Protein AF-0000000067456915 (afdb_homodimer)

Sequence (654 aa):
MCPGVSEAPELYSRGFLTIEQITMLPPPAVMNYIFLLLCLCGLVGNGLVLWFFGFSIKRSPFSTYFLHLASADVGYLFSKAVFSILNTGGFLGAFADYIRAVSRILGLCMFLAGVSLLPAISSERCLSVIFPAWYWRRRPKRLSAVVCTLLWILSLLVTSIHNYFCVFLGRQASGAACRHMDAFLGILLFLVFCPLMVLPCLALILHVECRARRRQRSAKLNHVILAMVSIFLVSSIYLGIDWFLFWVFQIPAPFPEYVTDLCICINSGSKPVVYFLAGRDKSQRLWEPLRVVFQRALRDGAELAEAGGGTPNTVTMEMQCPSGNASMCPGVSEAPELYSRGFLTIEQITMLPPPAVMNYIFLLLCLCGLVGNGLVLWFFGFSIKRSPFSTYFLHLASADVGYLFSKAVFSILNTGGFLGAFADYIRAVSRILGLCMFLAGVSLLPAISSERCLSVIFPAWYWRRRPKRLSAVVCTLLWILSLLVTSIHNYFCVFLGRQASGAACRHMDAFLGILLFLVFCPLMVLPCLALILHVECRARRRQRSAKLNHVILAMVSIFLVSSIYLGIDWFLFWVFQIPAPFPEYVTDLCICINSGSKPVVYFLAGRDKSQRLWEPLRVVFQRALRDGAELAEAGGGTPNTVTMEMQCPSGNAS

Organism: Equus caballus (NCBI:txid9796)

Radius of gyration: 28.86 Å; Cα contacts (8 Å, |Δi|>4): 687; chains: 2; bounding box: 62×109×83 Å

Solvent-accessible surface area (backbone atoms only — not comparable to full-atom values): 34896 Å² total; per-residue (Å²): 130,83,74,77,68,70,71,54,60,62,66,72,66,44,52,93,57,74,60,65,47,66,70,81,69,74,76,59,73,65,52,36,54,51,46,36,53,53,24,51,53,18,39,54,39,26,48,51,48,39,48,33,48,65,73,71,42,77,90,42,64,63,46,50,53,50,38,52,38,29,51,19,27,37,42,23,33,51,22,49,30,54,41,26,59,46,65,69,68,80,50,78,53,72,65,47,52,49,51,43,51,52,25,50,54,47,22,51,25,18,46,46,32,32,56,56,44,46,24,52,51,29,40,49,52,29,42,48,69,75,39,43,68,51,47,73,70,65,49,63,91,54,50,53,59,51,53,51,51,50,43,46,51,49,20,49,49,55,42,52,53,46,42,41,33,58,55,65,55,37,70,83,78,14,54,66,53,26,49,54,48,35,52,47,53,48,43,47,50,61,68,44,39,45,53,48,26,47,50,29,48,51,53,39,52,52,50,52,64,70,52,56,83,77,80,68,62,52,47,42,33,50,50,44,52,53,49,53,53,48,44,43,56,63,34,41,45,62,47,47,51,29,50,47,35,31,73,73,67,69,34,64,15,82,66,53,64,69,58,39,50,49,26,48,51,47,45,53,31,43,53,47,55,47,34,43,63,52,18,51,51,89,89,52,67,94,76,58,59,63,63,58,23,46,49,46,19,61,41,52,37,67,64,53,57,61,61,59,68,50,74,76,78,71,72,69,74,71,72,71,65,72,75,72,72,84,118,130,81,75,80,68,75,69,53,63,62,67,71,65,45,53,93,55,74,62,64,48,65,69,82,70,73,77,61,74,66,50,35,54,51,48,36,52,52,25,52,54,19,39,54,40,28,48,50,50,39,49,34,47,64,73,71,46,74,89,42,64,63,45,52,53,50,39,53,38,29,49,18,26,35,44,23,31,51,21,50,30,54,42,27,59,46,66,68,68,81,51,78,53,71,64,47,53,48,51,42,53,52,25,49,53,46,23,52,25,18,45,45,32,31,57,56,45,48,23,52,52,30,41,51,52,30,42,48,68,75,39,44,66,52,47,74,70,65,50,63,91,55,49,52,59,51,53,52,51,50,44,47,52,49,20,48,49,55,40,51,52,45,42,41,33,59,55,65,56,36,71,82,77,13,52,64,52,28,50,53,47,34,51,47,51,49,43,46,50,61,68,44,40,43,52,49,26,48,50,31,46,51,53,39,52,50,50,52,65,70,52,56,84,78,73,67,66,52,46,42,35,50,49,41,53,51,48,52,52,47,43,42,53,63,34,41,44,62,47,47,50,30,50,46,35,32,73,73,65,69,35,63,14,83,64,54,63,69,58,38,48,49,28,48,51,48,43,53,32,42,53,47,56,47,34,44,63,52,18,52,52,87,87,51,68,93,75,59,59,63,63,59,23,44,49,47,19,61,42,53,37,68,64,54,57,60,62,60,68,50,75,76,77,72,71,70,74,72,74,71,65,72,75,74,72,85,120

Foldseek 3Di:
DPPPPPVLVVLLPAAPQRFFAPDPDDDDLVLLVVLLVLLVLLLVLLVVLLVLLVPPADDDLLSLLSNLLSVLLNQLSVLSNLLSVLVNPPDDDPVSSVSSVVSRLSNQLSLQLNLQSLLVNLVLVLCCVVPVVCCVPPDDRCVSVVVSVVSSVVSNVLSVLLCCLSPVVDPPVRPVVNNVSSLVVLCCRVVNSLCSNVVSLVSVVVVCVVVVPDDPQQVLLNQLSVVLSVLVVVLCVLVNVSSCCCPVVVDGRHDDPSSSVVSSSCSSRCSSVSLQVSQDDPVDDPPDDSSNSNNSSNDRRVVVVVVVVPDPPCPVPVPVPPPPPPD/DPPPPPVLVVLLPQAPQRFFAPDPDDDDLVLLVVLLVLLVLLLVLLVVLLVLLVPPADDDLLSLLSNLLSVLLNQLSVLSNLLSVLVNPPDDDPVSSVSSVVSRLSNQLSLQLNLQSLLVNLVLVLCCVVPVVCNPPPDDRCVSVVVSVVSSVVSNVLSVLLCCLSPVVDPPVRPVVNNVSSLVVLCCRVVNSLCSNVVSLVSVVVVCVVVPPPPPQQVLLNQLSVVLSVLVVVLCVLVNVSSCCCPVVVDGRHDDPSSSVVSSSCSSRCSSVSLQVSQDDPVDDPPDDSSNSNNSSNDRRVVVVVVVVPDPPCPVPVPVPPPPPPD

Structure (mmCIF, N/CA/C/O backbone):
data_AF-0000000067456915-model_v1
#
loop_
_entity.id
_entity.type
_entity.pdbx_description
1 polymer 'Mas-related G-protein coupled receptor member F'
#
loop_
_atom_site.group_PDB
_atom_site.id
_atom_site.type_symbol
_atom_site.label_atom_id
_atom_site.label_alt_id
_atom_site.label_comp_id
_atom_site.label_asym_id
_atom_site.label_entity_id
_atom_site.label_seq_id
_atom_site.pdbx_PDB_ins_code
_atom_site.Cartn_x
_atom_site.Cartn_y
_atom_site.Cartn_z
_atom_site.occupancy
_atom_site.B_iso_or_equiv
_atom_site.auth_seq_id
_atom_site.auth_comp_id
_atom_site.auth_asym_id
_atom_site.auth_atom_id
_atom_site.pdbx_PDB_model_num
ATOM 1 N N . MET A 1 1 ? 4.98 -41.594 -8.898 1 19.8 1 MET A N 1
ATOM 2 C CA . MET A 1 1 ? 6.195 -40.875 -8.531 1 19.8 1 MET A CA 1
ATOM 3 C C . MET A 1 1 ? 6.156 -39.438 -9.047 1 19.8 1 MET A C 1
ATOM 5 O O . MET A 1 1 ? 6.172 -39.219 -10.258 1 19.8 1 MET A O 1
ATOM 9 N N . CYS A 1 2 ? 5.305 -38.531 -8.539 1 24.98 2 CYS A N 1
ATOM 10 C CA . CYS A 1 2 ? 4.859 -37.281 -9.125 1 24.98 2 CYS A CA 1
ATOM 11 C C . CYS A 1 2 ? 6.027 -36.312 -9.281 1 24.98 2 CYS A C 1
ATOM 13 O O . CYS A 1 2 ? 6.699 -35.969 -8.305 1 24.98 2 CYS A O 1
ATOM 15 N N . PRO A 1 3 ? 6.793 -36.375 -10.398 1 31.98 3 PRO A N 1
ATOM 16 C CA . PRO A 1 3 ? 8.125 -35.844 -10.727 1 31.98 3 PRO A CA 1
ATOM 17 C C . PRO A 1 3 ? 8.297 -34.375 -10.344 1 31.98 3 PRO A C 1
ATOM 19 O O . PRO A 1 3 ? 9.336 -33.781 -10.625 1 31.98 3 PRO A O 1
ATOM 22 N N . GLY A 1 4 ? 7.219 -33.562 -10.273 1 32.78 4 GLY A N 1
ATOM 23 C CA . GLY A 1 4 ? 7.191 -32.094 -10.352 1 32.78 4 GLY A CA 1
ATOM 24 C C . GLY A 1 4 ? 7.898 -31.438 -9.195 1 32.78 4 GLY A C 1
ATOM 25 O O . GLY A 1 4 ? 7.82 -30.203 -9.039 1 32.78 4 GLY A O 1
ATOM 26 N N . VAL A 1 5 ? 8.305 -31.984 -8.117 1 36.19 5 VAL A N 1
ATOM 27 C CA . VAL A 1 5 ? 8.914 -31.656 -6.836 1 36.19 5 VAL A CA 1
ATOM 28 C C . VAL A 1 5 ? 10.336 -31.156 -7.051 1 36.19 5 VAL A C 1
ATOM 30 O O . VAL A 1 5 ? 10.836 -30.328 -6.281 1 36.19 5 VAL A O 1
ATOM 33 N N . SER A 1 6 ? 11.141 -31.828 -7.898 1 35.88 6 SER A N 1
ATOM 34 C CA . SER A 1 6 ? 12.586 -31.641 -7.969 1 35.88 6 SER A CA 1
ATOM 35 C C . SER A 1 6 ? 12.938 -30.25 -8.477 1 35.88 6 SER A C 1
ATOM 37 O O . SER A 1 6 ? 14.023 -29.734 -8.203 1 35.88 6 SER A O 1
ATOM 39 N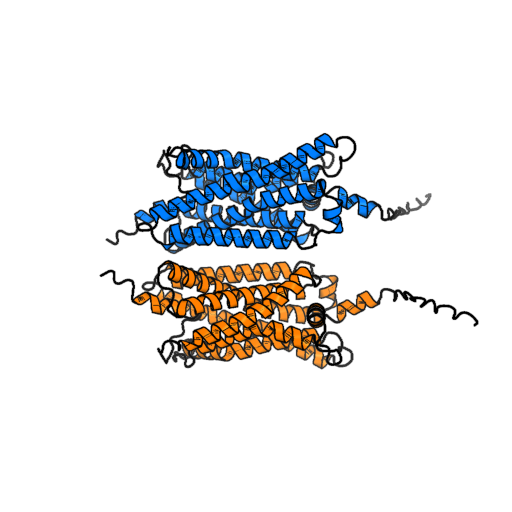 N . GLU A 1 7 ? 12.297 -29.75 -9.547 1 37.78 7 GLU A N 1
ATOM 40 C CA . GLU A 1 7 ? 12.617 -28.531 -10.281 1 37.78 7 GLU A CA 1
ATOM 41 C C . GLU A 1 7 ? 12.25 -27.297 -9.477 1 37.78 7 GLU A C 1
ATOM 43 O O . GLU A 1 7 ? 12.461 -26.156 -9.93 1 37.78 7 GLU A O 1
ATOM 48 N N . ALA A 1 8 ? 11.594 -27.297 -8.43 1 38.72 8 ALA A N 1
ATOM 49 C CA . ALA A 1 8 ? 11.102 -26.266 -7.508 1 38.72 8 ALA A CA 1
ATOM 50 C C . ALA A 1 8 ? 12.266 -25.547 -6.82 1 38.72 8 ALA A C 1
ATOM 52 O O . ALA A 1 8 ? 12.102 -24.422 -6.336 1 38.72 8 ALA A O 1
ATOM 53 N N . PRO A 1 9 ? 13.297 -26.297 -6.402 1 40.66 9 PRO A N 1
ATOM 54 C CA . PRO A 1 9 ? 14.367 -25.656 -5.641 1 40.66 9 PRO A CA 1
ATOM 55 C C . PRO A 1 9 ? 14.984 -24.469 -6.375 1 40.66 9 PRO A C 1
ATOM 57 O O . PRO A 1 9 ? 15.469 -23.531 -5.742 1 40.66 9 PRO A O 1
ATOM 60 N N . GLU A 1 10 ? 15.289 -24.719 -7.699 1 42.22 10 GLU A N 1
ATOM 61 C CA . GLU A 1 10 ? 16.094 -23.766 -8.469 1 42.22 10 GLU A CA 1
ATOM 62 C C . GLU A 1 10 ? 15.367 -22.422 -8.617 1 42.22 10 GLU A C 1
ATOM 64 O O . GLU A 1 10 ? 16 -21.375 -8.656 1 42.22 10 GLU A O 1
ATOM 69 N N . LEU A 1 11 ? 14.109 -22.531 -8.93 1 40.19 11 LEU A N 1
ATOM 70 C CA . LEU A 1 11 ? 13.367 -21.297 -9.164 1 40.19 11 LEU A CA 1
ATOM 71 C C . LEU A 1 11 ? 13.453 -20.375 -7.953 1 40.19 11 LEU A C 1
ATOM 73 O O . LEU A 1 11 ? 13.539 -19.156 -8.102 1 40.19 11 LEU A O 1
ATOM 77 N N . TYR A 1 12 ? 13.359 -21 -6.715 1 42.66 12 TYR A N 1
ATOM 78 C CA . TYR A 1 12 ? 13.289 -20.281 -5.445 1 42.66 12 TYR A CA 1
ATOM 79 C C . TYR A 1 12 ? 14.633 -19.656 -5.094 1 42.66 12 TYR A C 1
ATOM 81 O O . TYR A 1 12 ? 14.711 -18.797 -4.207 1 42.66 12 TYR A O 1
ATOM 89 N N . SER A 1 13 ? 15.727 -20.234 -5.645 1 44.16 13 SER A N 1
ATOM 90 C CA . SER A 1 13 ? 17.047 -19.672 -5.363 1 44.16 13 SER A CA 1
ATOM 91 C C . SER A 1 13 ? 17.328 -18.469 -6.242 1 44.16 13 SER A C 1
ATOM 93 O O . SER A 1 13 ? 18.406 -17.875 -6.18 1 44.16 13 SER A O 1
ATOM 95 N N . ARG A 1 14 ? 16.359 -18.25 -7.059 1 49.06 14 ARG A N 1
ATOM 96 C CA . ARG A 1 14 ? 16.734 -17.266 -8.062 1 49.06 14 ARG A CA 1
ATOM 97 C C . ARG A 1 14 ? 16.594 -15.852 -7.523 1 49.06 14 ARG A C 1
ATOM 99 O O . ARG A 1 14 ? 15.562 -15.5 -6.949 1 49.06 14 ARG A O 1
ATOM 106 N N . GLY A 1 15 ? 17.703 -15.289 -7.27 1 55.22 15 GLY A N 1
ATOM 107 C CA . GLY A 1 15 ? 17.688 -13.867 -6.973 1 55.22 15 GLY A CA 1
ATOM 108 C C . GLY A 1 15 ? 16.828 -13.055 -7.926 1 55.22 15 GLY A C 1
ATOM 109 O O . GLY A 1 15 ? 16.188 -13.617 -8.82 1 55.22 15 GLY A O 1
ATOM 110 N N . PHE A 1 16 ? 16.5 -11.867 -7.691 1 55.59 16 PHE A N 1
ATOM 111 C CA . PHE A 1 16 ? 15.633 -11.008 -8.484 1 55.59 16 PHE A CA 1
ATOM 112 C C . PHE A 1 16 ? 16.109 -10.93 -9.93 1 55.59 16 PHE A C 1
ATOM 114 O O . PHE A 1 16 ? 15.312 -10.703 -10.836 1 55.59 16 PHE A O 1
ATOM 121 N N . LEU A 1 17 ? 17.438 -11.047 -10.07 1 56.19 17 LEU A N 1
ATOM 122 C CA . LEU A 1 17 ? 17.984 -11.047 -11.422 1 56.19 17 LEU A CA 1
ATOM 123 C C . LEU A 1 17 ? 18.641 -12.391 -11.75 1 56.19 17 LEU A C 1
ATOM 125 O O . LEU A 1 17 ? 19.531 -12.844 -11.031 1 56.19 17 LEU A O 1
ATOM 129 N N . THR A 1 18 ? 17.828 -13.289 -12.273 1 54.84 18 THR A N 1
ATOM 130 C CA . THR A 1 18 ? 18.391 -14.602 -12.594 1 54.84 18 THR A CA 1
ATOM 131 C C . THR A 1 18 ? 19.594 -14.469 -13.523 1 54.84 18 THR A C 1
ATOM 133 O O . THR A 1 18 ? 19.438 -14.07 -14.68 1 54.84 18 THR A O 1
ATOM 136 N N . ILE A 1 19 ? 20.719 -14.453 -12.875 1 56.09 19 ILE A N 1
ATOM 137 C CA . ILE A 1 19 ? 21.984 -14.453 -13.617 1 56.09 19 ILE A CA 1
ATOM 138 C C . ILE A 1 19 ? 22.641 -15.82 -13.5 1 56.09 19 ILE A C 1
ATOM 140 O O . ILE A 1 19 ? 22.609 -16.453 -12.438 1 56.09 19 ILE A O 1
ATOM 144 N N . GLU A 1 20 ? 22.625 -16.5 -14.648 1 58.47 20 GLU A N 1
ATOM 145 C CA . GLU A 1 20 ? 23.359 -17.766 -14.617 1 58.47 20 GLU A CA 1
ATOM 146 C C . GLU A 1 20 ? 24.734 -17.594 -13.977 1 58.47 20 GLU A C 1
ATOM 148 O O . GLU A 1 20 ? 25.469 -16.672 -14.328 1 58.47 20 GLU A O 1
ATOM 153 N N . GLN A 1 21 ? 24.953 -18.25 -12.812 1 56.47 21 GLN A N 1
ATOM 154 C CA . GLN A 1 21 ? 26.203 -18.109 -12.078 1 56.47 21 GLN A CA 1
ATOM 155 C C . GLN A 1 21 ? 27.234 -19.156 -12.539 1 56.47 21 GLN A C 1
ATOM 157 O O . GLN A 1 21 ? 26.859 -20.219 -13.016 1 56.47 21 GLN A O 1
ATOM 162 N N . ILE A 1 22 ? 28.469 -18.688 -12.594 1 51.97 22 ILE A N 1
ATOM 163 C CA . ILE A 1 22 ? 29.562 -19.594 -12.914 1 51.97 22 ILE A CA 1
ATOM 164 C C . ILE A 1 22 ? 29.594 -20.75 -11.906 1 51.97 22 ILE A C 1
ATOM 166 O O . ILE A 1 22 ? 29.734 -21.922 -12.289 1 51.97 22 ILE A O 1
ATOM 170 N N . THR A 1 23 ? 29.578 -20.422 -10.547 1 52.66 23 THR A N 1
ATOM 171 C CA . THR A 1 23 ? 29.625 -21.469 -9.523 1 52.66 23 THR A CA 1
ATOM 172 C C . THR A 1 23 ? 28.203 -21.844 -9.078 1 52.66 23 THR A C 1
ATOM 174 O O . THR A 1 23 ? 27.391 -20.969 -8.781 1 52.66 23 THR A O 1
ATOM 177 N N . MET A 1 24 ? 27.797 -22.984 -9.414 1 56.12 24 MET A N 1
ATOM 178 C CA . MET A 1 24 ? 26.484 -23.531 -9.102 1 56.12 24 MET A CA 1
ATOM 179 C C . MET A 1 24 ? 26.391 -23.906 -7.625 1 56.12 24 MET A C 1
ATOM 181 O O . MET A 1 24 ? 25.516 -24.688 -7.23 1 56.12 24 MET A O 1
ATOM 185 N N . LEU A 1 25 ? 27.391 -23.516 -6.773 1 57.28 25 LEU A N 1
ATOM 186 C CA . LEU A 1 25 ? 27.312 -24.031 -5.41 1 57.28 25 LEU A CA 1
ATOM 187 C C . LEU A 1 25 ? 26.234 -23.297 -4.617 1 57.28 25 LEU A C 1
ATOM 189 O O . LEU A 1 25 ? 26.094 -22.078 -4.707 1 57.28 25 LEU A O 1
ATOM 193 N N . PRO A 1 26 ? 25.344 -24.156 -4.039 1 65.88 26 PRO A N 1
ATOM 194 C CA . PRO A 1 26 ? 24.359 -23.562 -3.129 1 65.88 26 PRO A CA 1
ATOM 195 C C . PRO A 1 26 ? 25 -22.688 -2.061 1 65.88 26 PRO A C 1
ATOM 197 O O . PRO A 1 26 ? 26.156 -22.922 -1.67 1 65.88 26 PRO A O 1
ATOM 200 N N . PRO A 1 27 ? 24.406 -21.625 -1.768 1 72.25 27 PRO A N 1
ATOM 201 C CA . PRO A 1 27 ? 24.953 -20.766 -0.705 1 72.25 27 PRO A CA 1
ATOM 202 C C . PRO A 1 27 ? 25.219 -21.547 0.59 1 72.25 27 PRO A C 1
ATOM 204 O O . PRO A 1 27 ? 24.406 -22.391 0.97 1 72.25 27 PRO A O 1
ATOM 207 N N . PRO A 1 28 ? 26.438 -21.297 1.155 1 79.19 28 PRO A N 1
ATOM 208 C CA . PRO A 1 28 ? 26.703 -21.906 2.455 1 79.19 28 PRO A CA 1
ATOM 209 C C . PRO A 1 28 ? 25.609 -21.641 3.473 1 79.19 28 PRO A C 1
ATOM 211 O O . PRO A 1 28 ? 25 -20.562 3.469 1 79.19 28 PRO A O 1
ATOM 214 N N . ALA A 1 29 ? 25.266 -22.625 4.238 1 82.12 29 ALA A N 1
ATOM 215 C CA . ALA A 1 29 ? 24.219 -22.547 5.246 1 82.12 29 ALA A CA 1
ATOM 216 C C . ALA A 1 29 ? 24.453 -21.375 6.195 1 82.12 29 ALA A C 1
ATOM 218 O O . ALA A 1 29 ? 23.5 -20.781 6.707 1 82.12 29 ALA A O 1
ATOM 219 N N . VAL A 1 30 ? 25.719 -21.016 6.398 1 88.19 30 VAL A N 1
ATOM 220 C CA . VAL A 1 30 ? 26.094 -19.969 7.332 1 88.19 30 VAL A CA 1
ATOM 221 C C . VAL A 1 30 ? 25.594 -18.609 6.812 1 88.19 30 VAL A C 1
ATOM 223 O O . VAL A 1 30 ? 25.344 -17.688 7.594 1 88.19 30 VAL A O 1
ATOM 226 N N . MET A 1 31 ? 25.375 -18.531 5.512 1 88.62 31 MET A N 1
ATOM 227 C CA . MET A 1 31 ? 24.953 -17.281 4.902 1 88.62 31 MET A CA 1
ATOM 228 C C . MET A 1 31 ? 23.547 -16.906 5.359 1 88.62 31 MET A C 1
ATOM 230 O O . MET A 1 31 ? 23.219 -15.727 5.523 1 88.62 31 MET A O 1
ATOM 234 N N . ASN A 1 32 ? 22.719 -17.922 5.578 1 90.56 32 ASN A N 1
ATOM 235 C CA . ASN A 1 32 ? 21.359 -17.641 6.059 1 90.56 32 ASN A CA 1
ATOM 236 C C . ASN A 1 32 ? 21.391 -16.969 7.43 1 90.56 32 ASN A C 1
ATOM 238 O O . ASN A 1 32 ? 20.578 -16.078 7.703 1 90.56 32 ASN A O 1
ATOM 242 N N . TYR A 1 33 ? 22.344 -17.359 8.242 1 91.12 33 TYR A N 1
ATOM 243 C CA . TYR A 1 33 ? 22.453 -16.766 9.578 1 91.12 33 TYR A CA 1
ATOM 244 C C . TYR A 1 33 ? 23.031 -15.359 9.5 1 91.12 33 TYR A C 1
ATOM 246 O O . TYR A 1 33 ? 22.625 -14.484 10.273 1 91.12 33 TYR A O 1
ATOM 254 N N . ILE A 1 34 ? 23.922 -15.156 8.609 1 92.81 34 ILE A N 1
ATOM 255 C CA . ILE A 1 34 ? 24.484 -13.828 8.406 1 92.81 34 ILE A CA 1
ATOM 256 C C . ILE A 1 34 ? 23.391 -12.883 7.906 1 92.81 34 ILE A C 1
ATOM 258 O O . ILE A 1 34 ? 23.25 -11.758 8.391 1 92.81 34 ILE A O 1
ATOM 262 N N . PHE A 1 35 ? 22.594 -13.375 6.961 1 93.38 35 PHE A N 1
ATOM 263 C CA . PHE A 1 35 ? 21.469 -12.586 6.469 1 93.38 35 PHE A CA 1
ATOM 264 C C . PHE A 1 35 ? 20.516 -12.25 7.602 1 93.38 35 PHE A C 1
ATOM 266 O O . PHE A 1 35 ? 20.047 -11.109 7.707 1 93.38 35 PHE A O 1
ATOM 273 N N . LEU A 1 36 ? 20.266 -13.211 8.422 1 94.25 36 LEU A N 1
ATOM 274 C CA . LEU A 1 36 ? 19.328 -13 9.516 1 94.25 36 LEU A CA 1
ATOM 275 C C . LEU A 1 36 ? 19.844 -11.945 10.484 1 94.25 36 LEU A C 1
ATOM 277 O O . LEU A 1 36 ? 19.094 -11.07 10.914 1 94.25 36 LEU A O 1
ATOM 281 N N . LEU A 1 37 ? 21.094 -12.016 10.766 1 94.69 37 LEU A N 1
ATOM 282 C CA . LEU A 1 37 ? 21.688 -11.039 11.664 1 94.69 37 LEU A CA 1
ATOM 283 C C . LEU A 1 37 ? 21.641 -9.641 11.055 1 94.69 37 LEU A C 1
ATOM 285 O O . LEU A 1 37 ? 21.25 -8.68 11.719 1 94.69 37 LEU A O 1
ATOM 289 N N . LEU A 1 38 ? 22.047 -9.516 9.805 1 94.31 38 LEU A N 1
ATOM 290 C CA . LEU A 1 38 ? 22.047 -8.227 9.117 1 94.31 38 LEU A CA 1
ATOM 291 C C . LEU A 1 38 ? 20.641 -7.664 9.008 1 94.31 38 LEU A C 1
ATOM 293 O O . LEU A 1 38 ? 20.422 -6.473 9.242 1 94.31 38 LEU A O 1
ATOM 297 N N . CYS A 1 39 ? 19.703 -8.516 8.68 1 96.12 39 CYS A N 1
ATOM 298 C CA . CYS A 1 39 ? 18.312 -8.078 8.523 1 96.12 39 CYS A CA 1
ATOM 299 C C . CYS A 1 39 ? 17.734 -7.645 9.859 1 96.12 39 CYS A C 1
ATOM 301 O O . CYS A 1 39 ? 16.984 -6.664 9.93 1 96.12 39 CYS A O 1
ATOM 303 N N . LEU A 1 40 ? 18.047 -8.352 10.93 1 95.56 40 LEU A N 1
ATOM 304 C CA . LEU A 1 40 ? 17.531 -7.98 12.242 1 95.56 40 LEU A CA 1
ATOM 305 C C . LEU A 1 40 ? 18.078 -6.617 12.672 1 95.56 40 LEU A C 1
ATOM 307 O O . LEU A 1 40 ? 17.312 -5.777 13.164 1 95.56 40 LEU A O 1
ATOM 311 N N . CYS A 1 41 ? 19.328 -6.355 12.445 1 95 41 CYS A N 1
ATOM 312 C CA . CYS A 1 41 ? 19.922 -5.062 12.766 1 95 41 CYS A CA 1
ATOM 313 C C . CYS A 1 41 ? 19.297 -3.951 11.93 1 95 41 CYS A C 1
ATOM 315 O O . CYS A 1 41 ? 18.969 -2.885 12.453 1 95 41 CYS A O 1
ATOM 317 N N . GLY A 1 42 ? 19.141 -4.199 10.68 1 96.69 42 GLY A N 1
ATOM 318 C CA . GLY A 1 42 ? 18.531 -3.213 9.805 1 96.69 42 GLY A CA 1
ATOM 319 C C . GLY A 1 42 ? 17.078 -2.934 10.141 1 96.69 42 GLY A C 1
ATOM 320 O O . GLY A 1 42 ? 16.625 -1.795 10.031 1 96.69 42 GLY A O 1
ATOM 321 N N . LEU A 1 43 ? 16.344 -3.984 10.516 1 97.19 43 LEU A N 1
ATOM 322 C CA . LEU A 1 43 ? 14.945 -3.832 10.891 1 97.19 43 LEU A CA 1
ATOM 323 C C . LEU A 1 43 ? 14.805 -2.973 12.141 1 97.19 43 LEU A C 1
ATOM 325 O O . LEU A 1 43 ? 13.898 -2.145 12.234 1 97.19 43 LEU A O 1
ATOM 329 N N . VAL A 1 44 ? 15.688 -3.111 13.094 1 95.38 44 VAL A N 1
ATOM 330 C CA . VAL A 1 44 ? 15.664 -2.299 14.305 1 95.38 44 VAL A CA 1
ATOM 331 C C . VAL A 1 44 ? 15.953 -0.841 13.953 1 95.38 44 VAL A C 1
ATOM 333 O O . VAL A 1 44 ? 15.234 0.064 14.375 1 95.38 44 VAL A O 1
ATOM 336 N N . GLY A 1 45 ? 16.984 -0.618 13.172 1 94.31 45 GLY A N 1
ATOM 337 C CA . GLY A 1 45 ? 17.344 0.736 12.773 1 94.31 45 GLY A CA 1
ATOM 338 C C . GLY A 1 45 ? 16.234 1.428 11.992 1 94.31 45 GLY A C 1
ATOM 339 O O . GLY A 1 45 ? 15.836 2.543 12.336 1 94.31 45 GLY A O 1
ATOM 340 N N . ASN A 1 46 ? 15.75 0.775 10.953 1 95.69 46 ASN A N 1
ATOM 341 C CA . ASN A 1 46 ? 14.688 1.361 10.141 1 95.69 46 ASN A CA 1
ATOM 342 C C . ASN A 1 46 ? 13.383 1.483 10.922 1 95.69 46 ASN A C 1
ATOM 344 O O . ASN A 1 46 ? 12.586 2.387 10.664 1 95.69 46 ASN A O 1
ATOM 348 N N . GLY A 1 47 ? 13.156 0.53 11.82 1 93.12 47 GLY A N 1
ATOM 349 C CA . GLY A 1 47 ? 12.008 0.647 12.703 1 93.12 47 GLY A CA 1
ATOM 350 C C . GLY A 1 47 ? 12.023 1.908 13.547 1 93.12 47 GLY A C 1
ATOM 351 O O . GLY A 1 47 ? 10.992 2.564 13.711 1 93.12 47 GLY A O 1
ATOM 352 N N . LEU A 1 48 ? 13.156 2.299 14.047 1 90.06 48 LEU A N 1
ATOM 353 C CA . LEU A 1 48 ? 13.312 3.533 14.805 1 90.06 48 LEU A CA 1
ATOM 354 C C . LEU A 1 48 ? 13.078 4.75 13.922 1 90.06 48 LEU A C 1
ATOM 356 O O . LEU A 1 48 ? 12.414 5.707 14.336 1 90.06 48 LEU A O 1
ATOM 360 N N . VAL A 1 49 ? 13.594 4.676 12.75 1 89.75 49 VAL A N 1
ATOM 361 C CA . VAL A 1 49 ? 13.406 5.773 11.805 1 89.75 49 VAL A CA 1
ATOM 362 C C . VAL A 1 49 ? 11.914 5.926 11.492 1 89.75 49 VAL A C 1
ATOM 364 O O . VAL A 1 49 ? 11.391 7.043 11.477 1 89.75 49 VAL A O 1
ATOM 367 N N . LEU A 1 50 ? 11.25 4.832 11.305 1 89.69 50 LEU A N 1
ATOM 368 C CA . LEU A 1 50 ? 9.82 4.863 11.031 1 89.69 50 LEU A CA 1
ATOM 369 C C . LEU A 1 50 ? 9.055 5.453 12.219 1 89.69 50 LEU A C 1
ATOM 371 O O . LEU A 1 50 ? 8.125 6.238 12.031 1 89.69 50 LEU A O 1
ATOM 375 N N . TRP A 1 51 ? 9.5 5.086 13.383 1 85.94 51 TRP A N 1
ATOM 376 C CA . TRP A 1 51 ? 8.844 5.578 14.586 1 85.94 51 TRP A CA 1
ATOM 377 C C . TRP A 1 51 ? 9.023 7.086 14.734 1 85.94 51 TRP A C 1
ATOM 379 O O . TRP A 1 51 ? 8.055 7.82 14.914 1 85.94 51 TRP A O 1
ATOM 389 N N . PHE A 1 52 ? 10.156 7.637 14.539 1 84.62 52 PHE A N 1
ATOM 390 C CA . PHE A 1 52 ? 10.438 9.055 14.766 1 84.62 52 PHE A CA 1
ATOM 391 C C . PHE A 1 52 ? 9.891 9.898 13.617 1 84.62 52 PHE A C 1
ATOM 393 O O . PHE A 1 52 ? 9.281 10.945 13.852 1 84.62 52 PHE A O 1
ATOM 400 N N . PHE A 1 53 ? 10.086 9.422 12.406 1 81.62 53 PHE A N 1
ATOM 401 C CA . PHE A 1 53 ? 9.602 10.188 11.258 1 81.62 53 PHE A CA 1
ATOM 402 C C . PHE A 1 53 ? 8.086 10.102 11.148 1 81.62 53 PHE A C 1
ATOM 404 O O . PHE A 1 53 ? 7.441 11.008 10.625 1 81.62 53 PHE A O 1
ATOM 411 N N . GLY A 1 54 ? 7.543 9.094 11.672 1 79.88 54 GLY A N 1
ATOM 412 C CA . GLY A 1 54 ? 6.102 8.922 11.633 1 79.88 54 GLY A CA 1
ATOM 413 C C . GLY A 1 54 ? 5.375 9.656 12.742 1 79.88 54 GLY A C 1
ATOM 414 O O . GLY A 1 54 ? 4.285 10.188 12.531 1 79.88 54 GLY A O 1
ATOM 415 N N . PHE A 1 55 ? 6.004 9.781 13.945 1 78.94 55 PHE A N 1
ATOM 416 C CA . PHE A 1 55 ? 5.219 10.242 15.086 1 78.94 55 PHE A CA 1
ATOM 417 C C . PHE A 1 55 ? 5.863 11.469 15.727 1 78.94 55 PHE A C 1
ATOM 419 O O . PHE A 1 55 ? 5.191 12.25 16.406 1 78.94 55 PHE A O 1
ATOM 426 N N . SER A 1 56 ? 7.121 11.703 15.562 1 77 56 SER A N 1
ATOM 427 C CA . SER A 1 56 ? 7.793 12.695 16.391 1 77 56 SER A CA 1
ATOM 428 C C . SER A 1 56 ? 8.258 13.883 15.547 1 77 56 SER A C 1
ATOM 430 O O . SER A 1 56 ? 8.359 15.008 16.047 1 77 56 SER A O 1
ATOM 432 N N . ILE A 1 57 ? 8.57 13.609 14.289 1 76.12 57 ILE A N 1
ATOM 433 C CA . ILE A 1 57 ? 9.141 14.664 13.461 1 76.12 57 ILE A CA 1
ATOM 434 C C . ILE A 1 57 ? 8.055 15.266 12.562 1 76.12 57 ILE A C 1
ATOM 436 O O . ILE A 1 57 ? 7.195 14.539 12.047 1 76.12 57 ILE A O 1
ATOM 440 N N . LYS A 1 58 ? 8.109 16.531 12.461 1 75.06 58 LYS A N 1
ATOM 441 C CA . LYS A 1 58 ? 7.137 17.25 11.648 1 75.06 58 LYS A CA 1
ATOM 442 C C . LYS A 1 58 ? 7.219 16.812 10.188 1 75.06 58 LYS A C 1
ATOM 444 O O . LYS A 1 58 ? 8.305 16.547 9.672 1 75.06 58 LYS A O 1
ATOM 449 N N . ARG A 1 59 ? 6.09 16.906 9.578 1 78 59 ARG A N 1
ATOM 450 C CA . ARG A 1 59 ? 6.004 16.469 8.188 1 78 59 ARG A CA 1
ATOM 451 C C . ARG A 1 59 ? 6.582 17.531 7.246 1 78 59 ARG A C 1
ATOM 453 O O . ARG A 1 59 ? 6.16 18.688 7.266 1 78 59 ARG A O 1
ATOM 460 N N . SER A 1 60 ? 7.652 17.219 6.648 1 81.56 60 SER A N 1
ATOM 461 C CA . SER A 1 60 ? 8.289 17.984 5.582 1 81.56 60 SER A CA 1
ATOM 462 C C . SER A 1 60 ? 8.398 17.172 4.297 1 81.56 60 SER A C 1
ATOM 464 O O . SER A 1 60 ? 8.148 15.961 4.301 1 81.56 60 SER A O 1
ATOM 466 N N . PRO A 1 61 ? 8.625 17.781 3.217 1 84 61 PRO A N 1
ATOM 467 C CA . PRO A 1 61 ? 8.781 17.016 1.972 1 84 61 PRO A CA 1
ATOM 468 C C . PRO A 1 61 ? 9.844 15.922 2.076 1 84 61 PRO A C 1
ATOM 470 O O . PRO A 1 61 ? 9.617 14.797 1.625 1 84 61 PRO A O 1
ATOM 473 N N . PHE A 1 62 ? 10.922 16.203 2.701 1 87.06 62 PHE A N 1
ATOM 474 C CA . PHE A 1 62 ? 12 15.227 2.803 1 87.06 62 PHE A CA 1
ATOM 475 C C . PHE A 1 62 ? 11.664 14.148 3.824 1 87.06 62 PHE A C 1
ATOM 477 O O . PHE A 1 62 ? 11.992 12.977 3.631 1 87.06 62 PHE A O 1
ATOM 484 N N . SER A 1 63 ? 11.023 14.562 4.93 1 87.31 63 SER A N 1
ATOM 485 C CA . SER A 1 63 ? 10.648 13.562 5.926 1 87.31 63 SER A CA 1
ATOM 486 C C . SER A 1 63 ? 9.672 12.547 5.344 1 87.31 63 SER A C 1
ATOM 488 O O . SER A 1 63 ? 9.711 11.367 5.707 1 87.31 63 SER A O 1
ATOM 490 N N . THR A 1 64 ? 8.859 12.961 4.395 1 89.5 64 THR A N 1
ATOM 491 C CA . THR A 1 64 ? 7.926 12.055 3.73 1 89.5 64 THR A CA 1
ATOM 492 C C . THR A 1 64 ? 8.68 11.031 2.887 1 89.5 64 THR A C 1
ATOM 494 O O . THR A 1 64 ? 8.391 9.836 2.955 1 89.5 64 THR A O 1
ATOM 497 N N . TYR A 1 65 ? 9.625 11.508 2.113 1 92.75 65 TYR A N 1
ATOM 498 C CA . TYR A 1 65 ? 10.422 10.602 1.294 1 92.75 65 TYR A CA 1
ATOM 499 C C . TYR A 1 65 ? 11.172 9.594 2.162 1 92.75 65 TYR A C 1
ATOM 501 O O . TYR A 1 65 ? 11.219 8.406 1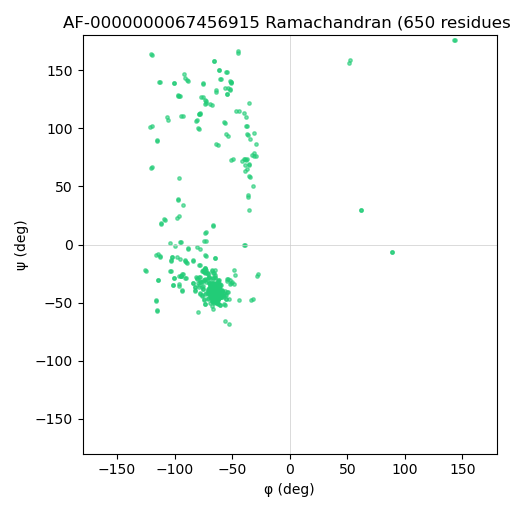.847 1 92.75 65 TYR A O 1
ATOM 509 N N . PHE A 1 66 ? 11.75 10.102 3.273 1 91.38 66 PHE A N 1
ATOM 510 C CA . PHE A 1 66 ? 12.547 9.242 4.145 1 91.38 66 PHE A CA 1
ATOM 511 C C . PHE A 1 66 ? 11.656 8.227 4.852 1 91.38 66 PHE A C 1
ATOM 513 O O . PHE A 1 66 ? 12.086 7.094 5.109 1 91.38 66 PHE A O 1
ATOM 520 N N . LEU A 1 67 ? 10.453 8.625 5.164 1 91.19 67 LEU A N 1
ATOM 521 C CA . LEU A 1 67 ? 9.492 7.695 5.754 1 91.19 67 LEU A CA 1
ATOM 522 C C . LEU A 1 67 ? 9.18 6.551 4.797 1 91.19 67 LEU A C 1
ATOM 524 O O . LEU A 1 67 ? 9.18 5.383 5.199 1 91.19 67 LEU A O 1
ATOM 528 N N . HIS A 1 68 ? 8.945 6.895 3.549 1 94.88 68 HIS A N 1
ATOM 529 C CA . HIS A 1 68 ? 8.656 5.871 2.553 1 94.88 68 HIS A CA 1
ATOM 530 C C . HIS A 1 68 ? 9.891 5.023 2.26 1 94.88 68 HIS A C 1
ATOM 532 O O . HIS A 1 68 ? 9.773 3.824 1.994 1 94.88 68 HIS A O 1
ATOM 538 N N . LEU A 1 69 ? 11.055 5.621 2.275 1 95.56 69 LEU A N 1
ATOM 539 C CA . LEU A 1 69 ? 12.297 4.871 2.082 1 95.56 69 LEU A CA 1
ATOM 540 C C . LEU A 1 69 ? 12.508 3.869 3.213 1 95.56 69 LEU A C 1
ATOM 542 O O . LEU A 1 69 ? 12.852 2.711 2.967 1 95.56 69 LEU A O 1
ATOM 546 N N . ALA A 1 70 ? 12.273 4.305 4.438 1 95.69 70 ALA A N 1
ATOM 547 C CA . ALA A 1 70 ? 12.391 3.41 5.586 1 95.69 70 ALA A CA 1
ATOM 548 C C . ALA A 1 70 ? 11.375 2.279 5.508 1 95.69 70 ALA A C 1
ATOM 550 O O . ALA A 1 70 ? 11.68 1.137 5.859 1 95.69 70 ALA A O 1
ATOM 551 N N . SER A 1 71 ? 10.18 2.627 5.039 1 95.56 71 SER A N 1
ATOM 552 C CA . SER A 1 71 ? 9.148 1.606 4.879 1 95.56 71 SER A CA 1
ATOM 553 C C . SER A 1 71 ? 9.562 0.559 3.852 1 95.56 71 SER A C 1
ATOM 555 O O . SER A 1 71 ? 9.359 -0.64 4.062 1 95.56 71 SER A O 1
ATOM 557 N N . ALA A 1 72 ? 10.078 1.005 2.768 1 97.5 72 ALA A N 1
ATOM 558 C CA . ALA A 1 72 ? 10.547 0.089 1.729 1 97.5 72 ALA A CA 1
ATOM 559 C C . ALA A 1 72 ? 11.688 -0.784 2.244 1 97.5 72 ALA A C 1
ATOM 561 O O . ALA A 1 72 ? 11.727 -1.988 1.983 1 97.5 72 ALA A O 1
ATOM 562 N N . ASP A 1 73 ? 12.617 -0.175 3.01 1 97.56 73 ASP A N 1
ATOM 563 C CA . ASP A 1 73 ? 13.75 -0.919 3.564 1 97.56 73 ASP A CA 1
ATOM 564 C C . ASP A 1 73 ? 13.273 -1.951 4.586 1 97.56 73 ASP A C 1
ATOM 566 O O . ASP A 1 73 ? 13.773 -3.08 4.609 1 97.56 73 ASP A O 1
ATOM 570 N N . VAL A 1 74 ? 12.344 -1.605 5.43 1 97 74 VAL A N 1
ATOM 571 C CA . VAL A 1 74 ? 11.797 -2.541 6.402 1 97 74 VAL A CA 1
ATOM 572 C C . VAL A 1 74 ? 11.133 -3.715 5.68 1 97 74 VAL A C 1
ATOM 574 O O . VAL A 1 74 ? 11.32 -4.871 6.066 1 97 74 VAL A O 1
ATOM 577 N N . GLY A 1 75 ? 10.422 -3.35 4.629 1 96.62 75 GLY A N 1
ATOM 578 C CA . GLY A 1 75 ? 9.766 -4.395 3.859 1 96.62 75 GLY A CA 1
ATOM 579 C C . GLY A 1 75 ? 10.742 -5.359 3.209 1 96.62 75 GLY A C 1
ATOM 580 O O . GLY A 1 75 ? 10.539 -6.574 3.24 1 96.62 75 GLY A O 1
ATOM 581 N N . TYR A 1 76 ? 11.727 -4.844 2.627 1 97.12 76 TYR A N 1
ATOM 582 C CA . TYR A 1 76 ? 12.719 -5.691 1.972 1 97.12 76 TYR A CA 1
ATOM 583 C C . TYR A 1 76 ? 13.445 -6.566 2.986 1 97.12 76 TYR A C 1
ATOM 585 O O . TYR A 1 76 ? 13.578 -7.773 2.789 1 97.12 76 TYR A O 1
ATOM 593 N N . LEU A 1 77 ? 13.93 -5.914 4.059 1 97.75 77 LEU A N 1
ATOM 594 C CA . LEU A 1 77 ? 14.688 -6.633 5.074 1 97.75 77 LEU A CA 1
ATOM 595 C C . LEU A 1 77 ? 13.82 -7.688 5.754 1 97.75 77 LEU A C 1
ATOM 597 O O . LEU A 1 77 ? 14.297 -8.781 6.074 1 97.75 77 LEU A O 1
ATOM 601 N N . PHE A 1 78 ? 12.594 -7.41 6.012 1 97.06 78 PHE A N 1
ATOM 602 C CA . PHE A 1 78 ? 11.664 -8.367 6.598 1 97.06 78 PHE A CA 1
ATOM 603 C C . PHE A 1 78 ? 11.469 -9.562 5.676 1 97.06 78 PHE A C 1
ATOM 605 O O . PHE A 1 78 ? 11.516 -10.711 6.121 1 97.06 78 PHE A O 1
ATOM 612 N N . SER A 1 79 ? 11.273 -9.281 4.402 1 95.06 79 SER A N 1
ATOM 613 C CA . SER A 1 79 ? 11.086 -10.359 3.434 1 95.06 79 SER A CA 1
ATOM 614 C C . SER A 1 79 ? 12.328 -11.242 3.34 1 95.06 79 SER A C 1
ATOM 616 O O . SER A 1 79 ? 12.219 -12.469 3.275 1 95.06 79 SER A O 1
ATOM 618 N N . LYS A 1 80 ? 13.484 -10.602 3.326 1 94.56 80 LYS A N 1
ATOM 619 C CA . LYS A 1 80 ? 14.734 -11.352 3.244 1 94.56 80 LYS A CA 1
ATOM 620 C C . LYS A 1 80 ? 14.961 -12.18 4.508 1 94.56 80 LYS A C 1
ATOM 622 O O . LYS A 1 80 ? 15.469 -13.297 4.445 1 94.56 80 LYS A O 1
ATOM 627 N N . ALA A 1 81 ? 14.602 -11.633 5.664 1 95.06 81 ALA A N 1
ATOM 628 C CA . ALA A 1 81 ? 14.734 -12.359 6.926 1 95.06 81 ALA A CA 1
ATOM 629 C C . ALA A 1 81 ? 13.859 -13.609 6.93 1 95.06 81 ALA A C 1
ATOM 631 O O . ALA A 1 81 ? 14.312 -14.695 7.289 1 95.06 81 ALA A O 1
ATOM 632 N N . VAL A 1 82 ? 12.602 -13.477 6.516 1 93.75 82 VAL A N 1
ATOM 633 C CA . VAL A 1 82 ? 11.672 -14.602 6.465 1 93.75 82 VAL A CA 1
ATOM 634 C C . VAL A 1 82 ? 12.172 -15.641 5.465 1 93.75 82 VAL A C 1
ATOM 636 O O . VAL A 1 82 ? 12.172 -16.844 5.754 1 93.75 82 VAL A O 1
ATOM 639 N N . PHE A 1 83 ? 12.656 -15.141 4.375 1 89.62 83 PHE A N 1
ATOM 640 C CA . PHE A 1 83 ? 13.195 -16.031 3.348 1 89.62 83 PHE A CA 1
ATOM 641 C C . PHE A 1 83 ? 14.391 -16.812 3.875 1 89.62 83 PHE A C 1
ATOM 643 O O . PHE A 1 83 ? 14.5 -18.016 3.641 1 89.62 83 PHE A O 1
ATOM 650 N N . SER A 1 84 ? 15.242 -16.172 4.625 1 90.25 84 SER A N 1
ATOM 651 C CA . SER A 1 84 ? 16.438 -16.797 5.176 1 90.25 84 SER A CA 1
ATOM 652 C C . SER A 1 84 ? 16.078 -17.828 6.246 1 90.25 84 SER A C 1
ATOM 654 O O . SER A 1 84 ? 16.703 -18.891 6.324 1 90.25 84 SER A O 1
ATOM 656 N N . ILE A 1 85 ? 15.078 -17.562 7.055 1 91.31 85 ILE A N 1
ATOM 657 C CA . ILE A 1 85 ? 14.625 -18.5 8.078 1 91.31 85 ILE A CA 1
ATOM 658 C C . ILE A 1 85 ? 14.094 -19.766 7.418 1 91.31 85 ILE A C 1
ATOM 660 O O . ILE A 1 85 ? 14.414 -20.875 7.855 1 91.31 85 ILE A O 1
ATOM 664 N N . LEU A 1 86 ? 13.375 -19.594 6.309 1 88.5 86 LEU A N 1
ATOM 665 C CA . LEU A 1 86 ? 12.766 -20.734 5.629 1 88.5 86 LEU A CA 1
ATOM 666 C C . LEU A 1 86 ? 13.82 -21.562 4.902 1 88.5 86 LEU A C 1
ATOM 668 O O . LEU A 1 86 ? 13.641 -22.766 4.699 1 88.5 86 LEU A O 1
ATOM 672 N N . ASN A 1 87 ? 14.945 -20.953 4.566 1 84.69 87 ASN A N 1
ATOM 673 C CA . ASN A 1 87 ? 16 -21.656 3.836 1 84.69 87 ASN A CA 1
ATOM 674 C C . ASN A 1 87 ? 16.953 -22.359 4.785 1 84.69 87 ASN A C 1
ATOM 676 O O . ASN A 1 87 ? 17.875 -23.062 4.34 1 84.69 87 ASN A O 1
ATOM 680 N N . THR A 1 88 ? 16.797 -22.234 6.078 1 84.25 88 THR A N 1
ATOM 681 C CA . THR A 1 88 ? 17.641 -22.953 7.023 1 84.25 88 THR A CA 1
ATOM 682 C C . THR A 1 88 ? 17.25 -24.438 7.07 1 84.25 88 THR A C 1
ATOM 684 O O . THR A 1 88 ? 17.953 -25.25 7.676 1 84.25 88 THR A O 1
ATOM 687 N N . GLY A 1 89 ? 16.359 -24.922 6.328 1 77.06 89 GLY A N 1
ATOM 688 C CA . GLY A 1 89 ? 16.047 -26.328 6.148 1 77.06 89 GLY A CA 1
ATOM 689 C C . GLY A 1 89 ? 15.031 -26.844 7.152 1 77.06 89 GLY A C 1
ATOM 690 O O . GLY A 1 89 ? 14.586 -28 7.059 1 77.06 89 GLY A O 1
ATOM 691 N N . GLY A 1 90 ? 14.656 -26.078 8.086 1 76.88 90 GLY A N 1
ATOM 692 C CA . GLY A 1 90 ? 13.766 -26.578 9.125 1 76.88 90 GLY A CA 1
ATOM 693 C C . GLY A 1 90 ? 12.297 -26.531 8.727 1 76.88 90 GLY A C 1
ATOM 694 O O . GLY A 1 90 ? 11.453 -27.141 9.383 1 76.88 90 GLY A O 1
ATOM 695 N N . PHE A 1 91 ? 11.945 -25.891 7.754 1 80.88 91 PHE A N 1
ATOM 696 C CA . PHE A 1 91 ? 10.539 -25.719 7.387 1 80.88 91 PHE A CA 1
ATOM 697 C C . PHE A 1 91 ? 10.281 -26.25 5.984 1 80.88 91 PHE A C 1
ATOM 699 O O . PHE A 1 91 ? 10.789 -25.719 5 1 80.88 91 PHE A O 1
ATOM 706 N N . LEU A 1 92 ? 9.734 -27.406 5.984 1 79.38 92 LEU A N 1
ATOM 707 C CA . LEU A 1 92 ? 9.391 -28.031 4.711 1 79.38 92 LEU A CA 1
ATOM 708 C C . LEU A 1 92 ? 7.879 -28.141 4.559 1 79.38 92 LEU A C 1
ATOM 710 O O . LEU A 1 92 ? 7.148 -28.141 5.551 1 79.38 92 LEU A O 1
ATOM 714 N N . GLY A 1 93 ? 7.379 -27.875 3.336 1 83.25 93 GLY A N 1
ATOM 715 C CA . GLY A 1 93 ? 5.957 -28.031 3.09 1 83.25 93 GLY A CA 1
ATOM 716 C C . GLY A 1 93 ? 5.391 -26.984 2.156 1 83.25 93 GLY A C 1
ATOM 717 O O . GLY A 1 93 ? 6.109 -26.078 1.718 1 83.25 93 GLY A O 1
ATOM 718 N N . ALA A 1 94 ? 4.145 -27.219 1.899 1 82.12 94 ALA A N 1
ATOM 719 C CA . ALA A 1 94 ? 3.459 -26.344 0.955 1 82.12 94 ALA A CA 1
ATOM 720 C C . ALA A 1 94 ? 3.357 -24.922 1.502 1 82.12 94 ALA A C 1
ATOM 722 O O . ALA A 1 94 ? 3.461 -23.953 0.749 1 82.12 94 ALA A O 1
ATOM 723 N N . PHE A 1 95 ? 3.191 -24.844 2.797 1 86.62 95 PHE A N 1
ATOM 724 C CA . PHE A 1 95 ? 3.086 -23.531 3.416 1 86.62 95 PHE A CA 1
ATOM 725 C C . PHE A 1 95 ? 4.41 -22.781 3.322 1 86.62 95 PHE A C 1
ATOM 727 O O . PHE A 1 95 ? 4.434 -21.578 3.014 1 86.62 95 PHE A O 1
ATOM 734 N N . ALA A 1 96 ? 5.457 -23.422 3.586 1 88.31 96 ALA A N 1
ATOM 735 C CA . ALA A 1 96 ? 6.777 -22.812 3.484 1 88.31 96 ALA A CA 1
ATOM 736 C C . ALA A 1 96 ? 7.062 -22.344 2.059 1 88.31 96 ALA A C 1
ATOM 738 O O . ALA A 1 96 ? 7.633 -21.281 1.848 1 88.31 96 ALA A O 1
ATOM 739 N N . ASP A 1 97 ? 6.641 -23.125 1.115 1 85.5 97 ASP A N 1
ATOM 740 C CA . ASP A 1 97 ? 6.836 -22.75 -0.283 1 85.5 97 ASP A CA 1
ATOM 741 C C . ASP A 1 97 ? 6.027 -21.516 -0.638 1 85.5 97 ASP A C 1
ATOM 743 O O . ASP A 1 97 ? 6.492 -20.656 -1.392 1 85.5 97 ASP A O 1
ATOM 747 N N . TYR A 1 98 ? 4.871 -21.531 -0.106 1 87.94 98 TYR A N 1
ATOM 748 C CA . TYR A 1 98 ? 4.02 -20.375 -0.351 1 87.94 98 TYR A CA 1
ATOM 749 C C . TYR A 1 98 ? 4.641 -19.109 0.23 1 87.94 98 TYR A C 1
ATOM 751 O O . TYR A 1 98 ? 4.695 -18.062 -0.437 1 87.94 98 TYR A O 1
ATOM 759 N N . ILE A 1 99 ? 5.105 -19.188 1.46 1 91.19 99 ILE A N 1
ATOM 760 C CA . ILE A 1 99 ? 5.691 -18.031 2.133 1 91.19 99 ILE A CA 1
ATOM 761 C C . ILE A 1 99 ? 6.973 -17.609 1.417 1 91.19 99 ILE A C 1
ATOM 763 O O . ILE A 1 99 ? 7.285 -16.422 1.338 1 91.19 99 ILE A O 1
ATOM 767 N N . ARG A 1 100 ? 7.68 -18.5 0.921 1 87.5 100 ARG A N 1
ATOM 768 C CA . ARG A 1 100 ? 8.875 -18.188 0.145 1 87.5 100 ARG A CA 1
ATOM 769 C C . ARG A 1 100 ? 8.516 -17.375 -1.103 1 87.5 100 ARG A C 1
ATOM 771 O O . ARG A 1 100 ? 9.18 -16.391 -1.415 1 87.5 100 ARG A O 1
ATOM 778 N N . ALA A 1 101 ? 7.484 -17.828 -1.77 1 86.62 101 ALA A N 1
ATOM 779 C CA . ALA A 1 101 ? 7.047 -17.141 -2.977 1 86.62 101 ALA A CA 1
ATOM 780 C C . ALA A 1 101 ? 6.578 -15.719 -2.654 1 86.62 101 ALA A C 1
ATOM 782 O O . ALA A 1 101 ? 6.945 -14.766 -3.346 1 86.62 101 ALA A O 1
ATOM 783 N N . VAL A 1 102 ? 5.797 -15.625 -1.606 1 90.56 102 VAL A N 1
ATOM 784 C CA . VAL A 1 102 ? 5.27 -14.328 -1.203 1 90.56 102 VAL A CA 1
ATOM 785 C C . VAL A 1 102 ? 6.414 -13.406 -0.799 1 90.56 102 VAL A C 1
ATOM 787 O O . VAL A 1 102 ? 6.418 -12.219 -1.145 1 90.56 102 VAL A O 1
ATOM 790 N N . SER A 1 103 ? 7.383 -13.938 -0.089 1 91.56 103 SER A N 1
ATOM 791 C CA . SER A 1 103 ? 8.516 -13.133 0.36 1 91.56 103 SER A CA 1
ATOM 792 C C . SER A 1 103 ? 9.352 -12.656 -0.82 1 91.56 103 SER A C 1
ATOM 794 O O . SER A 1 103 ? 9.891 -11.547 -0.797 1 91.56 103 SER A O 1
ATOM 796 N N . ARG A 1 104 ? 9.422 -13.414 -1.801 1 89.56 104 ARG A N 1
ATOM 797 C CA . ARG A 1 104 ? 10.172 -13.023 -2.99 1 89.56 104 ARG A CA 1
ATOM 798 C C . ARG A 1 104 ? 9.477 -11.891 -3.729 1 89.56 104 ARG A C 1
ATOM 800 O O . ARG A 1 104 ? 10.117 -10.93 -4.148 1 89.56 104 ARG A O 1
ATOM 807 N N . ILE A 1 105 ? 8.219 -12.008 -3.898 1 90.69 105 ILE A N 1
ATOM 808 C CA . ILE A 1 105 ? 7.445 -10.977 -4.586 1 90.69 105 ILE A CA 1
ATOM 809 C C . ILE A 1 105 ? 7.496 -9.672 -3.789 1 90.69 105 ILE A C 1
ATOM 811 O O . ILE A 1 105 ? 7.746 -8.609 -4.352 1 90.69 105 ILE A O 1
ATOM 815 N N . LEU A 1 106 ? 7.293 -9.852 -2.518 1 93.31 106 LEU A N 1
ATOM 816 C CA . LEU A 1 106 ? 7.336 -8.68 -1.648 1 93.31 106 LEU A CA 1
ATOM 817 C C . LEU A 1 106 ? 8.727 -8.047 -1.656 1 93.31 106 LEU A C 1
ATOM 819 O O . LEU A 1 106 ? 8.852 -6.824 -1.692 1 93.31 106 LEU A O 1
ATOM 823 N N . GLY A 1 107 ? 9.75 -8.883 -1.588 1 94.19 107 GLY A N 1
ATOM 824 C CA . GLY A 1 107 ? 11.109 -8.383 -1.61 1 94.19 107 GLY A CA 1
ATOM 825 C C . GLY A 1 107 ? 11.438 -7.586 -2.859 1 94.19 107 GLY A C 1
ATOM 826 O O . GLY A 1 107 ? 12.047 -6.52 -2.779 1 94.19 107 GLY A O 1
ATOM 827 N N . LEU A 1 108 ? 11.023 -8.062 -3.992 1 93.5 108 LEU A N 1
ATOM 828 C CA . LEU A 1 108 ? 11.273 -7.352 -5.242 1 93.5 108 LEU A CA 1
ATOM 829 C C . LEU A 1 108 ? 10.531 -6.016 -5.266 1 93.5 108 LEU A C 1
ATOM 831 O O . LEU A 1 108 ? 11.102 -4.996 -5.66 1 93.5 108 LEU A O 1
ATOM 835 N N . CYS A 1 109 ? 9.297 -6.023 -4.812 1 95.25 109 CYS A N 1
ATOM 836 C CA . CYS A 1 109 ? 8.484 -4.809 -4.797 1 95.25 109 CYS A CA 1
ATOM 837 C C . CYS A 1 109 ? 9.102 -3.754 -3.887 1 95.25 109 CYS A C 1
ATOM 839 O O . CYS A 1 109 ? 9.219 -2.59 -4.27 1 95.25 109 CYS A O 1
ATOM 841 N N . MET A 1 110 ? 9.508 -4.207 -2.711 1 97 110 MET A N 1
ATOM 842 C CA . MET A 1 110 ? 10.078 -3.277 -1.743 1 97 110 MET A CA 1
ATOM 843 C C . MET A 1 110 ? 11.438 -2.775 -2.213 1 97 110 MET A C 1
ATOM 845 O O . MET A 1 110 ? 11.781 -1.61 -2.004 1 97 110 MET A O 1
ATOM 849 N N . PHE A 1 111 ? 12.234 -3.648 -2.824 1 95.81 111 PHE A N 1
ATOM 850 C CA . PHE A 1 111 ? 13.539 -3.266 -3.352 1 95.81 111 PHE A CA 1
ATOM 851 C C . PHE A 1 111 ? 13.391 -2.205 -4.438 1 95.81 111 PHE A C 1
ATOM 853 O O . PHE A 1 111 ? 14.078 -1.181 -4.406 1 95.81 111 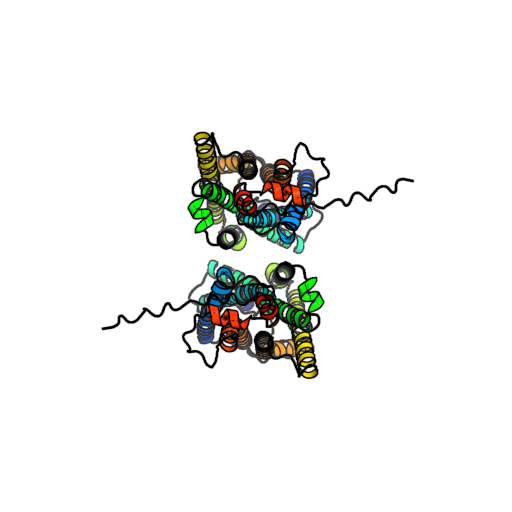PHE A O 1
ATOM 860 N N . LEU A 1 112 ? 12.438 -2.373 -5.395 1 96.62 112 LEU A N 1
ATOM 861 C CA . LEU A 1 112 ? 12.211 -1.432 -6.488 1 96.62 112 LEU A CA 1
ATOM 862 C C . LEU A 1 112 ? 11.688 -0.1 -5.957 1 96.62 112 LEU A C 1
ATOM 864 O O . LEU A 1 112 ? 12.086 0.963 -6.438 1 96.62 112 LEU A O 1
ATOM 868 N N . ALA A 1 113 ? 10.812 -0.202 -4.984 1 97.5 113 ALA A N 1
ATOM 869 C CA . ALA A 1 113 ? 10.312 1.023 -4.371 1 97.5 113 ALA A CA 1
ATOM 870 C C . ALA A 1 113 ? 11.438 1.804 -3.699 1 97.5 113 ALA A C 1
ATOM 872 O O . ALA A 1 113 ? 11.531 3.023 -3.857 1 97.5 113 ALA A O 1
ATOM 873 N N . GLY A 1 114 ? 12.289 1.173 -3.006 1 96.94 114 GLY A N 1
ATOM 874 C CA . GLY A 1 114 ? 13.406 1.817 -2.328 1 96.94 114 GLY A CA 1
ATOM 875 C C . GLY A 1 114 ? 14.391 2.463 -3.283 1 96.94 114 GLY A C 1
ATOM 876 O O . GLY A 1 114 ? 14.789 3.613 -3.09 1 96.94 114 GLY A O 1
ATOM 877 N N . VAL A 1 115 ? 14.742 1.744 -4.285 1 96 115 VAL A N 1
ATOM 878 C CA . VAL A 1 115 ? 15.75 2.229 -5.223 1 96 115 VAL A CA 1
ATOM 879 C C . VAL A 1 115 ? 15.18 3.385 -6.043 1 96 115 VAL A C 1
ATOM 881 O O . VAL A 1 115 ? 15.898 4.328 -6.383 1 96 115 VAL A O 1
ATOM 884 N N . SER A 1 116 ? 13.891 3.383 -6.34 1 97.25 116 SER A N 1
ATOM 885 C CA . SER A 1 116 ? 13.281 4.441 -7.137 1 97.25 116 SER A CA 1
ATOM 886 C C . SER A 1 116 ? 13.117 5.723 -6.328 1 97.25 116 SER A C 1
ATOM 888 O O . SER A 1 116 ? 13.008 6.809 -6.895 1 97.25 116 SER A O 1
ATOM 890 N N . LEU A 1 117 ? 13.109 5.57 -5.027 1 97.5 117 LEU A N 1
ATOM 891 C CA . LEU A 1 117 ? 12.945 6.742 -4.176 1 97.5 117 LEU A CA 1
ATOM 892 C C . LEU A 1 117 ? 14.242 7.551 -4.117 1 97.5 117 LEU A C 1
ATOM 894 O O . LEU A 1 117 ? 14.211 8.758 -3.854 1 97.5 117 LEU A O 1
ATOM 898 N N . LEU A 1 118 ? 15.398 6.949 -4.391 1 96 118 LEU A N 1
ATOM 899 C CA . LEU A 1 118 ? 16.688 7.633 -4.281 1 96 118 LEU A CA 1
ATOM 900 C C . LEU A 1 118 ? 16.797 8.742 -5.324 1 96 118 LEU A C 1
ATOM 902 O O . LEU A 1 118 ? 17.156 9.875 -4.992 1 96 118 LEU A O 1
ATOM 906 N N . PRO A 1 119 ? 16.438 8.453 -6.617 1 96.69 119 PRO A N 1
ATOM 907 C CA . PRO A 1 119 ? 16.438 9.555 -7.582 1 96.69 119 PRO A CA 1
ATOM 908 C C . PRO A 1 119 ? 15.43 10.648 -7.223 1 96.69 119 PRO A C 1
ATOM 910 O O . PRO A 1 119 ? 15.672 11.828 -7.5 1 96.69 119 PRO A O 1
ATOM 913 N N . ALA A 1 120 ? 14.312 10.258 -6.664 1 96.25 120 ALA A N 1
ATOM 914 C CA . ALA A 1 120 ? 13.32 11.25 -6.266 1 96.25 120 ALA A CA 1
ATOM 915 C C . ALA A 1 120 ? 13.867 12.164 -5.176 1 96.25 120 ALA A C 1
ATOM 917 O O . ALA A 1 120 ? 13.68 13.383 -5.227 1 96.25 120 ALA A O 1
ATOM 918 N N . ILE A 1 121 ? 14.562 11.586 -4.215 1 94.19 121 ILE A N 1
ATOM 919 C CA . ILE A 1 121 ? 15.141 12.344 -3.109 1 94.19 121 ILE A CA 1
ATOM 920 C C . ILE A 1 121 ? 16.234 13.258 -3.635 1 94.19 121 ILE A C 1
ATOM 922 O O . ILE A 1 121 ? 16.281 14.445 -3.291 1 94.19 121 ILE A O 1
ATOM 926 N N . SER A 1 122 ? 17.109 12.758 -4.434 1 94.19 122 SER A N 1
ATOM 927 C CA . SER A 1 122 ? 18.203 13.555 -4.977 1 94.19 122 SER A CA 1
ATOM 928 C C . SER A 1 122 ? 17.688 14.688 -5.852 1 94.19 122 SER A C 1
ATOM 930 O O . SER A 1 122 ? 18.203 15.812 -5.789 1 94.19 122 SER A O 1
ATOM 932 N N . SER A 1 123 ? 16.656 14.445 -6.668 1 94.19 123 SER A N 1
ATOM 933 C CA . SER A 1 123 ? 16.062 15.484 -7.504 1 94.19 123 SER A CA 1
ATOM 934 C C . SER A 1 123 ? 15.391 16.562 -6.66 1 94.19 123 SER A C 1
ATOM 936 O O . SER A 1 123 ? 15.477 17.75 -6.973 1 94.19 123 SER A O 1
ATOM 938 N N . GLU A 1 124 ? 14.742 16.062 -5.66 1 91.75 124 GLU A N 1
ATOM 939 C CA . GLU A 1 124 ? 14.094 17.016 -4.754 1 91.75 124 GLU A CA 1
ATOM 940 C C . GLU A 1 124 ? 15.117 17.938 -4.102 1 91.75 124 GLU A C 1
ATOM 942 O O . GLU A 1 124 ? 14.891 19.141 -3.988 1 91.75 124 GLU A O 1
ATOM 947 N N . ARG A 1 125 ? 16.188 17.359 -3.672 1 88.94 125 ARG A N 1
ATOM 948 C CA . ARG A 1 125 ? 17.219 18.172 -3.039 1 88.94 125 ARG A CA 1
ATOM 949 C C . ARG A 1 125 ? 17.828 19.156 -4.031 1 88.94 125 ARG A C 1
ATOM 951 O O . ARG A 1 125 ? 18.062 20.312 -3.693 1 88.94 125 ARG A O 1
ATOM 958 N N . CYS A 1 126 ? 18.047 18.703 -5.152 1 88.56 126 CYS A N 1
ATOM 959 C CA . CYS A 1 126 ? 18.594 19.578 -6.191 1 88.56 126 CYS A CA 1
ATOM 960 C C . CYS A 1 126 ? 17.656 20.734 -6.492 1 88.56 126 CYS A C 1
ATOM 962 O O . CYS A 1 126 ? 18.094 21.875 -6.605 1 88.56 126 CYS A O 1
ATOM 964 N N . LEU A 1 127 ? 16.391 20.484 -6.578 1 88.38 127 LEU A N 1
ATOM 965 C CA . LEU A 1 127 ? 15.391 21.5 -6.852 1 88.38 127 LEU A CA 1
ATOM 966 C C . LEU A 1 127 ? 15.312 22.516 -5.703 1 88.38 127 LEU A C 1
ATOM 968 O O . LEU A 1 127 ? 15.141 23.703 -5.93 1 88.38 127 LEU A O 1
ATOM 972 N N . SER A 1 128 ? 15.484 22.047 -4.5 1 86.81 128 SER A N 1
ATOM 973 C CA . SER A 1 128 ? 15.383 22.922 -3.332 1 86.81 128 SER A CA 1
ATOM 974 C C . SER A 1 128 ? 16.562 23.875 -3.258 1 86.81 128 SER A C 1
ATOM 976 O O . SER A 1 128 ? 16.438 25 -2.762 1 86.81 128 SER A O 1
ATOM 978 N N . VAL A 1 129 ? 17.703 23.484 -3.781 1 84.19 129 VAL A N 1
ATOM 979 C CA . VAL A 1 129 ? 18.906 24.297 -3.678 1 84.19 129 VAL A CA 1
ATOM 980 C C . VAL A 1 129 ? 19.047 25.172 -4.914 1 84.19 129 VAL A C 1
ATOM 982 O O . VAL A 1 129 ? 19.406 26.359 -4.809 1 84.19 129 VAL A O 1
ATOM 985 N N . ILE A 1 130 ? 18.734 24.641 -6.062 1 85.19 130 ILE A N 1
ATOM 986 C CA . ILE A 1 130 ? 18.953 25.359 -7.309 1 85.19 130 ILE A CA 1
ATOM 987 C C . ILE A 1 130 ? 17.797 26.328 -7.559 1 85.19 130 ILE A C 1
ATOM 989 O O . ILE A 1 130 ? 18 27.438 -8.07 1 85.19 130 ILE A O 1
ATOM 993 N N . PHE A 1 131 ? 16.594 25.906 -7.266 1 87.44 131 PHE A N 1
ATOM 994 C CA . PHE A 1 131 ? 15.422 26.75 -7.48 1 87.44 131 PHE A CA 1
ATOM 995 C C . PHE A 1 131 ? 14.688 27 -6.168 1 87.44 131 PHE A C 1
ATOM 997 O O . PHE A 1 131 ? 13.516 26.641 -6.023 1 87.44 131 PHE A O 1
ATOM 1004 N N . PRO A 1 132 ? 15.32 27.734 -5.242 1 83.56 132 PRO A N 1
ATOM 1005 C CA . PRO A 1 132 ? 14.711 27.922 -3.924 1 83.56 132 PRO A CA 1
ATOM 1006 C C . PRO A 1 132 ? 13.422 28.75 -3.986 1 83.56 132 PRO A C 1
ATOM 1008 O O . PRO A 1 132 ? 12.492 28.484 -3.223 1 83.56 132 PRO A O 1
ATOM 1011 N N . ALA A 1 133 ? 13.305 29.688 -4.852 1 85.44 133 ALA A N 1
ATOM 1012 C CA . ALA A 1 133 ? 12.117 30.531 -4.965 1 85.44 133 ALA A CA 1
ATOM 1013 C C . ALA A 1 133 ? 10.898 29.703 -5.379 1 85.44 133 ALA A C 1
ATOM 1015 O O . ALA A 1 133 ? 9.828 29.828 -4.777 1 85.44 133 ALA A O 1
ATOM 1016 N N . TRP A 1 134 ? 11.148 28.922 -6.371 1 84.69 134 TRP A N 1
ATOM 1017 C CA . TRP A 1 134 ? 10.047 28.078 -6.816 1 84.69 134 TRP A CA 1
ATOM 1018 C C . TRP A 1 134 ? 9.695 27.047 -5.75 1 84.69 134 TRP A C 1
ATOM 1020 O O . TRP A 1 134 ? 8.516 26.781 -5.5 1 84.69 134 TRP A O 1
ATOM 1030 N N . TYR A 1 135 ? 10.625 26.453 -5.098 1 84.62 135 TYR A N 1
ATOM 1031 C CA . TYR A 1 135 ? 10.438 25.344 -4.164 1 84.62 135 TYR A CA 1
ATOM 1032 C C . TYR A 1 135 ? 9.641 25.797 -2.947 1 84.62 135 TYR A C 1
ATOM 1034 O O . TYR A 1 135 ? 8.742 25.078 -2.49 1 84.62 135 TYR A O 1
ATOM 1042 N N . TRP A 1 136 ? 9.867 26.984 -2.535 1 79.69 136 TRP A N 1
ATOM 1043 C CA . TRP A 1 136 ? 9.219 27.438 -1.308 1 79.69 136 TRP A CA 1
ATOM 1044 C C . TRP A 1 136 ? 7.91 28.156 -1.616 1 79.69 136 TRP A C 1
ATOM 1046 O O . TRP A 1 136 ? 6.977 28.125 -0.81 1 79.69 136 TRP A O 1
ATOM 1056 N N . ARG A 1 137 ? 7.801 28.719 -2.799 1 82 137 ARG A N 1
ATOM 1057 C CA . ARG A 1 137 ? 6.629 29.547 -3.064 1 82 137 ARG A CA 1
ATOM 1058 C C . ARG A 1 137 ? 5.605 28.781 -3.902 1 82 137 ARG A C 1
ATOM 1060 O O . ARG A 1 137 ? 4.398 28.953 -3.717 1 82 137 ARG A O 1
ATOM 1067 N N . ARG A 1 138 ? 6.102 28.016 -4.719 1 84.38 138 ARG A N 1
ATOM 1068 C CA . ARG A 1 138 ? 5.184 27.484 -5.723 1 84.38 138 ARG A CA 1
ATOM 1069 C C . ARG A 1 138 ? 4.988 25.984 -5.543 1 84.38 138 ARG A C 1
ATOM 1071 O O . ARG A 1 138 ? 4.062 25.406 -6.109 1 84.38 138 ARG A O 1
ATOM 1078 N N . ARG A 1 139 ? 5.762 25.297 -4.715 1 85.56 139 ARG A N 1
ATOM 1079 C CA . ARG A 1 139 ? 5.676 23.844 -4.609 1 85.56 139 ARG A CA 1
ATOM 1080 C C . ARG A 1 139 ? 4.398 23.422 -3.889 1 85.56 139 ARG A C 1
ATOM 1082 O O . ARG A 1 139 ? 4.125 23.891 -2.777 1 85.56 139 ARG A O 1
ATOM 1089 N N . PRO A 1 140 ? 3.688 22.625 -4.598 1 83.06 140 PRO A N 1
ATOM 1090 C CA . PRO A 1 140 ? 2.504 22.109 -3.904 1 83.06 140 PRO A CA 1
ATOM 1091 C C . PRO A 1 140 ? 2.854 21.328 -2.645 1 83.06 140 PRO A C 1
ATOM 1093 O O . PRO A 1 140 ? 3.838 20.578 -2.631 1 83.06 140 PRO A O 1
ATOM 1096 N N . LYS A 1 141 ? 2.115 21.438 -1.629 1 79.56 141 LYS A N 1
ATOM 1097 C CA . LYS A 1 141 ? 2.389 20.859 -0.316 1 79.56 141 LYS A CA 1
ATOM 1098 C C . LYS A 1 141 ? 2.348 19.328 -0.367 1 79.56 141 LYS A C 1
ATOM 1100 O O . LYS A 1 141 ? 3.064 18.656 0.379 1 79.56 141 LYS A O 1
ATOM 1105 N N . ARG A 1 142 ? 1.62 18.703 -1.328 1 86 142 ARG A N 1
ATOM 1106 C CA . ARG A 1 142 ? 1.452 17.25 -1.311 1 86 142 ARG A CA 1
ATOM 1107 C C . ARG A 1 142 ? 2.189 16.594 -2.477 1 86 142 ARG A C 1
ATOM 1109 O O . ARG A 1 142 ? 1.927 15.445 -2.814 1 86 142 ARG A O 1
ATOM 1116 N N . LEU A 1 143 ? 3.098 17.297 -3.053 1 88.94 143 LEU A N 1
ATOM 1117 C CA . LEU A 1 143 ? 3.816 16.781 -4.211 1 88.94 143 LEU A CA 1
ATOM 1118 C C . LEU A 1 143 ? 4.648 15.555 -3.836 1 88.94 143 LEU A C 1
ATOM 1120 O O . LEU A 1 143 ? 4.699 14.578 -4.582 1 88.94 143 LEU A O 1
ATOM 1124 N N . SER A 1 144 ? 5.25 15.617 -2.656 1 91.88 144 SER A N 1
ATOM 1125 C CA . SER A 1 144 ? 6.078 14.492 -2.23 1 91.88 144 SER A CA 1
ATOM 1126 C C . SER A 1 144 ? 5.246 13.234 -2.031 1 91.88 144 SER A C 1
ATOM 1128 O O . SER A 1 144 ? 5.676 12.133 -2.395 1 91.88 144 SER A O 1
ATOM 1130 N N . ALA A 1 145 ? 4.051 13.344 -1.496 1 89.69 145 ALA A N 1
ATOM 1131 C CA . ALA A 1 145 ? 3.17 12.195 -1.292 1 89.69 145 ALA A CA 1
ATOM 1132 C C . ALA A 1 145 ? 2.715 11.609 -2.625 1 89.69 145 ALA A C 1
ATOM 1134 O O . ALA A 1 145 ? 2.613 10.391 -2.77 1 89.69 145 ALA A O 1
ATOM 1135 N N . VAL A 1 146 ? 2.445 12.492 -3.574 1 91.5 146 VAL A N 1
ATOM 1136 C CA . VAL A 1 146 ? 2.002 12.062 -4.895 1 91.5 146 VAL A CA 1
ATOM 1137 C C . VAL A 1 146 ? 3.125 11.289 -5.59 1 91.5 146 VAL A C 1
ATOM 1139 O O . VAL A 1 146 ? 2.891 10.234 -6.172 1 91.5 146 VAL A O 1
ATOM 1142 N N . VAL A 1 147 ? 4.336 11.867 -5.5 1 94.75 147 VAL A N 1
ATOM 1143 C CA . VAL A 1 147 ? 5.488 11.219 -6.121 1 94.75 147 VAL A CA 1
ATOM 1144 C C . VAL A 1 147 ? 5.723 9.852 -5.484 1 94.75 147 VAL A C 1
ATOM 1146 O O . VAL A 1 147 ? 5.945 8.867 -6.184 1 94.75 147 VAL A O 1
ATOM 1149 N N . CYS A 1 148 ? 5.613 9.75 -4.164 1 94.94 148 CYS A N 1
ATOM 1150 C CA . CYS A 1 148 ? 5.805 8.477 -3.471 1 94.94 148 CYS A CA 1
ATOM 1151 C C . CYS A 1 148 ? 4.734 7.469 -3.875 1 94.94 148 CYS A C 1
ATOM 1153 O O . CYS A 1 148 ? 5.043 6.305 -4.145 1 94.94 148 CYS A O 1
ATOM 1155 N N . THR A 1 149 ? 3.48 7.906 -3.957 1 92.12 149 THR A N 1
ATOM 1156 C CA . THR A 1 149 ? 2.393 7.016 -4.348 1 92.12 149 THR A CA 1
ATOM 1157 C C . THR A 1 149 ? 2.605 6.488 -5.766 1 92.12 149 THR A C 1
ATOM 1159 O O . THR A 1 149 ? 2.385 5.309 -6.031 1 92.12 149 THR A O 1
ATOM 1162 N N . LEU A 1 150 ? 3.031 7.367 -6.609 1 95.06 150 LEU A N 1
ATOM 1163 C CA . LEU A 1 150 ? 3.279 6.98 -7.996 1 95.06 150 LEU A CA 1
ATOM 1164 C C . LEU A 1 150 ? 4.402 5.949 -8.078 1 95.06 150 LEU A C 1
ATOM 1166 O O . LEU A 1 150 ? 4.305 4.984 -8.836 1 95.06 150 LEU A O 1
ATOM 1170 N N . LEU A 1 151 ? 5.438 6.152 -7.316 1 96.88 151 LEU A N 1
ATOM 1171 C CA . LEU A 1 151 ? 6.566 5.23 -7.332 1 96.88 151 LEU A CA 1
ATOM 1172 C C . LEU A 1 151 ? 6.176 3.875 -6.754 1 96.88 151 LEU A C 1
ATOM 1174 O O . LEU A 1 151 ? 6.625 2.834 -7.238 1 96.88 151 LEU A O 1
ATOM 1178 N N . TRP A 1 152 ? 5.332 3.875 -5.723 1 96.06 152 TRP A N 1
ATOM 1179 C CA . TRP A 1 152 ? 4.82 2.625 -5.172 1 96.06 152 TRP A CA 1
ATOM 1180 C C . TRP A 1 152 ? 3.988 1.875 -6.207 1 96.06 152 TRP A C 1
ATOM 1182 O O . TRP A 1 152 ? 4.137 0.662 -6.371 1 96.06 152 TRP A O 1
ATOM 1192 N N . ILE A 1 153 ? 3.15 2.602 -6.953 1 93.94 153 ILE A N 1
ATOM 1193 C CA . ILE A 1 153 ? 2.295 1.998 -7.969 1 93.94 153 ILE A CA 1
ATOM 1194 C C . ILE A 1 153 ? 3.154 1.424 -9.094 1 93.94 153 ILE A C 1
ATOM 1196 O O . ILE A 1 153 ? 2.902 0.316 -9.57 1 93.94 153 ILE A O 1
ATOM 1200 N N . LEU A 1 154 ? 4.168 2.172 -9.469 1 95.88 154 LEU A N 1
ATOM 1201 C CA . LEU A 1 154 ? 5.062 1.711 -10.523 1 95.88 154 LEU A CA 1
ATOM 1202 C C . LEU A 1 154 ? 5.824 0.466 -10.086 1 95.88 154 LEU A C 1
ATOM 1204 O O . LEU A 1 154 ? 6.008 -0.466 -10.867 1 95.88 154 LEU A O 1
ATOM 1208 N N . SER A 1 155 ? 6.281 0.457 -8.836 1 96.88 155 SER A N 1
ATOM 1209 C CA . SER A 1 155 ? 6.988 -0.707 -8.312 1 96.88 155 SER A CA 1
ATOM 1210 C C . SER A 1 155 ? 6.082 -1.932 -8.266 1 96.88 155 SER A C 1
ATOM 1212 O O . SER A 1 155 ? 6.504 -3.039 -8.602 1 96.88 155 SER A O 1
ATOM 1214 N N . LEU A 1 156 ? 4.82 -1.736 -7.895 1 95.25 156 LEU A N 1
ATOM 1215 C CA . LEU A 1 156 ? 3.848 -2.826 -7.863 1 95.25 156 LEU A CA 1
ATOM 1216 C C . LEU A 1 156 ? 3.57 -3.346 -9.266 1 95.25 156 LEU A C 1
ATOM 1218 O O . LEU A 1 156 ? 3.469 -4.559 -9.477 1 95.25 156 LEU A O 1
ATOM 1222 N N . LEU A 1 157 ? 3.525 -2.453 -10.227 1 95.06 157 LEU A N 1
ATOM 1223 C CA . LEU A 1 157 ? 3.262 -2.822 -11.617 1 95.06 157 LEU A CA 1
ATOM 1224 C C . LEU A 1 157 ? 4.414 -3.643 -12.188 1 95.06 157 LEU A C 1
ATOM 1226 O O . LEU A 1 157 ? 4.195 -4.707 -12.773 1 95.06 157 LEU A O 1
ATOM 1230 N N . VAL A 1 158 ? 5.625 -3.172 -12 1 95.25 158 VAL A N 1
ATOM 1231 C CA . VAL A 1 158 ? 6.797 -3.875 -12.516 1 95.25 158 VAL A CA 1
ATOM 1232 C C . VAL A 1 158 ? 6.902 -5.25 -11.859 1 95.25 158 VAL A C 1
ATOM 1234 O O . VAL A 1 158 ? 7.203 -6.242 -12.523 1 95.25 158 VAL A O 1
ATOM 1237 N N . THR A 1 159 ? 6.621 -5.301 -10.562 1 94 159 THR A N 1
ATOM 1238 C CA . THR A 1 159 ? 6.68 -6.566 -9.836 1 94 159 THR A CA 1
ATOM 1239 C C . THR A 1 159 ? 5.602 -7.523 -10.344 1 94 159 THR A C 1
ATOM 1241 O O . THR A 1 159 ? 5.852 -8.719 -10.492 1 94 159 THR A O 1
ATOM 1244 N N . SER A 1 160 ? 4.398 -6.988 -10.633 1 92.44 160 SER A N 1
ATOM 1245 C CA . SER A 1 160 ? 3.312 -7.816 -11.148 1 92.44 160 SER A CA 1
ATOM 1246 C C . SER A 1 160 ? 3.65 -8.375 -12.523 1 92.44 160 SER A C 1
ATOM 1248 O O . SER A 1 160 ? 3.373 -9.539 -12.812 1 92.44 160 SER A O 1
ATOM 1250 N N . ILE A 1 161 ? 4.27 -7.586 -13.391 1 91.19 161 ILE A N 1
ATOM 1251 C CA . ILE A 1 161 ? 4.652 -8.023 -14.727 1 91.19 161 ILE A CA 1
ATOM 1252 C C . ILE A 1 161 ? 5.754 -9.078 -14.633 1 91.19 161 ILE A C 1
ATOM 1254 O O . ILE A 1 161 ? 5.734 -10.07 -15.359 1 91.19 161 ILE A O 1
ATOM 1258 N N . HIS A 1 162 ? 6.676 -8.82 -13.703 1 90 162 HIS A N 1
ATOM 1259 C CA . HIS A 1 162 ? 7.734 -9.797 -13.477 1 90 162 HIS A CA 1
ATOM 1260 C C . HIS A 1 162 ? 7.16 -11.133 -13.008 1 90 162 HIS A C 1
ATOM 1262 O O . HIS A 1 162 ? 7.602 -12.195 -13.453 1 90 162 HIS A O 1
ATOM 1268 N N . ASN A 1 163 ? 6.219 -11.086 -12.117 1 87.44 163 ASN A N 1
ATOM 1269 C CA . ASN A 1 163 ? 5.586 -12.297 -11.602 1 87.44 163 ASN A CA 1
ATOM 1270 C C . ASN A 1 163 ? 4.828 -13.039 -12.703 1 87.44 163 ASN A C 1
ATOM 1272 O O . ASN A 1 163 ? 4.773 -14.266 -12.703 1 87.44 163 ASN A O 1
ATOM 1276 N N . TYR A 1 164 ? 4.277 -12.336 -13.633 1 88.38 164 TYR A N 1
ATOM 1277 C CA . TYR A 1 164 ? 3.555 -12.953 -14.734 1 88.38 164 TYR A CA 1
ATOM 1278 C C . TYR A 1 164 ? 4.5 -13.75 -15.633 1 88.38 164 TYR A C 1
ATOM 1280 O O . TYR A 1 164 ? 4.258 -14.93 -15.906 1 88.38 164 TYR A O 1
ATOM 1288 N N . PHE A 1 165 ? 5.574 -13.148 -16.031 1 85.56 165 PHE A N 1
ATOM 1289 C CA . PHE A 1 165 ? 6.457 -13.766 -17.016 1 85.56 165 PHE A CA 1
ATOM 1290 C C . PHE A 1 165 ? 7.332 -14.828 -16.375 1 85.56 165 PHE A C 1
ATOM 1292 O O . PHE A 1 165 ? 7.648 -15.844 -16.984 1 85.56 165 PHE A O 1
ATOM 1299 N N . CYS A 1 166 ? 7.691 -14.641 -15.109 1 81.88 166 CYS A N 1
ATOM 1300 C CA . CYS A 1 166 ? 8.703 -15.516 -14.531 1 81.88 166 CYS A CA 1
ATOM 1301 C C . CYS A 1 166 ? 8.062 -16.562 -13.625 1 81.88 166 CYS A C 1
ATOM 1303 O O . CYS A 1 166 ? 8.688 -17.578 -13.312 1 81.88 166 CYS A O 1
ATOM 1305 N N . VAL A 1 167 ? 6.887 -16.281 -13.125 1 77.19 167 VAL A N 1
ATOM 1306 C CA . VAL A 1 167 ? 6.301 -17.234 -12.18 1 77.19 167 VAL A CA 1
ATOM 1307 C C . VAL A 1 167 ? 5.023 -17.828 -12.766 1 77.19 167 VAL A C 1
ATOM 1309 O O . VAL A 1 167 ? 4.871 -19.047 -12.812 1 77.19 167 VAL A O 1
ATOM 1312 N N . PHE A 1 168 ? 4.156 -17 -13.289 1 77.06 168 PHE A N 1
ATOM 1313 C CA . PHE A 1 168 ? 2.84 -17.469 -13.703 1 77.06 168 PHE A CA 1
ATOM 1314 C C . PHE A 1 168 ? 2.934 -18.297 -14.977 1 77.06 168 PHE A C 1
ATOM 1316 O O . PHE A 1 168 ? 2.312 -19.359 -15.078 1 77.06 168 PHE A O 1
ATOM 1323 N N . LEU A 1 169 ? 3.598 -17.797 -16.062 1 76.12 169 LEU A N 1
ATOM 1324 C CA . LEU A 1 169 ? 3.672 -18.516 -17.328 1 76.12 169 LEU A CA 1
ATOM 1325 C C . LEU A 1 169 ? 4.492 -19.797 -17.203 1 76.12 169 LEU A C 1
ATOM 1327 O O . LEU A 1 169 ? 4.34 -20.719 -18 1 76.12 169 LEU A O 1
ATOM 1331 N N . GLY A 1 170 ? 4.73 -20.281 -16 1 60.31 170 GLY A N 1
ATOM 1332 C CA . GLY A 1 170 ? 5.422 -21.562 -15.836 1 60.31 170 GLY A CA 1
ATOM 1333 C C . GLY A 1 170 ? 6.719 -21.641 -16.609 1 60.31 170 GLY A C 1
ATOM 1334 O O . GLY A 1 170 ? 6.938 -20.875 -17.547 1 60.31 170 GLY A O 1
ATOM 1335 N N . ARG A 1 171 ? 7.75 -22.422 -16.359 1 56.88 171 ARG A N 1
ATOM 1336 C CA . ARG A 1 171 ? 9.102 -22.641 -16.859 1 56.88 171 ARG A CA 1
ATOM 1337 C C . ARG A 1 171 ? 9.094 -22.922 -18.359 1 56.88 171 ARG A C 1
ATOM 1339 O O . ARG A 1 171 ? 9.969 -22.453 -19.094 1 56.88 171 ARG A O 1
ATOM 1346 N N . GLN A 1 172 ? 8.234 -23.672 -18.75 1 51.78 172 GLN A N 1
ATOM 1347 C CA . GLN A 1 172 ? 8.445 -24.125 -20.125 1 51.78 172 GLN A CA 1
ATOM 1348 C C . GLN A 1 172 ? 8.297 -22.984 -21.125 1 51.78 172 GLN A C 1
ATOM 1350 O O . GLN A 1 172 ? 9.109 -22.859 -22.047 1 51.78 172 GLN A O 1
ATOM 1355 N N . ALA A 1 173 ? 7.211 -22.281 -21.078 1 53.97 173 ALA A N 1
ATOM 1356 C CA . ALA A 1 173 ? 6.941 -21.234 -22.062 1 53.97 173 ALA A CA 1
ATOM 1357 C C . ALA A 1 173 ? 7.723 -19.969 -21.734 1 53.97 173 ALA A C 1
ATOM 1359 O O . ALA A 1 173 ? 8.031 -19.188 -22.641 1 53.97 173 ALA A O 1
ATOM 1360 N N . SER A 1 174 ? 8.242 -19.812 -20.438 1 60.94 174 SER A N 1
ATOM 1361 C CA . SER A 1 174 ? 8.531 -18.516 -19.828 1 60.94 174 SER A CA 1
ATOM 1362 C C . SER A 1 174 ? 10.031 -18.234 -19.828 1 60.94 174 SER A C 1
ATOM 1364 O O . SER A 1 174 ? 10.461 -17.125 -19.516 1 60.94 174 SER A O 1
ATOM 1366 N N . GLY A 1 175 ? 10.781 -19.219 -20.422 1 67.75 175 GLY A N 1
ATOM 1367 C CA . GLY A 1 175 ? 12.203 -18.969 -20.234 1 67.75 175 GLY A CA 1
ATOM 1368 C C . GLY A 1 175 ? 12.68 -17.703 -20.891 1 67.75 175 GLY A C 1
ATOM 1369 O O . GLY A 1 175 ? 13.336 -16.875 -20.266 1 67.75 175 GLY A O 1
ATOM 1370 N N . ALA A 1 176 ? 12.227 -17.578 -22.156 1 77 176 ALA A N 1
ATOM 1371 C CA . ALA A 1 176 ? 12.68 -16.391 -22.891 1 77 176 ALA A CA 1
ATOM 1372 C C . ALA A 1 176 ? 12.07 -15.125 -22.312 1 77 176 ALA A C 1
ATOM 1374 O O . ALA A 1 176 ? 12.766 -14.109 -22.156 1 77 176 ALA A O 1
ATOM 1375 N N . ALA A 1 177 ? 10.781 -15.203 -22 1 82.12 177 ALA A N 1
ATOM 1376 C CA . ALA A 1 177 ? 10.094 -14.016 -21.484 1 82.12 177 ALA A CA 1
ATOM 1377 C C . ALA A 1 177 ? 10.648 -13.602 -20.125 1 82.12 177 ALA A C 1
ATOM 1379 O O . ALA A 1 177 ? 10.789 -12.414 -19.844 1 82.12 177 ALA A O 1
ATOM 1380 N N . CYS A 1 178 ? 10.969 -14.484 -19.391 1 81.25 178 CYS A N 1
ATOM 1381 C CA . CYS A 1 178 ? 11.562 -14.195 -18.094 1 81.25 178 CYS A CA 1
ATOM 1382 C C . CYS A 1 178 ? 12.945 -13.586 -18.25 1 81.25 178 CYS A C 1
ATOM 1384 O O . CYS A 1 178 ? 13.32 -12.68 -17.5 1 81.25 178 CYS A O 1
ATOM 1386 N N . ARG A 1 179 ? 13.68 -14.07 -19.25 1 82.31 179 ARG A N 1
ATOM 1387 C CA . ARG A 1 179 ? 15 -13.516 -19.516 1 82.31 179 ARG A CA 1
ATOM 1388 C C . ARG A 1 179 ? 14.906 -12.055 -19.953 1 82.31 179 ARG A C 1
ATOM 1390 O O . ARG A 1 179 ? 15.719 -11.227 -19.531 1 82.31 179 ARG A O 1
ATOM 1397 N N . HIS A 1 180 ? 13.969 -11.781 -20.766 1 85.5 180 HIS A N 1
ATOM 1398 C CA . HIS A 1 180 ? 13.781 -10.398 -21.188 1 85.5 180 HIS A CA 1
ATOM 1399 C C . HIS A 1 180 ? 13.383 -9.508 -20.016 1 85.5 180 HIS A C 1
ATOM 1401 O O . HIS A 1 180 ? 13.781 -8.344 -19.953 1 85.5 180 HIS A O 1
ATOM 1407 N N . MET A 1 181 ? 12.57 -10.078 -19.141 1 87.12 181 MET A N 1
ATOM 1408 C CA . MET A 1 181 ? 12.164 -9.32 -17.969 1 87.12 181 MET A CA 1
ATOM 1409 C C . MET A 1 181 ? 13.359 -9.023 -17.062 1 87.12 181 MET A C 1
ATOM 1411 O O . MET A 1 181 ? 13.484 -7.914 -16.531 1 87.12 181 MET A O 1
ATOM 1415 N N . ASP A 1 182 ? 14.258 -9.922 -16.953 1 85.25 182 ASP A N 1
ATOM 1416 C CA . ASP A 1 182 ? 15.461 -9.727 -16.156 1 85.25 182 ASP A CA 1
ATOM 1417 C C . ASP A 1 182 ? 16.375 -8.672 -16.781 1 85.25 182 ASP A C 1
ATOM 1419 O O . ASP A 1 182 ? 16.969 -7.863 -16.062 1 85.25 182 ASP A O 1
ATOM 1423 N N . ALA A 1 183 ? 16.484 -8.758 -18.094 1 88 183 ALA A N 1
ATOM 1424 C CA . ALA A 1 183 ? 17.25 -7.73 -18.797 1 88 183 ALA A CA 1
ATOM 1425 C C . ALA A 1 183 ? 16.641 -6.352 -18.578 1 88 183 ALA A C 1
ATOM 1427 O O . ALA A 1 183 ? 17.359 -5.375 -18.359 1 88 183 ALA A O 1
ATOM 1428 N N . PHE A 1 184 ? 15.406 -6.324 -18.625 1 92.12 184 PHE A N 1
ATOM 1429 C CA . PHE A 1 184 ? 14.703 -5.062 -18.422 1 92.12 184 PHE A CA 1
ATOM 1430 C C . PHE A 1 184 ? 14.93 -4.523 -17.016 1 92.12 184 PHE A C 1
ATOM 1432 O O . PHE A 1 184 ? 15.141 -3.32 -16.828 1 92.12 184 PHE A O 1
ATOM 1439 N N . LEU A 1 185 ? 14.844 -5.332 -16 1 90.81 185 LEU A N 1
ATOM 1440 C CA . LEU A 1 185 ? 15.055 -4.902 -14.625 1 90.81 185 LEU A CA 1
ATOM 1441 C C . LEU A 1 185 ? 16.453 -4.312 -14.453 1 90.81 185 LEU A C 1
ATOM 1443 O O . LEU A 1 185 ? 16.625 -3.324 -13.734 1 90.81 185 LEU A O 1
ATOM 1447 N N . GLY A 1 186 ? 17.438 -4.895 -15.086 1 91.12 186 GLY A N 1
ATOM 1448 C CA . GLY A 1 186 ? 18.781 -4.34 -15.039 1 91.12 186 GLY A CA 1
ATOM 1449 C C . GLY A 1 186 ? 18.891 -2.988 -15.727 1 91.12 186 GLY A C 1
ATOM 1450 O O . GLY A 1 186 ? 19.578 -2.092 -15.227 1 91.12 186 GLY A O 1
ATOM 1451 N N . ILE A 1 187 ? 18.25 -2.826 -16.844 1 93.56 187 ILE A N 1
ATOM 1452 C CA . ILE A 1 187 ? 18.234 -1.541 -17.547 1 93.56 187 ILE A CA 1
ATOM 1453 C C . ILE A 1 187 ? 17.609 -0.48 -16.641 1 93.56 187 ILE A C 1
ATOM 1455 O O . ILE A 1 187 ? 18.141 0.622 -16.5 1 93.56 187 ILE A O 1
ATOM 1459 N N . LEU A 1 188 ? 16.5 -0.88 -16.031 1 94.69 188 LEU A N 1
ATOM 1460 C CA . LEU A 1 188 ? 15.805 0.04 -15.141 1 94.69 188 LEU A CA 1
ATOM 1461 C C . LEU A 1 188 ? 16.688 0.443 -13.977 1 94.69 188 LEU A C 1
ATOM 1463 O O . LEU A 1 188 ? 16.781 1.627 -13.641 1 94.69 188 LEU A O 1
ATOM 1467 N N . LEU A 1 189 ? 17.422 -0.455 -13.398 1 93.5 189 LEU A N 1
ATOM 1468 C CA . LEU A 1 189 ? 18.25 -0.207 -12.219 1 93.5 189 LEU A CA 1
ATOM 1469 C C . LEU A 1 189 ? 19.5 0.584 -12.586 1 93.5 189 LEU A C 1
ATOM 1471 O O . LEU A 1 189 ? 19.781 1.628 -11.992 1 93.5 189 LEU A O 1
ATOM 1475 N N . PHE A 1 190 ? 20.188 0.185 -13.602 1 92.69 190 PHE A N 1
ATOM 1476 C CA . PHE A 1 190 ? 21.531 0.693 -13.828 1 92.69 190 PHE A CA 1
ATOM 1477 C C . PHE A 1 190 ? 21.531 1.787 -14.891 1 92.69 190 PHE A C 1
ATOM 1479 O O . PHE A 1 190 ? 22.359 2.691 -14.859 1 92.69 190 PHE A O 1
ATOM 1486 N N . LEU A 1 191 ? 20.578 1.716 -15.812 1 93.88 191 LEU A N 1
ATOM 1487 C CA . LEU A 1 191 ? 20.609 2.684 -16.906 1 93.88 191 LEU A CA 1
ATOM 1488 C C . LEU A 1 191 ? 19.562 3.775 -16.703 1 93.88 191 LEU A C 1
ATOM 1490 O O . LEU A 1 191 ? 19.625 4.82 -17.344 1 93.88 191 LEU A O 1
ATOM 1494 N N . VAL A 1 192 ? 18.641 3.58 -15.805 1 95.5 192 VAL A N 1
ATOM 1495 C CA . VAL A 1 192 ? 17.625 4.598 -15.57 1 95.5 192 VAL A CA 1
ATOM 1496 C C . VAL A 1 192 ? 17.766 5.16 -14.156 1 95.5 192 VAL A C 1
ATOM 1498 O O . VAL A 1 192 ? 18.141 6.324 -13.977 1 95.5 192 VAL A O 1
ATOM 1501 N N . PHE A 1 193 ? 17.719 4.375 -13.156 1 96.06 193 PHE A N 1
ATOM 1502 C CA . PHE A 1 193 ? 17.688 4.855 -11.773 1 96.06 193 PHE A CA 1
ATOM 1503 C C . PHE A 1 193 ? 19.062 5.383 -11.359 1 96.06 193 PHE A C 1
ATOM 1505 O O . PHE A 1 193 ? 19.156 6.426 -10.719 1 96.06 193 PHE A O 1
ATOM 1512 N N . CYS A 1 194 ? 20.109 4.715 -11.695 1 93.75 194 CYS A N 1
ATOM 1513 C CA . CYS A 1 194 ? 21.438 5.133 -11.266 1 93.75 194 CYS A CA 1
ATOM 1514 C C . CYS A 1 194 ? 21.781 6.504 -11.828 1 93.75 194 CYS A C 1
ATOM 1516 O O . CYS A 1 194 ? 22.125 7.418 -11.078 1 93.75 194 CYS A O 1
ATOM 1518 N N . PRO A 1 195 ? 21.625 6.727 -13.133 1 94.38 195 PRO A N 1
ATOM 1519 C CA . PRO A 1 195 ? 21.906 8.078 -13.633 1 94.38 195 PRO A CA 1
ATOM 1520 C C . PRO A 1 195 ? 20.969 9.125 -13.039 1 94.38 195 PRO A C 1
ATOM 1522 O O . PRO A 1 195 ? 21.375 10.258 -12.773 1 94.38 195 PRO A O 1
ATOM 1525 N N . LEU A 1 196 ? 19.75 8.766 -12.797 1 95.56 196 LEU A N 1
ATOM 1526 C CA . LEU A 1 196 ? 18.766 9.727 -12.305 1 95.56 196 LEU A CA 1
ATOM 1527 C C . LEU A 1 196 ? 19.062 10.117 -10.859 1 95.56 196 LEU A C 1
ATOM 1529 O O . LEU A 1 196 ? 18.672 11.195 -10.414 1 95.56 196 LEU A O 1
ATOM 1533 N N . MET A 1 197 ? 19.719 9.266 -10.18 1 95.19 197 MET A N 1
ATOM 1534 C CA . MET A 1 197 ? 20.047 9.641 -8.805 1 95.19 197 MET A CA 1
ATOM 1535 C C . MET A 1 197 ? 21.391 10.352 -8.742 1 95.19 197 MET A C 1
ATOM 1537 O O . MET A 1 197 ? 21.594 11.227 -7.898 1 95.19 197 MET A O 1
ATOM 1541 N N . VAL A 1 198 ? 22.328 10.086 -9.625 1 93.62 198 VAL A N 1
ATOM 1542 C CA . VAL A 1 198 ? 23.688 10.625 -9.586 1 93.62 198 VAL A CA 1
ATOM 1543 C C . VAL A 1 198 ? 23.703 12.023 -10.203 1 93.62 198 VAL A C 1
ATOM 1545 O O . VAL A 1 198 ? 24.375 12.922 -9.695 1 93.62 198 VAL A O 1
ATOM 1548 N N . LEU A 1 199 ? 22.922 12.234 -11.227 1 92 199 LEU A N 1
ATOM 1549 C CA . LEU A 1 199 ? 22.969 13.5 -11.961 1 92 199 LEU A CA 1
ATOM 1550 C C . LEU A 1 199 ? 22.562 14.664 -11.062 1 92 199 LEU A C 1
ATOM 1552 O O . LEU A 1 199 ? 23.266 15.672 -10.992 1 92 199 LEU A O 1
ATOM 1556 N N . PRO A 1 200 ? 21.5 14.609 -10.391 1 92.69 200 PRO A N 1
ATOM 1557 C CA . PRO A 1 200 ? 21.156 15.719 -9.492 1 92.69 200 PRO A CA 1
ATOM 1558 C C . PRO A 1 200 ? 22.203 15.914 -8.383 1 92.69 200 PRO A C 1
ATOM 1560 O O . PRO A 1 200 ? 22.438 17.047 -7.953 1 92.69 200 PRO A O 1
ATOM 1563 N N . CYS A 1 201 ? 22.766 14.836 -7.918 1 89.88 201 CYS A N 1
ATOM 1564 C CA . CYS A 1 201 ? 23.812 14.961 -6.91 1 89.88 201 CYS A CA 1
ATOM 1565 C C . CYS A 1 201 ? 25.031 15.711 -7.465 1 89.88 201 CYS A C 1
ATOM 1567 O O . CYS A 1 201 ? 25.609 16.562 -6.781 1 89.88 201 CYS A O 1
ATOM 1569 N N . LEU A 1 202 ? 25.359 15.391 -8.703 1 88.44 202 LEU A N 1
ATOM 1570 C CA . LEU A 1 202 ? 26.453 16.094 -9.352 1 88.44 202 LEU A CA 1
ATOM 1571 C C . LEU A 1 202 ? 26.109 17.562 -9.555 1 88.44 202 LEU A C 1
ATOM 1573 O O . LEU A 1 202 ? 26.953 18.438 -9.312 1 88.44 202 LEU A O 1
ATOM 1577 N N . ALA A 1 203 ? 24.938 17.859 -9.961 1 88 203 ALA A N 1
ATOM 1578 C CA . ALA A 1 203 ? 24.5 19.234 -10.133 1 88 203 ALA A CA 1
ATOM 1579 C C . ALA A 1 203 ? 24.531 20 -8.805 1 88 203 ALA A C 1
ATOM 1581 O O . ALA A 1 203 ? 24.922 21.172 -8.766 1 88 203 ALA A O 1
ATOM 1582 N N . LEU A 1 204 ? 24.172 19.281 -7.844 1 84.31 204 LEU A N 1
ATOM 1583 C CA . LEU A 1 204 ? 24.188 19.875 -6.516 1 84.31 204 LEU A CA 1
ATOM 1584 C C . LEU A 1 204 ? 25.609 20.219 -6.07 1 84.31 204 LEU A C 1
ATOM 1586 O O . LEU A 1 204 ? 25.875 21.312 -5.594 1 84.31 204 LEU A O 1
ATOM 1590 N N . ILE A 1 205 ? 26.516 19.312 -6.223 1 83.19 205 ILE A N 1
ATOM 1591 C CA . ILE A 1 205 ? 27.906 19.516 -5.836 1 83.19 205 ILE A CA 1
ATOM 1592 C C . ILE A 1 205 ? 28.516 20.656 -6.637 1 83.19 205 ILE A C 1
ATOM 1594 O O . ILE A 1 205 ? 29.188 21.516 -6.078 1 83.19 205 ILE A O 1
ATOM 1598 N N . LEU A 1 206 ? 28.203 20.719 -7.922 1 82.06 206 LEU A N 1
ATOM 1599 C CA . LEU A 1 206 ? 28.719 21.781 -8.781 1 82.06 206 LEU A CA 1
ATOM 1600 C C . LEU A 1 206 ? 28.156 23.141 -8.367 1 82.06 206 LEU A C 1
ATOM 1602 O O . LEU A 1 206 ? 28.875 24.141 -8.336 1 82.06 206 LEU A O 1
ATOM 1606 N N . HIS A 1 207 ? 26.953 23.188 -8.047 1 84.88 207 HIS A N 1
ATOM 1607 C CA . HIS A 1 207 ? 26.312 24.438 -7.656 1 84.88 207 HIS A CA 1
ATOM 1608 C C . HIS A 1 207 ? 26.875 24.953 -6.336 1 84.88 207 HIS A C 1
ATOM 1610 O O . HIS A 1 207 ? 27.109 26.156 -6.191 1 84.88 207 HIS A O 1
ATOM 1616 N N . VAL A 1 208 ? 27.031 24.062 -5.398 1 80.06 208 VAL A N 1
ATOM 1617 C CA . VAL A 1 208 ? 27.531 24.453 -4.086 1 80.06 208 VAL A CA 1
ATOM 1618 C C . VAL A 1 208 ? 29 24.875 -4.199 1 80.06 208 VAL A C 1
ATOM 1620 O O . VAL A 1 208 ? 29.422 25.828 -3.529 1 80.06 208 VAL A O 1
ATOM 1623 N N . GLU A 1 209 ? 29.797 24.219 -4.996 1 79.38 209 GLU A N 1
ATOM 1624 C CA . GLU A 1 209 ? 31.203 24.562 -5.176 1 79.38 209 GLU A CA 1
ATOM 1625 C C . GLU A 1 209 ? 31.359 25.906 -5.883 1 79.38 209 GLU A C 1
ATOM 1627 O O . GLU A 1 209 ? 32.281 26.672 -5.582 1 79.38 209 GLU A O 1
ATOM 1632 N N . CYS A 1 210 ? 30.516 26.125 -6.738 1 76.75 210 CYS A N 1
ATOM 1633 C CA . CYS A 1 210 ? 30.594 27.375 -7.496 1 76.75 210 CYS A CA 1
ATOM 1634 C C . CYS A 1 210 ? 30.094 28.547 -6.676 1 76.75 210 CYS A C 1
ATOM 1636 O O . CYS A 1 210 ? 30.531 29.688 -6.879 1 76.75 210 CYS A O 1
ATOM 1638 N N . ARG A 1 211 ? 29.172 28.344 -5.836 1 67.19 211 ARG A N 1
ATOM 1639 C CA . ARG A 1 211 ? 28.609 29.438 -5.051 1 67.19 211 ARG A CA 1
ATOM 1640 C C . ARG A 1 211 ? 29.25 29.5 -3.666 1 67.19 211 ARG A C 1
ATOM 1642 O O . ARG A 1 211 ? 28.719 30.156 -2.762 1 67.19 211 ARG A O 1
ATOM 1649 N N . ALA A 1 212 ? 30.422 29.016 -3.328 1 56.34 212 ALA A N 1
ATOM 1650 C CA . ALA A 1 212 ? 31.219 28.844 -2.107 1 56.34 212 ALA A CA 1
ATOM 1651 C C . ALA A 1 212 ? 30.984 29.984 -1.137 1 56.34 212 ALA A C 1
ATOM 1653 O O . ALA A 1 212 ? 31.219 29.859 0.065 1 56.34 212 ALA A O 1
ATOM 1654 N N . ARG A 1 213 ? 31 31.219 -1.48 1 49.22 213 ARG A N 1
ATOM 1655 C CA . ARG A 1 213 ? 31.094 32.156 -0.367 1 49.22 213 ARG A CA 1
ATOM 1656 C C . ARG A 1 213 ? 30 31.875 0.666 1 49.22 213 ARG A C 1
ATOM 1658 O O . ARG A 1 213 ? 30.219 32.062 1.866 1 49.22 213 ARG A O 1
ATOM 1665 N N . ARG A 1 214 ? 28.766 32.062 0.468 1 43.09 214 ARG A N 1
ATOM 1666 C CA . ARG A 1 214 ? 27.797 32.281 1.538 1 43.09 214 ARG A CA 1
ATOM 1667 C C . ARG A 1 214 ? 27.391 30.953 2.195 1 43.09 214 ARG A C 1
ATOM 1669 O O . ARG A 1 214 ? 26.828 30.953 3.287 1 43.09 214 ARG A O 1
ATOM 1676 N N . ARG A 1 215 ? 26.797 29.75 1.59 1 48 215 ARG A N 1
ATOM 1677 C CA . ARG A 1 215 ? 25.641 28.953 1.994 1 48 215 ARG A CA 1
ATOM 1678 C C . ARG A 1 215 ? 26.078 27.75 2.83 1 48 215 ARG A C 1
ATOM 1680 O O . ARG A 1 215 ? 26.453 26.703 2.287 1 48 215 ARG A O 1
ATOM 1687 N N . GLN A 1 216 ? 26.734 27.812 3.889 1 47.56 216 GLN A N 1
ATOM 1688 C CA . GLN A 1 216 ? 27.062 26.828 4.906 1 47.56 216 GLN A CA 1
ATOM 1689 C C . GLN A 1 216 ? 25.844 25.984 5.266 1 47.56 216 GLN A C 1
ATOM 1691 O O . GLN A 1 216 ? 26 24.828 5.676 1 47.56 216 GLN A O 1
ATOM 1696 N N . ARG A 1 217 ? 24.578 26.5 5.547 1 49.41 217 ARG A N 1
ATOM 1697 C CA . ARG A 1 217 ? 23.594 26 6.5 1 49.41 217 ARG A CA 1
ATOM 1698 C C . ARG A 1 217 ? 22.953 24.703 6 1 49.41 217 ARG A C 1
ATOM 1700 O O . ARG A 1 217 ? 22.594 23.844 6.801 1 49.41 217 ARG A O 1
ATOM 1707 N N . SER A 1 218 ? 22.75 24.422 4.633 1 59.19 218 SER A N 1
ATOM 1708 C CA . SER A 1 218 ? 21.906 23.344 4.133 1 59.19 218 SER A CA 1
ATOM 1709 C C . SER A 1 218 ? 22.75 22.109 3.797 1 59.19 218 SER A C 1
ATOM 1711 O O . SER A 1 218 ? 22.297 21.219 3.076 1 59.19 218 SER A O 1
ATOM 1713 N N . ALA A 1 219 ? 23.875 21.906 4.828 1 73.62 219 ALA A N 1
ATOM 1714 C CA . ALA A 1 219 ? 24.938 21 4.387 1 73.62 219 ALA A CA 1
ATOM 1715 C C . ALA A 1 219 ? 24.688 19.578 4.875 1 73.62 219 ALA A C 1
ATOM 1717 O O . ALA A 1 219 ? 25.031 18.609 4.188 1 73.62 219 ALA A O 1
ATOM 1718 N N . LYS A 1 220 ? 23.969 19.453 6.004 1 77 220 LYS A N 1
ATOM 1719 C CA . LYS A 1 220 ? 23.844 18.094 6.555 1 77 220 LYS A CA 1
ATOM 1720 C C . LYS A 1 220 ? 22.969 17.219 5.676 1 77 220 LYS A C 1
ATOM 1722 O O . LYS A 1 220 ? 23.297 16.078 5.391 1 77 220 LYS A O 1
ATOM 1727 N N . LEU A 1 221 ? 21.875 17.828 5.238 1 81.19 221 LEU A N 1
ATOM 1728 C CA . LEU A 1 221 ? 20.969 17.078 4.371 1 81.19 221 LEU A CA 1
ATOM 1729 C C . LEU A 1 221 ? 21.656 16.688 3.074 1 81.19 221 LEU A C 1
ATOM 1731 O O . LEU A 1 221 ? 21.438 15.586 2.555 1 81.19 221 LEU A O 1
ATOM 1735 N N . ASN A 1 222 ? 22.516 17.594 2.57 1 83.75 222 ASN A N 1
ATOM 1736 C CA . ASN A 1 222 ? 23.297 17.25 1.38 1 83.75 222 ASN A CA 1
ATOM 1737 C C . ASN A 1 222 ? 24.219 16.062 1.623 1 83.75 222 ASN A C 1
ATOM 1739 O O . ASN A 1 222 ? 24.312 15.164 0.784 1 83.75 222 ASN A O 1
ATOM 1743 N N . HIS A 1 223 ? 24.781 16.047 2.789 1 83.56 223 HIS A N 1
ATOM 1744 C CA . HIS A 1 223 ? 25.672 14.945 3.137 1 83.56 223 HIS A CA 1
ATOM 1745 C C . HIS A 1 223 ? 24.906 13.641 3.285 1 83.56 223 HIS A C 1
ATOM 1747 O O . HIS A 1 223 ? 25.406 12.578 2.889 1 83.56 223 HIS A O 1
ATOM 1753 N N . VAL A 1 224 ? 23.75 13.703 3.861 1 88.12 224 VAL A N 1
ATOM 1754 C CA . VAL A 1 224 ? 22.938 12.516 4.059 1 88.12 224 VAL A CA 1
ATOM 1755 C C . VAL A 1 224 ? 22.547 11.922 2.703 1 88.12 224 VAL A C 1
ATOM 1757 O O . VAL A 1 224 ? 22.703 10.727 2.475 1 88.12 224 VAL A O 1
ATOM 1760 N N . ILE A 1 225 ? 22.094 12.742 1.817 1 89.25 225 ILE A N 1
ATOM 1761 C CA . ILE A 1 225 ? 21.625 12.297 0.512 1 89.25 225 ILE A CA 1
ATOM 1762 C C . ILE A 1 225 ? 22.797 11.766 -0.307 1 89.25 225 ILE A C 1
ATOM 1764 O O . ILE A 1 225 ? 22.703 10.711 -0.938 1 89.25 225 ILE A O 1
ATOM 1768 N N . LEU A 1 226 ? 23.906 12.445 -0.257 1 88.44 226 LEU A N 1
ATOM 1769 C CA . LEU A 1 226 ? 25.094 11.992 -0.966 1 88.44 226 LEU A CA 1
ATOM 1770 C C . LEU A 1 226 ? 25.578 10.656 -0.41 1 88.44 226 LEU A C 1
ATOM 1772 O O . LEU A 1 226 ? 25.984 9.773 -1.17 1 88.44 226 LEU A O 1
ATOM 1776 N N . ALA A 1 227 ? 25.547 10.516 0.901 1 91 227 ALA A N 1
ATOM 1777 C CA . ALA A 1 227 ? 25.969 9.266 1.521 1 91 227 ALA A CA 1
ATOM 1778 C C . ALA A 1 227 ? 25.031 8.117 1.12 1 91 227 ALA A C 1
ATOM 1780 O O . ALA A 1 227 ? 25.484 7.02 0.804 1 91 227 ALA A O 1
ATOM 1781 N N . MET A 1 228 ? 23.766 8.367 1.108 1 92.56 228 MET A N 1
ATOM 1782 C CA . MET A 1 228 ? 22.797 7.332 0.762 1 92.56 228 MET A CA 1
ATOM 1783 C C . MET A 1 228 ? 22.969 6.879 -0.683 1 92.56 228 MET A C 1
ATOM 1785 O O . MET A 1 228 ? 22.969 5.68 -0.966 1 92.56 228 MET A O 1
ATOM 1789 N N . VAL A 1 229 ? 23.141 7.836 -1.571 1 93.12 229 VAL A N 1
ATOM 1790 C CA . VAL A 1 229 ? 23.312 7.523 -2.984 1 93.12 229 VAL A CA 1
ATOM 1791 C C . VAL A 1 229 ? 24.625 6.781 -3.186 1 93.12 229 VAL A C 1
ATOM 1793 O O . VAL A 1 229 ? 24.688 5.797 -3.928 1 93.12 229 VAL A O 1
ATOM 1796 N N . SER A 1 230 ? 25.703 7.195 -2.447 1 92.75 230 SER A N 1
ATOM 1797 C CA . SER A 1 230 ? 27 6.535 -2.545 1 92.75 230 SER A CA 1
ATOM 1798 C C . SER A 1 230 ? 26.938 5.098 -2.033 1 92.75 230 SER A C 1
ATOM 1800 O O . SER A 1 230 ? 27.5 4.188 -2.641 1 92.75 230 SER A O 1
ATOM 1802 N N . ILE A 1 231 ? 26.266 4.918 -0.967 1 92.5 231 ILE A N 1
ATOM 1803 C CA . ILE A 1 231 ? 26.125 3.582 -0.4 1 92.5 231 ILE A CA 1
ATOM 1804 C C . ILE A 1 231 ? 25.391 2.676 -1.388 1 92.5 231 ILE A C 1
ATOM 1806 O O . ILE A 1 231 ? 25.781 1.53 -1.603 1 92.5 231 ILE A O 1
ATOM 1810 N N . PHE A 1 232 ? 24.391 3.18 -1.974 1 94.25 232 PHE A N 1
ATOM 1811 C CA . PHE A 1 232 ? 23.656 2.385 -2.951 1 94.25 232 PHE A CA 1
ATOM 1812 C C . PHE A 1 232 ? 24.531 2.051 -4.148 1 94.25 232 PHE A C 1
ATOM 1814 O O . PHE A 1 232 ? 24.547 0.909 -4.613 1 94.25 232 PHE A O 1
ATOM 1821 N N . LEU A 1 233 ? 25.25 3.029 -4.648 1 93.06 233 LEU A N 1
ATOM 1822 C CA . LEU A 1 233 ? 26.078 2.82 -5.824 1 93.06 233 LEU A CA 1
ATOM 1823 C C . LEU A 1 233 ? 27.188 1.804 -5.539 1 93.06 233 LEU A C 1
ATOM 1825 O O . LEU A 1 233 ? 27.438 0.916 -6.352 1 93.06 233 LEU A O 1
ATOM 1829 N N . VAL A 1 234 ? 27.812 1.9 -4.363 1 92.25 234 VAL A N 1
ATOM 1830 C CA . VAL A 1 234 ? 28.891 0.984 -3.992 1 92.25 234 VAL A CA 1
ATOM 1831 C C . VAL A 1 234 ? 28.328 -0.42 -3.791 1 92.25 234 VAL A C 1
ATOM 1833 O O . VAL A 1 234 ? 28.922 -1.404 -4.25 1 92.25 234 VAL A O 1
ATOM 1836 N N . SER A 1 235 ? 27.172 -0.488 -3.201 1 92.06 235 SER A N 1
ATOM 1837 C CA . SER A 1 235 ? 26.562 -1.787 -2.928 1 92.06 235 SER A CA 1
ATOM 1838 C C . SER A 1 235 ? 26.047 -2.43 -4.207 1 92.06 235 SER A C 1
ATOM 1840 O O . SER A 1 235 ? 25.859 -3.648 -4.266 1 92.06 235 SER A O 1
ATOM 1842 N N . SER A 1 236 ? 25.797 -1.636 -5.23 1 91.31 236 SER A N 1
ATOM 1843 C CA . SER A 1 236 ? 25.203 -2.168 -6.453 1 91.31 236 SER A CA 1
ATOM 1844 C C . SER A 1 236 ? 26.281 -2.518 -7.48 1 91.31 236 SER A C 1
ATOM 1846 O O . SER A 1 236 ? 25.969 -3.035 -8.555 1 91.31 236 SER A O 1
ATOM 1848 N N . ILE A 1 237 ? 27.547 -2.348 -7.156 1 90.44 237 ILE A N 1
ATOM 1849 C CA . ILE A 1 237 ? 28.641 -2.574 -8.109 1 90.44 237 ILE A CA 1
ATOM 1850 C C . ILE A 1 237 ? 28.672 -4.051 -8.492 1 90.44 237 ILE A C 1
ATOM 1852 O O . ILE A 1 237 ? 28.766 -4.391 -9.672 1 90.44 237 ILE A O 1
ATOM 1856 N N . TYR A 1 238 ? 28.594 -4.957 -7.547 1 87.31 238 TYR A N 1
ATOM 1857 C CA . TYR A 1 238 ? 28.688 -6.387 -7.816 1 87.31 238 TYR A CA 1
ATOM 1858 C C . TYR A 1 238 ? 27.5 -6.859 -8.664 1 87.31 238 TYR A C 1
ATOM 1860 O O . TYR A 1 238 ? 27.688 -7.648 -9.594 1 87.31 238 TYR A O 1
ATOM 1868 N N . LEU A 1 239 ? 26.391 -6.355 -8.336 1 87.94 239 LEU A N 1
ATOM 1869 C CA . LEU A 1 239 ? 25.219 -6.703 -9.117 1 87.94 239 LEU A CA 1
ATOM 1870 C C . LEU A 1 239 ? 25.312 -6.125 -10.531 1 87.94 239 LEU A C 1
ATOM 1872 O O . LEU A 1 239 ? 24.922 -6.777 -11.5 1 87.94 239 LEU A O 1
ATOM 1876 N N . GLY A 1 240 ? 25.844 -4.957 -10.625 1 89.94 240 GLY A N 1
ATOM 1877 C CA . GLY A 1 240 ? 26.031 -4.32 -11.914 1 89.94 240 GLY A CA 1
ATOM 1878 C C . GLY A 1 240 ? 27.016 -5.055 -12.805 1 89.94 240 GLY A C 1
ATOM 1879 O O . GLY A 1 240 ? 26.766 -5.254 -14 1 89.94 240 GLY A O 1
ATOM 1880 N N . ILE A 1 241 ? 28.062 -5.461 -12.219 1 88.94 241 ILE A N 1
ATOM 1881 C CA . ILE A 1 241 ? 29.078 -6.211 -12.961 1 88.94 241 ILE A CA 1
ATOM 1882 C C . ILE A 1 241 ? 28.469 -7.516 -13.477 1 88.94 241 ILE A C 1
ATOM 1884 O O . ILE A 1 241 ? 28.641 -7.863 -14.648 1 88.94 241 ILE A O 1
ATOM 1888 N N . ASP A 1 242 ? 27.766 -8.195 -12.625 1 86.94 242 ASP A N 1
ATOM 1889 C CA . ASP A 1 242 ? 27.141 -9.461 -13.008 1 86.94 242 ASP A CA 1
ATOM 1890 C C . ASP A 1 242 ? 26.141 -9.25 -14.141 1 86.94 242 ASP A C 1
ATOM 1892 O O . ASP A 1 242 ? 26.109 -10.023 -15.102 1 86.94 242 ASP A O 1
ATOM 1896 N N . TRP A 1 243 ? 25.406 -8.242 -14.016 1 86.88 243 TRP A N 1
ATOM 1897 C CA . TRP A 1 243 ? 24.375 -7.984 -15.008 1 86.88 243 TRP A CA 1
ATOM 1898 C C . TRP A 1 243 ? 24.984 -7.598 -16.344 1 86.88 243 TRP A C 1
ATOM 1900 O O . TRP A 1 243 ? 24.578 -8.102 -17.391 1 86.88 243 TRP A O 1
ATOM 1910 N N . PHE A 1 244 ? 26 -6.77 -16.391 1 88.5 244 PHE A N 1
ATOM 1911 C CA . PHE A 1 244 ? 26.641 -6.309 -17.625 1 88.5 244 PHE A CA 1
ATOM 1912 C C . PHE A 1 244 ? 27.406 -7.434 -18.281 1 88.5 244 PHE A C 1
ATOM 1914 O O . PHE A 1 244 ? 27.344 -7.602 -19.5 1 88.5 244 PHE A O 1
ATOM 1921 N N . LEU A 1 245 ? 28.078 -8.227 -17.469 1 86.31 245 LEU A N 1
ATOM 1922 C CA . LEU A 1 245 ? 28.844 -9.32 -18.031 1 86.31 245 LEU A CA 1
ATOM 1923 C C . LEU A 1 245 ? 27.938 -10.367 -18.672 1 86.31 245 LEU A C 1
ATOM 1925 O O . LEU A 1 245 ? 28.219 -10.867 -19.75 1 86.31 245 LEU A O 1
ATOM 1929 N N . PHE A 1 246 ? 26.891 -10.586 -18.016 1 84.38 246 PHE A N 1
ATOM 1930 C CA . PHE A 1 246 ? 26 -11.641 -18.5 1 84.38 246 PHE A CA 1
ATOM 1931 C C . PHE A 1 246 ? 25.203 -11.164 -19.703 1 84.38 246 PHE A C 1
ATOM 1933 O O . PHE A 1 246 ? 25.172 -11.828 -20.734 1 84.38 246 PHE A O 1
ATOM 1940 N N . TRP A 1 247 ? 24.672 -9.992 -19.688 1 83.38 247 TRP A N 1
ATOM 1941 C CA . TRP A 1 247 ? 23.703 -9.594 -20.703 1 83.38 247 TRP A CA 1
ATOM 1942 C C . TRP A 1 247 ? 24.406 -8.859 -21.859 1 83.38 247 TRP A C 1
ATOM 1944 O O . TRP A 1 247 ? 23.969 -8.938 -23 1 83.38 247 TRP A O 1
ATOM 1954 N N . VAL A 1 248 ? 25.469 -8.266 -21.594 1 82.38 248 VAL A N 1
ATOM 1955 C CA . VAL A 1 248 ? 26.141 -7.523 -22.641 1 82.38 248 VAL A CA 1
ATOM 1956 C C . VAL A 1 248 ? 27.234 -8.391 -23.266 1 82.38 248 VAL A C 1
ATOM 1958 O O . VAL A 1 248 ? 27.391 -8.422 -24.484 1 82.38 248 VAL A O 1
ATOM 1961 N N . PHE A 1 249 ? 27.922 -9.25 -22.438 1 86.12 249 PHE A N 1
ATOM 1962 C CA . PHE A 1 249 ? 29.094 -9.984 -22.938 1 86.12 249 PHE A CA 1
ATOM 1963 C C . PHE A 1 249 ? 28.812 -11.484 -22.953 1 86.12 249 PHE A C 1
ATOM 1965 O O . PHE A 1 249 ? 29.656 -12.258 -23.422 1 86.12 249 PHE A O 1
ATOM 1972 N N . GLN A 1 250 ? 27.641 -11.922 -22.359 1 83.19 250 GLN A N 1
ATOM 1973 C CA . GLN A 1 250 ? 27.25 -13.328 -22.328 1 83.19 250 GLN A CA 1
ATOM 1974 C C . GLN A 1 250 ? 28.266 -14.172 -21.562 1 83.19 250 GLN A C 1
ATOM 1976 O O . GLN A 1 250 ? 28.609 -15.273 -22 1 83.19 250 GLN A O 1
ATOM 1981 N N . ILE A 1 251 ? 28.906 -13.492 -20.594 1 81.62 251 ILE A N 1
ATOM 1982 C CA . ILE A 1 251 ? 29.812 -14.172 -19.672 1 81.62 251 ILE A CA 1
ATOM 1983 C C . ILE A 1 251 ? 29.062 -14.492 -18.375 1 81.62 251 ILE A C 1
ATOM 1985 O O . ILE A 1 251 ? 28.375 -13.641 -17.812 1 81.62 251 ILE A O 1
ATOM 1989 N N . PRO A 1 252 ? 29.141 -15.734 -17.984 1 80.44 252 PRO A N 1
ATOM 1990 C CA . PRO A 1 252 ? 28.469 -16.094 -16.75 1 80.44 252 PRO A CA 1
ATOM 1991 C C . PRO A 1 252 ? 28.906 -15.219 -15.562 1 80.44 252 PRO A C 1
ATOM 1993 O O . PRO A 1 252 ? 30.062 -14.797 -15.5 1 80.44 252 PRO A O 1
ATOM 1996 N N . ALA A 1 253 ? 28.031 -14.977 -14.641 1 78.88 253 ALA A N 1
ATOM 1997 C CA . ALA A 1 253 ? 28.203 -14.055 -13.523 1 78.88 253 ALA A CA 1
ATOM 1998 C C . ALA A 1 253 ? 29.234 -14.586 -12.539 1 78.88 253 ALA A C 1
ATOM 2000 O O . ALA A 1 253 ? 29.078 -15.68 -11.984 1 78.88 253 ALA A O 1
ATOM 2001 N N . PRO A 1 254 ? 30.312 -13.82 -12.312 1 79.19 254 PRO A N 1
ATOM 2002 C CA . PRO A 1 254 ? 31.375 -14.281 -11.414 1 79.19 254 PRO A CA 1
ATOM 2003 C C . PRO A 1 254 ? 30.969 -14.227 -9.945 1 79.19 254 PRO A C 1
ATOM 2005 O O . PRO A 1 254 ? 31.469 -15.008 -9.133 1 79.19 254 PRO A O 1
ATOM 2008 N N . PHE A 1 255 ? 30.078 -13.305 -9.531 1 83.88 255 PHE A N 1
ATOM 2009 C CA . PHE A 1 255 ? 29.719 -13.141 -8.133 1 83.88 255 PHE A CA 1
ATOM 2010 C C . PHE A 1 255 ? 28.438 -13.906 -7.809 1 83.88 255 PHE A C 1
ATOM 2012 O O . PHE A 1 255 ? 27.406 -13.711 -8.461 1 83.88 255 PHE A O 1
ATOM 2019 N N . PRO A 1 256 ? 28.609 -14.656 -6.805 1 82.75 256 PRO A N 1
ATOM 2020 C CA . PRO A 1 256 ? 27.422 -15.43 -6.418 1 82.75 256 PRO A CA 1
ATOM 2021 C C . PRO A 1 256 ? 26.281 -14.547 -5.914 1 82.75 256 PRO A C 1
ATOM 2023 O O . PRO A 1 256 ? 26.516 -13.43 -5.453 1 82.75 256 PRO A O 1
ATOM 2026 N N . GLU A 1 257 ? 25.109 -15.016 -5.953 1 83.25 257 GLU A N 1
ATOM 2027 C CA . GLU A 1 257 ? 23.891 -14.289 -5.598 1 83.25 257 GLU A CA 1
ATOM 2028 C C . GLU A 1 257 ? 23.922 -13.859 -4.129 1 83.25 257 GLU A C 1
ATOM 2030 O O . GLU A 1 257 ? 23.391 -12.812 -3.775 1 83.25 257 GLU A O 1
ATOM 2035 N N . TYR A 1 258 ? 24.469 -14.688 -3.264 1 85.12 258 TYR A N 1
ATOM 2036 C CA . TYR A 1 258 ? 24.469 -14.352 -1.847 1 85.12 258 TYR A CA 1
ATOM 2037 C C . TYR A 1 258 ? 25.328 -13.109 -1.582 1 85.12 258 TYR A C 1
ATOM 2039 O O . TYR A 1 258 ? 25.062 -12.367 -0.634 1 85.12 258 TYR A O 1
ATOM 2047 N N . VAL A 1 259 ? 26.359 -12.883 -2.441 1 87.19 259 VAL A N 1
ATOM 2048 C CA . VAL A 1 259 ? 27.172 -11.688 -2.291 1 87.19 259 VAL A CA 1
ATOM 2049 C C . VAL A 1 259 ? 26.375 -10.445 -2.688 1 87.19 259 VAL A C 1
ATOM 2051 O O . VAL A 1 259 ? 26.391 -9.438 -1.983 1 87.19 259 VAL A O 1
ATOM 2054 N N . THR A 1 260 ? 25.688 -10.531 -3.83 1 88.25 260 THR A N 1
ATOM 2055 C CA . THR A 1 260 ? 24.891 -9.398 -4.273 1 88.25 260 THR A CA 1
ATOM 2056 C C . THR A 1 260 ? 23.75 -9.133 -3.293 1 88.25 260 THR A C 1
ATOM 2058 O O . THR A 1 260 ? 23.438 -7.973 -2.996 1 88.25 260 THR A O 1
ATOM 2061 N N . ASP A 1 261 ? 23.188 -10.148 -2.758 1 89.38 261 ASP A N 1
ATOM 2062 C CA . ASP A 1 261 ? 22.125 -9.992 -1.767 1 89.38 261 ASP A CA 1
ATOM 2063 C C . ASP A 1 261 ? 22.656 -9.352 -0.488 1 89.38 261 ASP A C 1
ATOM 2065 O O . ASP A 1 261 ? 21.969 -8.562 0.157 1 89.38 261 ASP A O 1
ATOM 2069 N N . LEU A 1 262 ? 23.828 -9.773 -0.139 1 90.75 262 LEU A N 1
ATOM 2070 C CA . LEU A 1 262 ? 24.453 -9.195 1.047 1 90.75 262 LEU A CA 1
ATOM 2071 C C . LEU A 1 262 ? 24.625 -7.691 0.893 1 90.75 262 LEU A C 1
ATOM 2073 O O . LEU A 1 262 ? 24.328 -6.93 1.82 1 90.75 262 LEU A O 1
ATOM 2077 N N . CYS A 1 263 ? 25.031 -7.312 -0.24 1 92.19 263 CYS A N 1
ATOM 2078 C CA . CYS A 1 263 ? 25.25 -5.895 -0.512 1 92.19 263 CYS A CA 1
ATOM 2079 C C . CYS A 1 263 ? 23.922 -5.141 -0.506 1 92.19 263 CYS A C 1
ATOM 2081 O O . CYS A 1 263 ? 23.859 -3.998 -0.049 1 92.19 263 CYS A O 1
ATOM 2083 N N . ILE A 1 264 ? 22.906 -5.73 -1.019 1 93.12 264 ILE A N 1
ATOM 2084 C CA . ILE A 1 264 ? 21.594 -5.098 -1.012 1 93.12 264 ILE A CA 1
ATOM 2085 C C . ILE A 1 264 ? 21.094 -4.945 0.426 1 93.12 264 ILE A C 1
ATOM 2087 O O . ILE A 1 264 ? 20.531 -3.916 0.787 1 93.12 264 ILE A O 1
ATOM 2091 N N . CYS A 1 265 ? 21.312 -5.934 1.256 1 94 265 CYS A N 1
ATOM 2092 C CA . CYS A 1 265 ? 20.922 -5.863 2.66 1 94 265 CYS A CA 1
ATOM 2093 C C . CYS A 1 265 ? 21.688 -4.75 3.377 1 94 265 CYS A C 1
ATOM 2095 O O . CYS A 1 265 ? 21.109 -4.043 4.207 1 94 265 CYS A O 1
ATOM 2097 N N . ILE A 1 266 ? 22.906 -4.605 3.051 1 93.12 266 ILE A N 1
ATOM 2098 C CA . ILE A 1 266 ? 23.719 -3.553 3.65 1 93.12 266 ILE A CA 1
ATOM 2099 C C . ILE A 1 266 ? 23.172 -2.186 3.234 1 93.12 266 ILE A C 1
ATOM 2101 O O . ILE A 1 266 ? 23.062 -1.279 4.062 1 93.12 266 ILE A O 1
ATOM 2105 N N . ASN A 1 267 ? 22.828 -2.078 1.997 1 94.88 267 ASN A N 1
ATOM 2106 C CA . ASN A 1 267 ? 22.25 -0.833 1.514 1 94.88 267 ASN A CA 1
ATOM 2107 C C . ASN A 1 267 ? 20.953 -0.495 2.256 1 94.88 267 ASN A C 1
ATOM 2109 O O . ASN A 1 267 ? 20.766 0.64 2.697 1 94.88 267 ASN A O 1
ATOM 2113 N N . SER A 1 268 ? 20.094 -1.439 2.445 1 95.69 268 SER A N 1
ATOM 2114 C CA . SER A 1 268 ? 18.797 -1.222 3.082 1 95.69 268 SER A CA 1
ATOM 2115 C C . SER A 1 268 ? 18.953 -1.02 4.586 1 95.69 268 SER A C 1
ATOM 2117 O O . SER A 1 268 ? 18.109 -0.376 5.219 1 95.69 268 SER A O 1
ATOM 2119 N N . GLY A 1 269 ? 20.047 -1.447 5.141 1 95.25 269 GLY A N 1
ATOM 2120 C CA . GLY A 1 269 ? 20.219 -1.364 6.582 1 95.25 269 GLY A CA 1
ATOM 2121 C C . GLY A 1 269 ? 21.109 -0.212 7.008 1 95.25 269 GLY A C 1
ATOM 2122 O O . GLY A 1 269 ? 21.156 0.14 8.188 1 95.25 269 GLY A O 1
ATOM 2123 N N . SER A 1 270 ? 21.797 0.449 6.172 1 93.5 270 SER A N 1
ATOM 2124 C CA . SER A 1 270 ? 22.812 1.436 6.523 1 93.5 270 SER A CA 1
ATOM 2125 C C . SER A 1 270 ? 22.203 2.828 6.664 1 93.5 270 SER A C 1
ATOM 2127 O O . SER A 1 270 ? 22.812 3.719 7.262 1 93.5 270 SER A O 1
ATOM 2129 N N . LYS A 1 271 ? 21.031 3.096 6.203 1 92.69 271 LYS A N 1
ATOM 2130 C CA . LYS A 1 271 ? 20.453 4.438 6.129 1 92.69 271 LYS A CA 1
ATOM 2131 C C . LYS A 1 271 ? 20.25 5.027 7.523 1 92.69 271 LYS A C 1
ATOM 2133 O O . LYS A 1 271 ? 20.609 6.18 7.773 1 92.69 271 LYS A O 1
ATOM 2138 N N . PRO A 1 272 ? 19.734 4.215 8.453 1 91.5 272 PRO A N 1
ATOM 2139 C CA . PRO A 1 272 ? 19.609 4.773 9.805 1 91.5 272 PRO A CA 1
ATOM 2140 C C . PRO A 1 272 ? 20.953 5.191 10.391 1 91.5 272 PRO A C 1
ATOM 2142 O O . PRO A 1 272 ? 21.031 6.152 11.164 1 91.5 272 PRO A O 1
ATOM 2145 N N . VAL A 1 273 ? 21.969 4.496 10.109 1 90.25 273 VAL A N 1
ATOM 2146 C CA . VAL A 1 273 ? 23.312 4.832 10.586 1 90.25 273 VAL A CA 1
ATOM 2147 C C . VAL A 1 273 ? 23.766 6.152 9.969 1 90.25 273 VAL A C 1
ATOM 2149 O O . VAL A 1 273 ? 24.359 6.992 10.648 1 90.25 273 VAL A O 1
ATOM 2152 N N . VAL A 1 274 ? 23.469 6.324 8.711 1 89.75 274 VAL A N 1
ATOM 2153 C CA . VAL A 1 274 ? 23.812 7.555 8.016 1 89.75 274 VAL A CA 1
ATOM 2154 C C . VAL A 1 274 ? 23.109 8.742 8.656 1 89.75 274 VAL A C 1
ATOM 2156 O O . VAL A 1 274 ? 23.719 9.781 8.898 1 89.75 274 VAL A O 1
ATOM 2159 N N . TYR A 1 275 ? 21.766 8.523 8.953 1 86.81 275 TYR A N 1
ATOM 2160 C CA . TYR A 1 275 ? 21.016 9.586 9.617 1 86.81 275 TYR A CA 1
ATOM 2161 C C . TYR A 1 275 ? 21.625 9.922 10.969 1 86.81 275 TYR A C 1
ATOM 2163 O O . TYR A 1 275 ? 21.75 11.094 11.328 1 86.81 275 TYR A O 1
ATOM 2171 N N . PHE A 1 276 ? 22 8.93 11.664 1 84.56 276 PHE A N 1
ATOM 2172 C CA . PHE A 1 276 ? 22.562 9.102 13.008 1 84.56 276 PHE A CA 1
ATOM 2173 C C . PHE A 1 276 ? 23.891 9.828 12.953 1 84.56 276 PHE A C 1
ATOM 2175 O O . PHE A 1 276 ? 24.125 10.766 13.719 1 84.56 276 PHE A O 1
ATOM 2182 N N . LEU A 1 277 ? 24.766 9.453 12.102 1 83.62 277 LEU A N 1
ATOM 2183 C CA . LEU A 1 277 ? 26.094 10.047 11.992 1 83.62 277 LEU A CA 1
ATOM 2184 C C . LEU A 1 277 ? 26.016 11.484 11.508 1 83.62 277 LEU A C 1
ATOM 2186 O O . LEU A 1 277 ? 26.781 12.344 11.961 1 83.62 277 LEU A O 1
ATOM 2190 N N . ALA A 1 278 ? 25.078 11.781 10.617 1 81.19 278 ALA A N 1
ATOM 2191 C CA . ALA A 1 278 ? 24.922 13.133 10.086 1 81.19 278 ALA A CA 1
ATOM 2192 C C . ALA A 1 278 ? 24.281 14.055 11.125 1 81.19 278 ALA A C 1
ATOM 2194 O O . ALA A 1 278 ? 24.562 15.25 11.148 1 81.19 278 ALA A O 1
ATOM 2195 N N . GLY A 1 279 ? 23.484 13.484 11.938 1 81.31 279 GLY A N 1
ATOM 2196 C CA . GLY A 1 279 ? 22.75 14.289 12.906 1 81.31 279 GLY A CA 1
ATOM 2197 C C . GLY A 1 279 ? 23.484 14.445 14.227 1 81.31 279 GLY A C 1
ATOM 2198 O O . GLY A 1 279 ? 23.141 15.312 15.031 1 81.31 279 GLY A O 1
ATOM 2199 N N . ARG A 1 280 ? 24.469 13.68 14.438 1 79.75 280 ARG A N 1
ATOM 2200 C CA . ARG A 1 280 ? 25.188 13.703 15.711 1 79.75 280 ARG A CA 1
ATOM 2201 C C . ARG A 1 280 ? 26.047 14.953 15.828 1 79.75 280 ARG A C 1
ATOM 2203 O O . ARG A 1 280 ? 26.703 15.352 14.867 1 79.75 280 ARG A O 1
ATOM 2210 N N . ASP A 1 281 ? 25.734 15.727 16.906 1 68.62 281 ASP A N 1
ATOM 2211 C CA . ASP A 1 281 ? 26.594 16.875 17.219 1 68.62 281 ASP A CA 1
ATOM 2212 C C . ASP A 1 281 ? 27.875 16.422 17.906 1 68.62 281 ASP A C 1
ATOM 2214 O O . ASP A 1 281 ? 27.844 15.734 18.922 1 68.62 281 ASP A O 1
ATOM 2218 N N . LYS A 1 282 ? 29.016 16.562 17.234 1 66.5 282 LYS A N 1
ATOM 2219 C CA . LYS A 1 282 ? 30.312 16.109 17.719 1 66.5 282 LYS A CA 1
ATOM 2220 C C . LYS A 1 282 ? 30.578 16.625 19.125 1 66.5 282 LYS A C 1
ATOM 2222 O O . LYS A 1 282 ? 31.297 15.977 19.906 1 66.5 282 LYS A O 1
ATOM 2227 N N . SER A 1 283 ? 30.031 17.844 19.312 1 64.62 283 SER A N 1
ATOM 2228 C CA . SER A 1 283 ? 30.328 18.422 20.625 1 64.62 283 SER A CA 1
ATOM 2229 C C . SER A 1 283 ? 29.422 17.812 21.703 1 64.62 283 SER A C 1
ATOM 2231 O O . SER A 1 283 ? 29.719 17.938 22.891 1 64.62 283 SER A O 1
ATOM 2233 N N . GLN A 1 284 ? 28.203 17.375 21.25 1 61.97 284 GLN A N 1
ATOM 2234 C CA . GLN A 1 284 ? 27.234 16.953 22.25 1 61.97 284 GLN A CA 1
ATOM 2235 C C . GLN A 1 284 ? 27.359 15.461 22.531 1 61.97 284 GLN A C 1
ATOM 2237 O O . GLN A 1 284 ? 27.797 14.695 21.688 1 61.97 284 GLN A O 1
ATOM 2242 N N . ARG A 1 285 ? 27.172 15.117 23.797 1 57.16 285 ARG A N 1
ATOM 2243 C CA . ARG A 1 285 ? 27.266 13.797 24.406 1 57.16 285 ARG A CA 1
ATOM 2244 C C . ARG A 1 285 ? 26.391 12.789 23.672 1 57.16 285 ARG A C 1
ATOM 2246 O O . ARG A 1 285 ? 25.391 13.164 23.031 1 57.16 285 ARG A O 1
ATOM 2253 N N . LEU A 1 286 ? 26.859 11.609 23.375 1 61.97 286 LEU A N 1
ATOM 2254 C CA . LEU A 1 286 ? 26.344 10.367 22.812 1 61.97 286 LEU A CA 1
ATOM 2255 C C . LEU A 1 286 ? 24.953 10.07 23.359 1 61.97 286 LEU A C 1
ATOM 2257 O O . LEU A 1 286 ? 24.281 9.148 22.891 1 61.97 286 LEU A O 1
ATOM 2261 N N . TRP A 1 287 ? 24.469 11.031 24.281 1 66.38 287 TRP A N 1
ATOM 2262 C CA . TRP A 1 287 ? 23.219 10.664 24.953 1 66.38 287 TRP A CA 1
ATOM 2263 C C . TRP A 1 287 ? 22.062 11.516 24.438 1 66.38 287 TRP A C 1
ATOM 2265 O O . TRP A 1 287 ? 21.031 11.656 25.109 1 66.38 287 TRP A O 1
ATOM 2275 N N . GLU A 1 288 ? 22.234 12.062 23.281 1 75.19 288 GLU A N 1
ATOM 2276 C CA . GLU A 1 288 ? 21.094 12.82 22.797 1 75.19 288 GLU A CA 1
ATOM 2277 C C . GLU A 1 288 ? 19.984 11.898 22.312 1 75.19 288 GLU A C 1
ATOM 2279 O O . GLU A 1 288 ? 20.25 10.82 21.766 1 75.19 288 GLU A O 1
ATOM 2284 N N . PRO A 1 289 ? 18.766 12.312 22.672 1 73.06 289 PRO A N 1
ATOM 2285 C CA . PRO A 1 289 ? 17.656 11.5 22.156 1 73.06 289 PRO A CA 1
ATOM 2286 C C . PRO A 1 289 ? 17.688 11.352 20.641 1 73.06 289 PRO A C 1
ATOM 2288 O O . PRO A 1 289 ? 17.984 12.312 19.922 1 73.06 289 PRO A O 1
ATOM 2291 N N . LEU A 1 290 ? 17.594 10.195 20.172 1 75.44 290 LEU A N 1
ATOM 2292 C CA . LEU A 1 290 ? 17.656 9.828 18.766 1 75.44 290 LEU A CA 1
ATOM 2293 C C . LEU A 1 290 ? 16.703 10.703 17.938 1 75.44 290 LEU A C 1
ATOM 2295 O O . LEU A 1 290 ? 17 11.023 16.797 1 75.44 290 LEU A O 1
ATOM 2299 N N . ARG A 1 291 ? 15.586 11.109 18.516 1 76.62 291 ARG A N 1
ATOM 2300 C CA . ARG A 1 291 ? 14.625 11.961 17.812 1 76.62 291 ARG A CA 1
ATOM 2301 C C . ARG A 1 291 ? 15.281 13.266 17.359 1 76.62 291 ARG A C 1
ATOM 2303 O O . ARG A 1 291 ? 15.102 13.68 16.219 1 76.62 291 ARG A O 1
ATOM 2310 N N . VAL A 1 292 ? 16.031 13.852 18.203 1 75.25 292 VAL A N 1
ATOM 2311 C CA . VAL A 1 292 ? 16.672 15.133 17.922 1 75.25 292 VAL A CA 1
ATOM 2312 C C . VAL A 1 292 ? 17.781 14.945 16.891 1 75.25 292 VAL A C 1
ATOM 2314 O O . VAL A 1 292 ? 17.938 15.766 15.984 1 75.25 292 VAL A O 1
ATOM 2317 N N . VAL A 1 293 ? 18.484 13.883 17 1 75.5 293 VAL A N 1
ATOM 2318 C CA . VAL A 1 293 ? 19.578 13.594 16.094 1 75.5 293 VAL A CA 1
ATOM 2319 C C . VAL A 1 293 ? 19.031 13.398 14.672 1 75.5 293 VAL A C 1
ATOM 2321 O O . VAL A 1 293 ? 19.578 13.945 13.711 1 75.5 293 VAL A O 1
ATOM 2324 N N . PHE A 1 294 ? 17.969 12.672 14.5 1 73.75 294 PHE A N 1
ATOM 2325 C CA . PHE A 1 294 ? 17.375 12.414 13.188 1 73.75 294 PHE A CA 1
ATOM 2326 C C . PHE A 1 294 ? 16.766 13.688 12.617 1 73.75 294 PHE A C 1
ATOM 2328 O O . PHE A 1 294 ? 16.828 13.922 11.406 1 73.75 294 PHE A O 1
ATOM 2335 N N . GLN A 1 295 ? 16.188 14.445 13.508 1 73.75 295 GLN A N 1
ATOM 2336 C CA . GLN A 1 295 ? 15.633 15.719 13.062 1 73.75 295 GLN A CA 1
ATOM 2337 C C . GLN A 1 295 ? 16.734 16.641 12.531 1 73.75 295 GLN A C 1
ATOM 2339 O O . GLN A 1 295 ? 16.531 17.344 11.547 1 73.75 295 GLN A O 1
ATOM 2344 N N . ARG A 1 296 ? 17.828 16.594 13.211 1 73.94 296 ARG A N 1
ATOM 2345 C CA . ARG A 1 296 ? 18.953 17.422 12.805 1 73.94 296 ARG A CA 1
ATOM 2346 C C . ARG A 1 296 ? 19.516 16.984 11.453 1 73.94 296 ARG A C 1
ATOM 2348 O O . ARG A 1 296 ? 19.969 17.797 10.664 1 73.94 296 ARG A O 1
ATOM 2355 N N . ALA A 1 297 ? 19.375 15.758 11.18 1 71.62 297 ALA A N 1
ATOM 2356 C CA . ALA A 1 297 ? 19.859 15.219 9.914 1 71.62 297 ALA A CA 1
ATOM 2357 C C . ALA A 1 297 ? 19.016 15.727 8.742 1 71.62 297 ALA A C 1
ATOM 2359 O O . ALA A 1 297 ? 19.516 15.812 7.613 1 71.62 297 ALA A O 1
ATOM 2360 N N . LEU A 1 298 ? 17.734 16.047 9 1 66.81 298 LEU A N 1
ATOM 2361 C CA . LEU A 1 298 ? 16.828 16.5 7.957 1 66.81 298 LEU A CA 1
ATOM 2362 C C . LEU A 1 298 ? 16.766 18.016 7.906 1 66.81 298 LEU A C 1
ATOM 2364 O O . LEU A 1 298 ? 16.047 18.594 7.086 1 66.81 298 LEU A O 1
ATOM 2368 N N . ARG A 1 299 ? 17.312 18.672 8.953 1 59.94 299 ARG A N 1
ATOM 2369 C CA . ARG A 1 299 ? 17.219 20.125 9.031 1 59.94 299 ARG A CA 1
ATOM 2370 C C . ARG A 1 299 ? 17.812 20.781 7.793 1 59.94 299 ARG A C 1
ATOM 2372 O O . ARG A 1 299 ? 18.922 20.422 7.367 1 59.94 299 ARG A O 1
ATOM 2379 N N . ASP A 1 300 ? 16.734 21.25 6.945 1 60.03 300 ASP A N 1
ATOM 2380 C CA . ASP A 1 300 ? 17.141 22.062 5.801 1 60.03 300 ASP A CA 1
ATOM 2381 C C . ASP A 1 300 ? 17.438 23.5 6.227 1 60.03 300 ASP A C 1
ATOM 2383 O O . ASP A 1 300 ? 16.75 24.062 7.082 1 60.03 300 ASP A O 1
ATOM 2387 N N . GLY A 1 301 ? 18.594 23.875 6.41 1 47.03 301 GLY A N 1
ATOM 2388 C CA . GLY A 1 301 ? 19 25.219 6.82 1 47.03 301 GLY A CA 1
ATOM 2389 C C . GLY A 1 301 ? 18.031 26.297 6.395 1 47.03 301 GLY A C 1
ATOM 2390 O O . GLY A 1 301 ? 17.938 27.344 7.043 1 47.03 301 GLY A O 1
ATOM 2391 N N . ALA A 1 302 ? 17.297 26.203 5.461 1 47.25 302 ALA A N 1
ATOM 2392 C CA . ALA A 1 302 ? 16.469 27.297 4.973 1 47.25 302 ALA A CA 1
ATOM 2393 C C . ALA A 1 302 ? 15.203 27.438 5.812 1 47.25 302 ALA A C 1
ATOM 2395 O O . ALA A 1 302 ? 14.625 28.531 5.883 1 47.25 302 ALA A O 1
ATOM 2396 N N . GLU A 1 303 ? 14.695 26.344 6.379 1 49.28 303 GLU A N 1
ATOM 2397 C CA . GLU A 1 303 ? 13.508 26.484 7.223 1 49.28 303 GLU A CA 1
ATOM 2398 C C . GLU A 1 303 ? 13.812 27.328 8.461 1 49.28 303 GLU A C 1
ATOM 2400 O O . GLU A 1 303 ? 12.93 28.016 8.977 1 49.28 303 GLU A O 1
ATOM 2405 N N . LEU A 1 304 ? 14.898 27.297 9.07 1 43.25 304 LEU A N 1
ATOM 2406 C CA . LEU A 1 304 ? 15.297 28.094 10.219 1 43.25 304 LEU A CA 1
ATOM 2407 C C . LEU A 1 304 ? 15.297 29.594 9.883 1 43.25 304 LEU A C 1
ATOM 2409 O O . LEU A 1 304 ? 14.984 30.422 10.734 1 43.25 304 LEU A O 1
ATOM 2413 N N . ALA A 1 305 ? 15.664 29.922 8.773 1 44.97 305 ALA A N 1
ATOM 2414 C CA . ALA A 1 305 ? 15.742 31.359 8.508 1 44.97 305 ALA A CA 1
ATOM 2415 C C . ALA A 1 305 ? 14.367 32 8.633 1 44.97 305 ALA A C 1
ATOM 2417 O O . ALA A 1 305 ? 14.25 33.156 9.102 1 44.97 305 ALA A O 1
ATOM 2418 N N . GLU A 1 306 ? 13.344 31.344 8.227 1 44.78 306 GLU A N 1
ATOM 2419 C CA . GLU A 1 306 ? 12.062 32.031 8.359 1 44.78 306 GLU A CA 1
ATOM 2420 C C . GLU A 1 306 ? 11.555 31.969 9.797 1 44.78 306 GLU A C 1
ATOM 2422 O O . GLU A 1 306 ? 10.906 32.906 10.266 1 44.78 306 GLU A O 1
ATOM 2427 N N . ALA A 1 307 ? 11.711 30.938 10.664 1 44.69 307 ALA A N 1
ATOM 2428 C CA . ALA A 1 307 ? 11.391 30.984 12.086 1 44.69 307 ALA A CA 1
ATOM 2429 C C . ALA A 1 307 ? 12.242 32.031 12.812 1 44.69 307 ALA A C 1
ATOM 2431 O O . ALA A 1 307 ? 11.852 32.531 13.859 1 44.69 307 ALA A O 1
ATOM 2432 N N . GLY A 1 308 ? 13.422 32.188 12.375 1 38.59 308 GLY A N 1
ATOM 2433 C CA . GLY A 1 308 ? 14.227 33.25 12.977 1 38.59 308 GLY A CA 1
ATOM 2434 C C . GLY A 1 308 ? 13.656 34.625 12.781 1 38.59 308 GLY A C 1
ATOM 2435 O O . GLY A 1 308 ? 14.195 35.594 13.305 1 38.59 308 GLY A O 1
ATOM 2436 N N . GLY A 1 309 ? 12.945 34.875 11.648 1 38.75 309 GLY A N 1
ATOM 2437 C CA . GLY A 1 309 ? 12.391 36.219 11.656 1 38.75 309 GLY A CA 1
ATOM 2438 C C . GLY A 1 309 ? 11.359 36.438 12.75 1 38.75 309 GLY A C 1
ATOM 2439 O O . GLY A 1 309 ? 10.766 37.531 12.836 1 38.75 309 GLY A O 1
ATOM 2440 N N . GLY A 1 310 ? 10.648 35.406 13.25 1 37.12 310 GLY A N 1
ATOM 2441 C CA . GLY A 1 310 ? 9.898 35.75 14.445 1 37.12 310 GLY A CA 1
ATOM 2442 C C . GLY A 1 310 ? 10.797 36.125 15.617 1 37.12 310 GLY A C 1
ATOM 2443 O O . GLY A 1 310 ? 11.977 35.781 15.641 1 37.12 310 GLY A O 1
ATOM 2444 N N . THR A 1 311 ? 10.531 37.281 16.328 1 34.16 311 THR A N 1
ATOM 2445 C CA . THR A 1 311 ? 11.164 37.875 17.516 1 34.16 311 THR A CA 1
ATOM 2446 C C . THR A 1 311 ? 11.562 36.781 18.5 1 34.16 311 THR A C 1
ATOM 2448 O O . THR A 1 311 ? 10.797 35.844 18.766 1 34.16 311 THR A O 1
ATOM 2451 N N . PRO A 1 312 ? 12.828 36.469 18.719 1 35.09 312 PRO A N 1
ATOM 2452 C CA . PRO A 1 312 ? 13.273 35.656 19.859 1 35.09 312 PRO A CA 1
ATOM 2453 C C . PRO A 1 312 ? 12.352 35.812 21.078 1 35.09 312 PRO A C 1
ATOM 2455 O O . PRO A 1 312 ? 12.094 36.906 21.531 1 35.09 312 PRO A O 1
ATOM 2458 N N . ASN A 1 313 ? 11.18 35.188 21.078 1 29.48 313 ASN A N 1
ATOM 2459 C CA . ASN A 1 313 ? 10.57 35.25 22.406 1 29.48 313 ASN A CA 1
ATOM 2460 C C . ASN A 1 313 ? 11.617 35.062 23.5 1 29.48 313 ASN A C 1
ATOM 2462 O O . ASN A 1 313 ? 12.227 34 23.609 1 29.48 313 ASN A O 1
ATOM 2466 N N . THR A 1 314 ? 12.461 36.062 23.75 1 29.8 314 THR A N 1
ATOM 2467 C CA . THR A 1 314 ? 13.203 36.281 24.984 1 29.8 314 THR A CA 1
ATOM 2468 C C . THR A 1 314 ? 12.375 35.875 26.203 1 29.8 314 THR A C 1
ATOM 2470 O O . THR A 1 314 ? 11.508 36.594 26.656 1 29.8 314 THR A O 1
ATOM 2473 N N . VAL A 1 315 ? 11.664 34.719 26.141 1 32.22 315 VAL A N 1
ATOM 2474 C CA . VAL A 1 315 ? 11.25 34.375 27.484 1 32.22 315 VAL A CA 1
ATOM 2475 C C . VAL A 1 315 ? 12.453 34.406 28.422 1 32.22 315 VAL A C 1
ATOM 2477 O O . VAL A 1 315 ? 13.383 33.594 28.281 1 32.22 315 VAL A O 1
ATOM 2480 N N . THR A 1 316 ? 12.922 35.562 28.734 1 29.62 316 THR A N 1
ATOM 2481 C CA . THR A 1 316 ? 13.648 35.875 29.953 1 29.62 316 THR A CA 1
ATOM 2482 C C . THR A 1 316 ? 13.102 35.062 31.125 1 29.62 316 THR A C 1
ATOM 2484 O O . THR A 1 316 ? 11.984 35.312 31.578 1 29.62 316 THR A O 1
ATOM 2487 N N . MET A 1 317 ? 13.133 33.688 30.969 1 28.25 317 MET A N 1
ATOM 2488 C CA . MET A 1 317 ? 12.977 33.031 32.25 1 28.25 317 MET A CA 1
ATOM 2489 C C . MET A 1 317 ? 13.703 33.781 33.375 1 28.25 317 MET A C 1
ATOM 2491 O O . MET A 1 317 ? 14.93 33.875 33.375 1 28.25 317 MET A O 1
ATOM 2495 N N . GLU A 1 318 ? 13.141 34.906 33.781 1 29.84 318 GLU A N 1
ATOM 2496 C CA . GLU A 1 318 ? 13.484 35.562 35.031 1 29.84 318 GLU A CA 1
ATOM 2497 C C . GLU A 1 318 ? 13.719 34.531 36.156 1 29.84 318 GLU A C 1
ATOM 2499 O O . GLU A 1 318 ? 12.789 33.844 36.562 1 29.84 318 GLU A O 1
ATOM 2504 N N . MET A 1 319 ? 14.797 33.656 35.938 1 30.91 319 MET A N 1
ATOM 2505 C CA . MET A 1 319 ? 15.289 32.938 37.094 1 30.91 319 MET A CA 1
ATOM 2506 C C . MET A 1 319 ? 15.195 33.812 38.344 1 30.91 319 MET A C 1
ATOM 2508 O O . MET A 1 319 ? 15.898 34.844 38.438 1 30.91 319 MET A O 1
ATOM 2512 N N . GLN A 1 320 ? 13.953 34.062 38.75 1 30.41 320 GLN A N 1
ATOM 2513 C CA . GLN A 1 320 ? 13.773 34.625 40.062 1 30.41 320 GLN A CA 1
ATOM 2514 C C . GLN A 1 320 ? 14.75 34.031 41.094 1 30.41 320 GLN A C 1
ATOM 2516 O O . GLN A 1 320 ? 14.68 32.812 41.375 1 30.41 320 GLN A O 1
ATOM 2521 N N . CYS A 1 321 ? 16.047 34.375 40.906 1 30.05 321 CYS A N 1
ATOM 2522 C CA . CYS A 1 321 ? 17.016 34.156 41.969 1 30.05 321 CYS A CA 1
ATOM 2523 C C . CYS A 1 321 ? 16.375 34.375 43.344 1 30.05 321 CYS A C 1
ATOM 2525 O O . CYS A 1 321 ? 15.789 35.406 43.594 1 30.05 321 CYS A O 1
ATOM 2527 N N . PRO A 1 322 ? 15.852 33.188 43.844 1 33.56 322 PRO A N 1
ATOM 2528 C CA . PRO A 1 322 ? 15.375 33.375 45.219 1 33.56 322 PRO A CA 1
ATOM 2529 C C . PRO A 1 322 ? 16.266 34.312 46.031 1 33.56 322 PRO A C 1
ATOM 2531 O O . PRO A 1 322 ? 17.469 34.406 45.781 1 33.56 322 PRO A O 1
ATOM 2534 N N . SER A 1 323 ? 15.805 35.562 46.188 1 32.22 323 SER A N 1
ATOM 2535 C CA . SER A 1 323 ? 16.422 36.469 47.125 1 32.22 323 SER A CA 1
ATOM 2536 C C . SER A 1 323 ? 16.984 35.75 48.344 1 32.22 323 SER A C 1
ATOM 2538 O O . SER A 1 323 ? 16.297 34.969 48.969 1 32.22 323 SER A O 1
ATOM 2540 N N . GLY A 1 324 ? 18.203 35.094 48.125 1 29.94 324 GLY A N 1
ATOM 2541 C CA . GLY A 1 324 ? 18.938 34.625 49.281 1 29.94 324 GLY A CA 1
ATOM 2542 C C . GLY A 1 324 ? 18.688 35.469 50.531 1 29.94 324 GLY A C 1
ATOM 2543 O O . GLY A 1 324 ? 18.859 36.688 50.5 1 29.94 324 GLY A O 1
ATOM 2544 N N . ASN A 1 325 ? 17.578 35.125 51.312 1 26.59 325 ASN A N 1
ATOM 2545 C CA . ASN A 1 325 ? 17.422 35.688 52.656 1 26.59 325 ASN A CA 1
ATOM 2546 C C . ASN A 1 325 ? 18.766 35.812 53.375 1 26.59 325 ASN A C 1
ATOM 2548 O O . ASN A 1 325 ? 19.562 34.844 53.375 1 26.59 325 ASN A O 1
ATOM 2552 N N . ALA A 1 326 ? 19.375 36.969 53.312 1 29.45 326 ALA A N 1
ATOM 2553 C CA . ALA A 1 326 ? 20.422 37.406 54.25 1 29.45 326 ALA A CA 1
ATOM 2554 C C . ALA A 1 326 ? 20.188 36.812 55.625 1 29.45 326 ALA A C 1
ATOM 2556 O O . ALA A 1 326 ? 19.219 37.188 56.312 1 29.45 326 ALA A O 1
ATOM 2557 N N . SER A 1 327 ? 19.953 35.375 55.844 1 23.2 327 SER A N 1
ATOM 2558 C CA . SER A 1 327 ? 20.453 35.188 57.188 1 23.2 327 SER A CA 1
ATOM 2559 C C . SER A 1 327 ? 21.969 35.344 57.25 1 23.2 327 SER A C 1
ATOM 2561 O O . SER A 1 327 ? 22.672 34.969 56.312 1 23.2 327 SER A O 1
ATOM 2563 N N . MET B 1 1 ? -4.043 -34.344 -24.828 1 19.95 1 MET B N 1
ATOM 2564 C CA . MET B 1 1 ? -5.289 -33.656 -24.531 1 19.95 1 MET B CA 1
ATOM 2565 C C . MET B 1 1 ? -5.25 -33.031 -23.125 1 19.95 1 MET B C 1
ATOM 2567 O O . MET B 1 1 ? -5.18 -33.75 -22.125 1 19.95 1 MET B O 1
ATOM 2571 N N . CYS B 1 2 ? -4.449 -31.969 -22.875 1 25 2 CYS B N 1
ATOM 2572 C CA . CYS B 1 2 ? -4.004 -31.453 -21.578 1 25 2 CYS B CA 1
ATOM 2573 C C . CYS B 1 2 ? -5.191 -30.984 -20.75 1 25 2 CYS B C 1
ATOM 2575 O O . CYS B 1 2 ? -5.953 -30.109 -21.172 1 25 2 CYS B O 1
ATOM 2577 N N . PRO B 1 3 ? -5.848 -31.875 -20 1 32.16 3 PRO B N 1
ATOM 2578 C CA . PRO B 1 3 ? -7.172 -31.828 -19.375 1 32.16 3 PRO B CA 1
ATOM 2579 C C . PRO B 1 3 ? -7.422 -30.531 -18.609 1 32.16 3 PRO B C 1
ATOM 2581 O O . PRO B 1 3 ? -8.453 -30.391 -17.953 1 32.16 3 PRO B O 1
ATOM 2584 N N . GLY B 1 4 ? -6.371 -29.781 -18.172 1 32.84 4 GLY B N 1
ATOM 2585 C CA . GLY B 1 4 ? -6.348 -28.766 -17.141 1 32.84 4 GLY B CA 1
ATOM 2586 C C . GLY B 1 4 ? -7.176 -27.547 -17.469 1 32.84 4 GLY B C 1
ATOM 2587 O O . GLY B 1 4 ? -7.125 -26.547 -16.766 1 32.84 4 GLY B O 1
ATOM 2588 N N . VAL B 1 5 ? -7.684 -27.266 -18.609 1 36 5 VAL B N 1
ATOM 2589 C CA . VAL B 1 5 ? -8.391 -26.172 -19.281 1 36 5 VAL B CA 1
ATOM 2590 C C . VAL B 1 5 ? -9.797 -26.031 -18.688 1 36 5 VAL B C 1
ATOM 2592 O O . VAL B 1 5 ? -10.328 -24.922 -18.594 1 36 5 VAL B O 1
ATOM 2595 N N . SER B 1 6 ? -10.562 -27.156 -18.594 1 36.12 6 SER B N 1
ATOM 2596 C CA . SER B 1 6 ? -12.008 -27.125 -18.359 1 36.12 6 SER B CA 1
ATOM 2597 C C . SER B 1 6 ? -12.336 -26.578 -16.969 1 36.12 6 SER B C 1
ATOM 2599 O O . SER B 1 6 ? -13.445 -26.094 -16.75 1 36.12 6 SER B O 1
ATOM 2601 N N . GLU B 1 7 ? -11.633 -27 -15.906 1 37.88 7 GLU B N 1
ATOM 2602 C CA . GLU B 1 7 ? -11.922 -26.75 -14.492 1 37.88 7 GLU B CA 1
ATOM 2603 C C . GLU B 1 7 ? -11.602 -25.297 -14.117 1 37.88 7 GLU B C 1
ATOM 2605 O O . GLU B 1 7 ? -11.797 -24.906 -12.969 1 37.88 7 GLU B O 1
ATOM 2610 N N . ALA B 1 8 ? -11.023 -24.484 -14.844 1 38.88 8 ALA B N 1
ATOM 2611 C CA . ALA B 1 8 ? -10.57 -23.109 -14.727 1 38.88 8 ALA B CA 1
ATOM 2612 C C . ALA B 1 8 ? -11.75 -22.156 -14.602 1 38.88 8 ALA B C 1
ATOM 2614 O O . ALA B 1 8 ? -11.625 -21.078 -14.023 1 38.88 8 ALA B O 1
ATOM 2615 N N . PRO B 1 9 ? -12.797 -22.344 -15.422 1 40.09 9 PRO B N 1
ATOM 2616 C CA . PRO B 1 9 ? -13.898 -21.391 -15.391 1 40.09 9 PRO B CA 1
ATOM 2617 C C . PRO B 1 9 ? -14.5 -21.219 -14 1 40.09 9 PRO B C 1
ATOM 2619 O O . PRO B 1 9 ? -15.023 -20.141 -13.672 1 40.09 9 PRO B O 1
ATOM 2622 N N . GLU B 1 10 ? -14.758 -22.391 -13.344 1 42.06 10 GLU B N 1
ATOM 2623 C CA . GLU B 1 10 ? -15.523 -22.422 -12.102 1 42.06 10 GLU B CA 1
ATOM 2624 C C . GLU B 1 10 ? -14.797 -21.656 -11 1 42.06 10 GLU B C 1
ATOM 2626 O O . GLU B 1 10 ? -15.43 -21.031 -10.141 1 42.06 10 GLU B O 1
ATOM 2631 N N . LEU B 1 11 ? -13.523 -21.906 -10.898 1 39.34 11 LEU B N 1
ATOM 2632 C CA . LEU B 1 11 ? -12.758 -21.312 -9.812 1 39.34 11 LEU B CA 1
ATOM 2633 C C . LEU B 1 11 ? -12.883 -19.781 -9.836 1 39.34 11 LEU B C 1
ATOM 2635 O O . LEU B 1 11 ? -12.969 -19.141 -8.789 1 39.34 11 LEU B O 1
ATOM 2639 N N . TYR B 1 12 ? -12.812 -19.219 -11.094 1 42.16 12 TYR B N 1
ATOM 2640 C CA . TYR B 1 12 ? -12.758 -17.781 -11.312 1 42.16 12 TYR B CA 1
ATOM 2641 C C . TYR B 1 12 ? -14.117 -17.141 -11.086 1 42.16 12 TYR B C 1
ATOM 2643 O O . TYR B 1 12 ? -14.234 -15.906 -11.031 1 42.16 12 TYR B O 1
ATOM 2651 N N . SER B 1 13 ? -15.18 -17.938 -11.211 1 43.75 13 SER B N 1
ATOM 2652 C CA . SER B 1 13 ? -16.516 -17.375 -10.992 1 43.75 13 SER B CA 1
ATOM 2653 C C . SER B 1 13 ? -16.812 -17.234 -9.5 1 43.75 13 SER B C 1
ATOM 2655 O O . SER B 1 13 ? -17.906 -16.828 -9.117 1 43.75 13 SER B O 1
ATOM 2657 N N . ARG B 1 14 ? -15.867 -17.703 -8.797 1 48.28 14 ARG B N 1
ATOM 2658 C CA . ARG B 1 14 ? -16.266 -17.797 -7.398 1 48.28 14 ARG B CA 1
ATOM 2659 C C . ARG B 1 14 ? -16.141 -16.438 -6.707 1 48.28 14 ARG B C 1
ATOM 2661 O O . ARG B 1 14 ? -15.125 -15.758 -6.828 1 48.28 14 ARG B O 1
ATOM 2668 N N . GLY B 1 15 ? -17.266 -15.883 -6.457 1 54.44 15 GLY B N 1
ATOM 2669 C CA . GLY B 1 15 ? -17.281 -14.703 -5.602 1 54.44 15 GLY B CA 1
ATOM 2670 C C . GLY B 1 15 ? -16.422 -14.852 -4.363 1 54.44 15 GLY B C 1
ATOM 2671 O O . GLY B 1 15 ? -15.773 -15.883 -4.168 1 54.44 15 GLY B O 1
ATOM 2672 N N . PHE B 1 16 ? -16.078 -13.867 -3.656 1 54.47 16 PHE B N 1
ATOM 2673 C CA . PHE B 1 16 ? -15.211 -13.867 -2.484 1 54.47 16 PHE B CA 1
ATOM 2674 C C . PHE B 1 16 ? -15.68 -14.898 -1.464 1 54.47 16 PHE B C 1
ATOM 2676 O O . PHE B 1 16 ? -14.883 -15.398 -0.674 1 54.47 16 PHE B O 1
ATOM 2683 N N . LEU B 1 17 ? -17 -15.109 -1.465 1 55.94 17 LEU B N 1
ATOM 2684 C CA . LEU B 1 17 ? -17.531 -16.125 -0.564 1 55.94 17 LEU B CA 1
ATOM 2685 C C . LEU B 1 17 ? -18.156 -17.281 -1.351 1 55.94 17 LEU B C 1
ATOM 2687 O O . LEU B 1 17 ? -19.047 -17.062 -2.186 1 55.94 17 LEU B O 1
ATOM 2691 N N . THR B 1 18 ? -17.328 -18.266 -1.66 1 54.16 18 THR B N 1
ATOM 2692 C CA . THR B 1 18 ? -17.875 -19.391 -2.42 1 54.16 18 THR B CA 1
ATOM 2693 C C . THR B 1 18 ? -19.094 -19.969 -1.717 1 54.16 18 THR B C 1
ATOM 2695 O O . THR B 1 18 ? -18.969 -20.594 -0.653 1 54.16 18 THR B O 1
ATOM 2698 N N . ILE B 1 19 ? -20.219 -19.453 -2.135 1 55.19 19 ILE B N 1
ATOM 2699 C CA . ILE B 1 19 ? -21.5 -20 -1.66 1 55.19 19 ILE B CA 1
ATOM 2700 C C . ILE B 1 19 ? -22.156 -20.828 -2.766 1 55.19 19 ILE B C 1
ATOM 2702 O O . ILE B 1 19 ? -22.125 -20.438 -3.936 1 55.19 19 ILE B O 1
ATOM 2706 N N . GLU B 1 20 ? -22.094 -22.141 -2.529 1 57.41 20 GLU B N 1
ATOM 2707 C CA . GLU B 1 20 ? -22.828 -22.969 -3.496 1 57.41 20 GLU B CA 1
ATOM 2708 C C . GLU B 1 20 ? -24.203 -22.375 -3.795 1 57.41 20 GLU B C 1
ATOM 2710 O O . GLU B 1 20 ? -24.938 -22.031 -2.875 1 57.41 20 GLU B O 1
ATOM 2715 N N . GLN B 1 21 ? -24.422 -21.938 -5.062 1 55.16 21 GLN B N 1
ATOM 2716 C CA . GLN B 1 21 ? -25.672 -21.312 -5.461 1 55.16 21 GLN B CA 1
ATOM 2717 C C . GLN B 1 21 ? -26.688 -22.344 -5.926 1 55.16 21 GLN B C 1
ATOM 2719 O O . GLN B 1 21 ? -26.312 -23.422 -6.402 1 55.16 21 GLN B O 1
ATOM 2724 N N . ILE B 1 22 ? -27.938 -22.094 -5.535 1 51.16 22 ILE B N 1
ATOM 2725 C CA . ILE B 1 22 ? -29.016 -22.938 -6.008 1 51.16 22 ILE B CA 1
ATOM 2726 C C . ILE B 1 22 ? -29.031 -22.953 -7.535 1 51.16 22 ILE B C 1
ATOM 2728 O O . ILE B 1 22 ? -29.188 -24.016 -8.148 1 51.16 22 ILE B O 1
ATOM 2732 N N . THR B 1 23 ? -29.047 -21.719 -8.203 1 52.16 23 THR B N 1
ATOM 2733 C CA . THR B 1 23 ? -29.078 -21.656 -9.656 1 52.16 23 THR B CA 1
ATOM 2734 C C . THR B 1 23 ? -27.672 -21.562 -10.227 1 52.16 23 THR B C 1
ATOM 2736 O O . THR B 1 23 ? -26.859 -20.766 -9.766 1 52.16 23 THR B O 1
ATOM 2739 N N . MET B 1 24 ? -27.25 -22.562 -10.844 1 55.62 24 MET B N 1
ATOM 2740 C CA . MET B 1 24 ? -25.938 -22.688 -11.461 1 55.62 24 MET B CA 1
ATOM 2741 C C . MET B 1 24 ? -25.844 -21.844 -12.727 1 55.62 24 MET B C 1
ATOM 2743 O O . MET B 1 24 ? -24.953 -22.047 -13.555 1 55.62 24 MET B O 1
ATOM 2747 N N . LEU B 1 25 ? -26.828 -20.938 -13 1 57.41 25 LEU B N 1
ATOM 2748 C CA . LEU B 1 25 ? -26.75 -20.266 -14.289 1 57.41 25 LEU B CA 1
ATOM 2749 C C . LEU B 1 25 ? -25.688 -19.172 -14.273 1 57.41 25 LEU B C 1
ATOM 2751 O O . LEU B 1 25 ? -25.562 -18.438 -13.289 1 57.41 25 LEU B O 1
ATOM 2755 N N . PRO B 1 26 ? -24.797 -19.312 -15.297 1 66.12 26 PRO B N 1
ATOM 2756 C CA . PRO B 1 26 ? -23.828 -18.234 -15.453 1 66.12 26 PRO B CA 1
ATOM 2757 C C . PRO B 1 26 ? -24.484 -16.844 -15.5 1 66.12 26 PRO B C 1
ATOM 2759 O O . PRO B 1 26 ? -25.625 -16.719 -15.938 1 66.12 26 PRO B O 1
ATOM 2762 N N . PRO B 1 27 ? -23.906 -15.922 -14.891 1 72.56 27 PRO B N 1
ATOM 2763 C CA . PRO B 1 27 ? -24.469 -14.57 -14.969 1 72.56 27 PRO B CA 1
ATOM 2764 C C . PRO B 1 27 ? -24.719 -14.109 -16.406 1 72.56 27 PRO B C 1
ATOM 2766 O O . PRO B 1 27 ? -23.922 -14.391 -17.297 1 72.56 27 PRO B O 1
ATOM 2769 N N . PRO B 1 28 ? -25.969 -13.531 -16.594 1 79.5 28 PRO B N 1
ATOM 2770 C CA . PRO B 1 28 ? -26.234 -12.969 -17.922 1 79.5 28 PRO B CA 1
ATOM 2771 C C . PRO B 1 28 ? -25.125 -12.016 -18.391 1 79.5 28 PRO B C 1
ATOM 2773 O O . PRO B 1 28 ? -24.547 -11.297 -17.578 1 79.5 28 PRO B O 1
ATOM 2776 N N . ALA B 1 29 ? -24.797 -12.094 -19.625 1 82.25 29 ALA B N 1
ATOM 2777 C CA . ALA B 1 29 ? -23.75 -11.281 -20.234 1 82.25 29 ALA B CA 1
ATOM 2778 C C . ALA B 1 29 ? -24 -9.797 -19.984 1 82.25 29 ALA B C 1
ATOM 2780 O O . ALA B 1 29 ? -23.047 -9.008 -19.875 1 82.25 29 ALA B O 1
ATOM 2781 N N . VAL B 1 30 ? -25.266 -9.406 -19.859 1 88.12 30 VAL B N 1
ATOM 2782 C CA . VAL B 1 30 ? -25.625 -8.008 -19.688 1 88.12 30 VAL B CA 1
ATOM 2783 C C . VAL B 1 30 ? -25.141 -7.504 -18.328 1 88.12 30 VAL B C 1
ATOM 2785 O O . VAL B 1 30 ? -24.906 -6.305 -18.156 1 88.12 30 VAL B O 1
ATOM 2788 N N . MET B 1 31 ? -24.922 -8.43 -17.406 1 88.81 31 MET B N 1
ATOM 2789 C CA . MET B 1 31 ? -24.5 -8.047 -16.062 1 88.81 31 MET B CA 1
ATOM 2790 C C . MET B 1 31 ? -23.094 -7.457 -16.078 1 88.81 31 MET B C 1
ATOM 2792 O O . MET B 1 31 ? -22.781 -6.555 -15.305 1 88.81 31 MET B O 1
ATOM 2796 N N . ASN B 1 32 ? -22.25 -7.965 -16.984 1 90.56 32 ASN B N 1
ATOM 2797 C CA . ASN B 1 32 ? -20.906 -7.41 -17.094 1 90.56 32 ASN B CA 1
ATOM 2798 C C . ASN B 1 32 ? -20.938 -5.938 -17.5 1 90.56 32 ASN B C 1
ATOM 2800 O O . ASN B 1 32 ? -20.141 -5.141 -17.016 1 90.56 32 ASN B O 1
ATOM 2804 N N . TYR B 1 33 ? -21.906 -5.582 -18.328 1 91.19 33 TYR B N 1
ATOM 2805 C CA . TYR B 1 33 ? -22.016 -4.195 -18.781 1 91.19 33 TYR B CA 1
ATOM 2806 C C . TYR B 1 33 ? -22.594 -3.318 -17.672 1 91.19 33 TYR B C 1
ATOM 2808 O O . TYR B 1 33 ? -22.203 -2.158 -17.516 1 91.19 33 TYR B O 1
ATOM 2816 N N . ILE B 1 34 ? -23.5 -3.871 -16.938 1 92.81 34 ILE B N 1
ATOM 2817 C CA . ILE B 1 34 ? -24.062 -3.143 -15.797 1 92.81 34 ILE B CA 1
ATOM 2818 C C . ILE B 1 34 ? -22.969 -2.885 -14.758 1 92.81 34 ILE B C 1
ATOM 2820 O O . ILE B 1 34 ? -22.844 -1.772 -14.242 1 92.81 34 ILE B O 1
ATOM 2824 N N . PHE B 1 35 ? -22.188 -3.912 -14.508 1 93.38 35 PHE B N 1
ATOM 2825 C CA . PHE B 1 35 ? -21.062 -3.75 -13.586 1 93.38 35 PHE B CA 1
ATOM 2826 C C . PHE B 1 35 ? -20.109 -2.672 -14.078 1 93.38 35 PHE B C 1
ATOM 2828 O O . PHE B 1 35 ? -19.656 -1.833 -13.297 1 93.38 35 PHE B O 1
ATOM 2835 N N . LEU B 1 36 ? -19.859 -2.697 -15.352 1 94.19 36 LEU B N 1
ATOM 2836 C CA . LEU B 1 36 ? -18.922 -1.729 -15.914 1 94.19 36 LEU B CA 1
ATOM 2837 C C . LEU B 1 36 ? -19.453 -0.308 -15.758 1 94.19 36 LEU B C 1
ATOM 2839 O O . LEU B 1 36 ? -18.703 0.601 -15.383 1 94.19 36 LEU B O 1
ATOM 2843 N N . LEU B 1 37 ? -20.688 -0.148 -1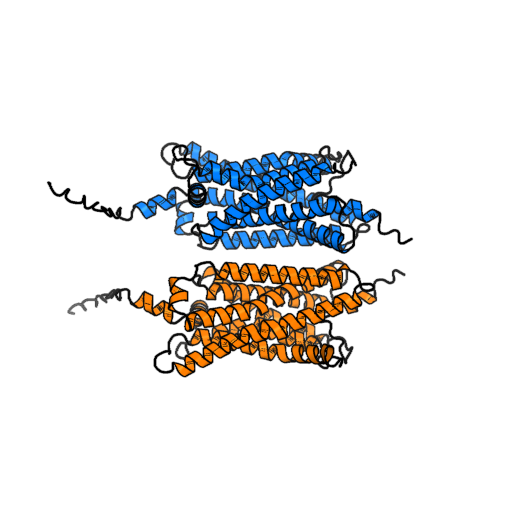6 1 94.69 37 LEU B N 1
ATOM 2844 C CA . LEU B 1 37 ? -21.297 1.175 -15.867 1 94.69 37 LEU B CA 1
ATOM 2845 C C . LEU B 1 37 ? -21.266 1.642 -14.414 1 94.69 37 LEU B C 1
ATOM 2847 O O . LEU B 1 37 ? -20.875 2.777 -14.133 1 94.69 37 LEU B O 1
ATOM 2851 N N . LEU B 1 38 ? -21.656 0.785 -13.492 1 94.31 38 LEU B N 1
ATOM 2852 C CA . LEU B 1 38 ? -21.672 1.129 -12.078 1 94.31 38 LEU B CA 1
ATOM 2853 C C . LEU B 1 38 ? -20.266 1.425 -11.57 1 94.31 38 LEU B C 1
ATOM 2855 O O . LEU B 1 38 ? -20.062 2.393 -10.836 1 94.31 38 LEU B O 1
ATOM 2859 N N . CYS B 1 39 ? -19.328 0.621 -11.984 1 96.12 39 CYS B N 1
ATOM 2860 C CA . CYS B 1 39 ? -17.938 0.798 -11.547 1 96.12 39 CYS B CA 1
ATOM 2861 C C . CYS B 1 39 ? -17.359 2.09 -12.109 1 96.12 39 CYS B C 1
ATOM 2863 O O . CYS B 1 39 ? -16.609 2.791 -11.414 1 96.12 39 CYS B O 1
ATOM 2865 N N . LEU B 1 40 ? -17.672 2.42 -13.352 1 95.62 40 LEU B N 1
ATOM 2866 C CA . LEU B 1 40 ? -17.172 3.65 -13.945 1 95.62 40 LEU B CA 1
ATOM 2867 C C . LEU B 1 40 ? -17.719 4.871 -13.211 1 95.62 40 LEU B C 1
ATOM 2869 O O . LEU B 1 40 ? -16.969 5.805 -12.906 1 95.62 40 LEU B O 1
ATOM 2873 N N . CYS B 1 41 ? -18.969 4.875 -12.859 1 95 41 CYS B N 1
ATOM 2874 C CA . CYS B 1 41 ? -19.578 5.965 -12.109 1 95 41 CYS B CA 1
ATOM 2875 C C . CYS B 1 41 ? -18.953 6.082 -10.719 1 95 41 CYS B C 1
ATOM 2877 O O . CYS B 1 41 ? -18.641 7.184 -10.273 1 95 41 CYS B O 1
ATOM 2879 N N . GLY B 1 42 ? -18.812 4.984 -10.078 1 96.62 42 GLY B N 1
ATOM 2880 C CA . GLY B 1 42 ? -18.203 4.984 -8.758 1 96.62 42 GLY B CA 1
ATOM 2881 C C . GLY B 1 42 ? -16.766 5.438 -8.766 1 96.62 42 GLY B C 1
ATOM 2882 O O . GLY B 1 42 ? -16.312 6.117 -7.84 1 96.62 42 GLY B O 1
ATOM 2883 N N . LEU B 1 43 ? -16.016 5.027 -9.805 1 97.06 43 LEU B N 1
ATOM 2884 C CA . LEU B 1 43 ? -14.609 5.418 -9.93 1 97.06 43 LEU B CA 1
ATOM 2885 C C . LEU B 1 43 ? -14.477 6.926 -10.117 1 97.06 43 LEU B C 1
ATOM 2887 O O . LEU B 1 43 ? -13.578 7.551 -9.555 1 97.06 43 LEU B O 1
ATOM 2891 N N . VAL B 1 44 ? -15.359 7.535 -10.852 1 95.44 44 VAL B N 1
ATOM 2892 C CA . VAL B 1 44 ? -15.352 8.984 -11.047 1 95.44 44 VAL B CA 1
ATOM 2893 C C . VAL B 1 44 ? -15.656 9.688 -9.727 1 95.44 44 VAL B C 1
ATOM 2895 O O . VAL B 1 44 ? -14.945 10.609 -9.328 1 95.44 44 VAL B O 1
ATOM 2898 N N . GLY B 1 45 ? -16.688 9.242 -9.039 1 94.25 45 GLY B N 1
ATOM 2899 C CA . GLY B 1 45 ? -17.047 9.836 -7.762 1 94.25 45 GLY B CA 1
ATOM 2900 C C . GLY B 1 45 ? -15.953 9.727 -6.719 1 94.25 45 GLY B C 1
ATOM 2901 O O . GLY B 1 45 ? -15.562 10.719 -6.105 1 94.25 45 GLY B O 1
ATOM 2902 N N . ASN B 1 46 ? -15.453 8.516 -6.523 1 95.62 46 ASN B N 1
ATOM 2903 C CA . ASN B 1 46 ? -14.398 8.305 -5.539 1 95.62 46 ASN B CA 1
ATOM 2904 C C . ASN B 1 46 ? -13.094 8.984 -5.961 1 95.62 46 ASN B C 1
ATOM 2906 O O . ASN B 1 46 ? -12.305 9.398 -5.109 1 95.62 46 ASN B O 1
ATOM 2910 N N . GLY B 1 47 ? -12.867 9.031 -7.273 1 92.94 47 GLY B N 1
ATOM 2911 C CA . GLY B 1 47 ? -11.719 9.773 -7.766 1 92.94 47 GLY B CA 1
ATOM 2912 C C . GLY B 1 47 ? -11.75 11.242 -7.379 1 92.94 47 GLY B C 1
ATOM 2913 O O . GLY B 1 47 ? -10.727 11.812 -6.996 1 92.94 47 GLY B O 1
ATOM 2914 N N . LEU B 1 48 ? -12.898 11.867 -7.422 1 89.88 48 LEU B N 1
ATOM 2915 C CA . LEU B 1 48 ? -13.062 13.25 -7.004 1 89.88 48 LEU B CA 1
ATOM 2916 C C . LEU B 1 48 ? -12.836 13.398 -5.504 1 89.88 48 LEU B C 1
ATOM 2918 O O . LEU B 1 48 ? -12.18 14.344 -5.059 1 89.88 48 LEU B O 1
ATOM 2922 N N . VAL B 1 49 ? -13.344 12.469 -4.785 1 89.38 49 VAL B N 1
ATOM 2923 C CA . VAL B 1 49 ? -13.156 12.484 -3.338 1 89.38 49 VAL B CA 1
ATOM 2924 C C . VAL B 1 49 ? -11.672 12.367 -3.008 1 89.38 49 VAL B C 1
ATOM 2926 O O . VAL B 1 49 ? -11.156 13.102 -2.16 1 89.38 49 VAL B O 1
ATOM 2929 N N . LEU B 1 50 ? -10.992 11.508 -3.701 1 89.25 50 LEU B N 1
ATOM 2930 C CA . LEU B 1 50 ? -9.562 11.336 -3.496 1 89.25 50 LEU B CA 1
ATOM 2931 C C . LEU B 1 50 ? -8.805 12.617 -3.834 1 89.25 50 LEU B C 1
ATOM 2933 O O . LEU B 1 50 ? -7.879 13.008 -3.117 1 89.25 50 LEU B O 1
ATOM 2937 N N . TRP B 1 51 ? -9.25 13.242 -4.887 1 85.69 51 TRP B N 1
ATOM 2938 C CA . TRP B 1 51 ? -8.609 14.477 -5.312 1 85.69 51 TRP B CA 1
ATOM 2939 C C . TRP B 1 51 ? -8.805 15.578 -4.277 1 85.69 51 TRP B C 1
ATOM 2941 O O . TRP B 1 51 ? -7.836 16.219 -3.846 1 85.69 51 TRP B O 1
ATOM 2951 N N . PHE B 1 52 ? -9.938 15.789 -3.727 1 84.56 52 PHE B N 1
ATOM 2952 C CA . PHE B 1 52 ? -10.227 16.891 -2.816 1 84.56 52 PHE B CA 1
ATOM 2953 C C . PHE B 1 52 ? -9.68 16.594 -1.423 1 84.56 52 PHE B C 1
ATOM 2955 O O . PHE B 1 52 ? -9.078 17.469 -0.79 1 84.56 52 PHE B O 1
ATOM 2962 N N . PHE B 1 53 ? -9.844 15.367 -0.983 1 81.56 53 PHE B N 1
ATOM 2963 C CA . PHE B 1 53 ? -9.359 15.023 0.349 1 81.56 53 PHE B CA 1
ATOM 2964 C C . PHE B 1 53 ? -7.844 14.891 0.358 1 81.56 53 PHE B C 1
ATOM 2966 O O . PHE B 1 53 ? -7.203 15.102 1.389 1 81.56 53 PHE B O 1
ATOM 2973 N N . GLY B 1 54 ? -7.305 14.625 -0.744 1 79.5 54 GLY B N 1
ATOM 2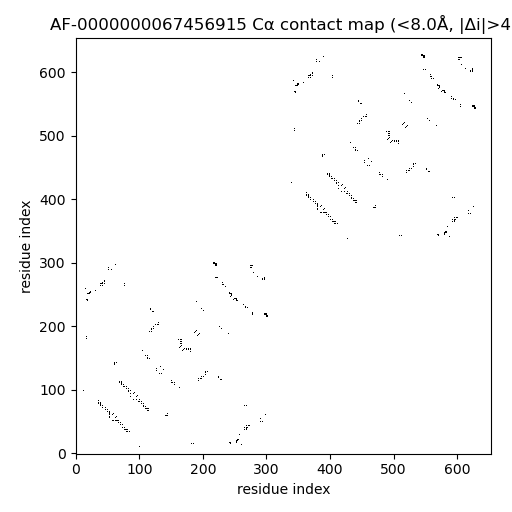974 C CA . GLY B 1 54 ? -5.863 14.492 -0.847 1 79.5 54 GLY B CA 1
ATOM 2975 C C . GLY B 1 54 ? -5.148 15.812 -1.03 1 79.5 54 GLY B C 1
ATOM 2976 O O . GLY B 1 54 ? -4.059 16.016 -0.491 1 79.5 54 GLY B O 1
ATOM 2977 N N . PHE B 1 55 ? -5.781 16.797 -1.728 1 78.88 55 PHE B N 1
ATOM 2978 C CA . PHE B 1 55 ? -5.008 17.969 -2.133 1 78.88 55 PHE B CA 1
ATOM 2979 C C . PHE B 1 55 ? -5.668 19.25 -1.646 1 78.88 55 PHE B C 1
ATOM 2981 O O . PHE B 1 55 ? -5.008 20.281 -1.513 1 78.88 55 PHE B O 1
ATOM 2988 N N . SER B 1 56 ? -6.926 19.266 -1.353 1 77 56 SER B N 1
ATOM 2989 C CA . SER B 1 56 ? -7.613 20.547 -1.15 1 77 56 SER B CA 1
ATOM 2990 C C . SER B 1 56 ? -8.078 20.703 0.293 1 77 56 SER B C 1
ATOM 2992 O O . SER B 1 56 ? -8.188 21.812 0.803 1 77 56 SER B O 1
ATOM 2994 N N . ILE B 1 57 ? -8.391 19.562 0.912 1 76.06 57 ILE B N 1
ATOM 2995 C CA . ILE B 1 57 ? -8.969 19.641 2.252 1 76.06 57 ILE B CA 1
ATOM 2996 C C . ILE B 1 57 ? -7.883 19.359 3.293 1 76.06 57 ILE B C 1
ATOM 2998 O O . ILE B 1 57 ? -7.023 18.5 3.092 1 76.06 57 ILE B O 1
ATOM 3002 N N . LYS B 1 58 ? -7.941 20.125 4.312 1 75.06 58 LYS B N 1
ATOM 3003 C CA . LYS B 1 58 ? -6.969 19.984 5.395 1 75.06 58 LYS B CA 1
ATOM 3004 C C . LYS B 1 58 ? -7.043 18.609 6.039 1 75.06 58 LYS B C 1
ATOM 3006 O O . LYS B 1 58 ? -8.125 18.031 6.164 1 75.06 58 LYS B O 1
ATOM 3011 N N . ARG B 1 59 ? -5.918 18.219 6.512 1 78 59 ARG B N 1
ATOM 3012 C CA . ARG B 1 59 ? -5.82 16.891 7.102 1 78 59 ARG B CA 1
ATOM 3013 C C . ARG B 1 59 ? -6.402 16.875 8.516 1 78 59 ARG B C 1
ATOM 3015 O O . ARG B 1 59 ? -5.996 17.672 9.367 1 78 59 ARG B O 1
ATOM 3022 N N . SER B 1 60 ? -7.469 16.203 8.68 1 81.44 60 SER B N 1
ATOM 3023 C CA . SER B 1 60 ? -8.109 15.914 9.961 1 81.44 60 SER B CA 1
ATOM 3024 C C . SER B 1 60 ? -8.203 14.414 10.195 1 81.44 60 SER B C 1
ATOM 3026 O O . SER B 1 60 ? -7.953 13.617 9.289 1 81.44 60 SER B O 1
ATOM 3028 N N . PRO B 1 61 ? -8.438 14.008 11.367 1 83.94 61 PRO B N 1
ATOM 3029 C CA . PRO B 1 61 ? -8.578 12.57 11.617 1 83.94 61 PRO B CA 1
ATOM 3030 C C . PRO B 1 61 ? -9.633 11.914 10.727 1 83.94 61 PRO B C 1
ATOM 3032 O O . PRO B 1 61 ? -9.398 10.836 10.18 1 83.94 61 PRO B O 1
ATOM 3035 N N . PHE B 1 62 ? -10.719 12.562 10.523 1 87 62 PHE B N 1
ATOM 3036 C CA . PHE B 1 62 ? -11.789 11.984 9.719 1 87 62 PHE B CA 1
ATOM 3037 C C . PHE B 1 62 ? -11.445 12.039 8.234 1 87 62 PHE B C 1
ATOM 3039 O O . PHE B 1 62 ? -11.766 11.117 7.484 1 87 62 PHE B O 1
ATOM 3046 N N . SER B 1 63 ? -10.82 13.148 7.816 1 87.25 63 SER B N 1
ATOM 3047 C CA . SER B 1 63 ? -10.438 13.242 6.41 1 87.25 63 SER B CA 1
ATOM 3048 C C . SER B 1 63 ? -9.453 12.141 6.035 1 87.25 63 SER B C 1
ATOM 3050 O O . SER B 1 63 ? -9.477 11.633 4.906 1 87.25 63 SER B O 1
ATOM 3052 N N . THR B 1 64 ? -8.633 11.695 6.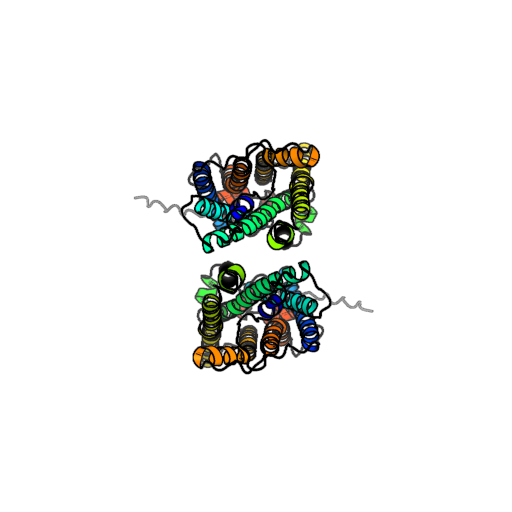984 1 89.56 64 THR B N 1
ATOM 3053 C CA . THR B 1 64 ? -7.691 10.609 6.746 1 89.56 64 THR B CA 1
ATOM 3054 C C . THR B 1 64 ? -8.43 9.297 6.531 1 89.56 64 THR B C 1
ATOM 3056 O O . THR B 1 64 ? -8.133 8.555 5.586 1 89.56 64 THR B O 1
ATOM 3059 N N . TYR B 1 65 ? -9.383 9.031 7.395 1 92.75 65 TYR B N 1
ATOM 3060 C CA . TYR B 1 65 ? -10.172 7.812 7.25 1 92.75 65 TYR B CA 1
ATOM 3061 C C . TYR B 1 65 ? -10.914 7.797 5.922 1 92.75 65 TYR B C 1
ATOM 3063 O O . TYR B 1 65 ? -10.953 6.77 5.238 1 92.75 65 TYR B O 1
ATOM 3071 N N . PHE B 1 66 ? -11.492 8.953 5.562 1 91.25 66 PHE B N 1
ATOM 3072 C CA . PHE B 1 66 ? -12.281 9.031 4.34 1 91.25 66 PHE B CA 1
ATOM 3073 C C . PHE B 1 66 ? -11.391 8.898 3.111 1 91.25 66 PHE B C 1
ATOM 3075 O O . PHE B 1 66 ? -11.805 8.344 2.092 1 91.25 66 PHE B O 1
ATOM 3082 N N . LEU B 1 67 ? -10.188 9.398 3.205 1 91.06 67 LEU B N 1
ATOM 3083 C CA . LEU B 1 67 ? -9.219 9.234 2.123 1 91.06 67 LEU B CA 1
ATOM 3084 C C . LEU B 1 67 ? -8.898 7.762 1.898 1 91.06 67 LEU B C 1
ATOM 3086 O O . LEU B 1 67 ? -8.891 7.293 0.758 1 91.06 67 LEU B O 1
ATOM 3090 N N . HIS B 1 68 ? -8.664 7.059 2.99 1 94.81 68 HIS B N 1
ATOM 3091 C CA . HIS B 1 68 ? -8.359 5.633 2.879 1 94.81 68 HIS B CA 1
ATOM 3092 C C . HIS B 1 68 ? -9.586 4.844 2.438 1 94.81 68 HIS B C 1
ATOM 3094 O O . HIS B 1 68 ? -9.461 3.85 1.716 1 94.81 68 HIS B O 1
ATOM 3100 N N . LEU B 1 69 ? -10.766 5.25 2.867 1 95.5 69 LEU B N 1
ATOM 3101 C CA . LEU B 1 69 ? -11.992 4.602 2.43 1 95.5 69 LEU B CA 1
ATOM 3102 C C . LEU B 1 69 ? -12.203 4.781 0.93 1 95.5 69 LEU B C 1
ATOM 3104 O O . LEU B 1 69 ? -12.531 3.828 0.224 1 95.5 69 LEU B O 1
ATOM 3108 N N . ALA B 1 70 ? -11.977 5.988 0.445 1 95.56 70 ALA B N 1
ATOM 3109 C CA . ALA B 1 70 ? -12.102 6.254 -0.986 1 95.56 70 ALA B CA 1
ATOM 3110 C C . ALA B 1 70 ? -11.07 5.453 -1.779 1 95.56 70 ALA B C 1
ATOM 3112 O O . ALA B 1 70 ? -11.359 4.961 -2.869 1 95.56 70 ALA B O 1
ATOM 3113 N N . SER B 1 71 ? -9.875 5.34 -1.193 1 95.5 71 SER B N 1
ATOM 3114 C CA . SER B 1 71 ? -8.836 4.551 -1.85 1 95.5 71 SER B CA 1
ATOM 3115 C C . SER B 1 71 ? -9.234 3.084 -1.953 1 95.5 71 SER B C 1
ATOM 3117 O O . SER B 1 71 ? -9.023 2.449 -2.988 1 95.5 71 SER B O 1
ATOM 3119 N N . ALA B 1 72 ? -9.758 2.566 -0.907 1 97.5 72 ALA B N 1
ATOM 3120 C CA . ALA B 1 72 ? -10.219 1.18 -0.907 1 97.5 72 ALA B CA 1
ATOM 3121 C C . ALA B 1 72 ? -11.352 0.978 -1.906 1 97.5 72 ALA B C 1
ATOM 3123 O O . ALA B 1 72 ? -11.383 -0.018 -2.633 1 97.5 72 ALA B O 1
ATOM 3124 N N . ASP B 1 73 ? -12.289 1.942 -1.956 1 97.5 73 ASP B N 1
ATOM 3125 C CA . ASP B 1 73 ? -13.414 1.855 -2.885 1 97.5 73 ASP B CA 1
ATOM 3126 C C . ASP B 1 73 ? -12.938 1.938 -4.332 1 97.5 73 ASP B C 1
ATOM 3128 O O . ASP B 1 73 ? -13.414 1.2 -5.195 1 97.5 73 ASP B O 1
ATOM 3132 N N . VAL B 1 74 ? -12 2.809 -4.629 1 97 74 VAL B N 1
ATOM 3133 C CA . VAL B 1 74 ? -11.453 2.926 -5.977 1 97 74 VAL B CA 1
ATOM 3134 C C . VAL B 1 74 ? -10.781 1.611 -6.375 1 97 74 VAL B C 1
ATOM 3136 O O . VAL B 1 74 ? -10.961 1.135 -7.5 1 97 74 VAL B O 1
ATOM 3139 N N . GLY B 1 75 ? -10.039 1.075 -5.383 1 96.56 75 GLY B N 1
ATOM 3140 C CA . GLY B 1 75 ? -9.375 -0.19 -5.656 1 96.56 75 GLY B CA 1
ATOM 3141 C C . GLY B 1 75 ? -10.344 -1.317 -5.961 1 96.56 75 GLY B C 1
ATOM 3142 O O . GLY B 1 75 ? -10.117 -2.1 -6.887 1 96.56 75 GLY B O 1
ATOM 3143 N N . TYR B 1 76 ? -11.367 -1.446 -5.211 1 97 76 TYR B N 1
ATOM 3144 C CA . TYR B 1 76 ? -12.352 -2.504 -5.414 1 97 76 TYR B CA 1
ATOM 3145 C C . TYR B 1 76 ? -13.078 -2.322 -6.742 1 97 76 TYR B C 1
ATOM 3147 O O . TYR B 1 76 ? -13.211 -3.27 -7.52 1 97 76 TYR B O 1
ATOM 3155 N N . LEU B 1 77 ? -13.57 -1.079 -6.965 1 97.56 77 LEU B N 1
ATOM 3156 C CA . LEU B 1 77 ? -14.32 -0.798 -8.18 1 97.56 77 LEU B CA 1
ATOM 3157 C C . LEU B 1 77 ? -13.445 -0.979 -9.414 1 97.56 77 LEU B C 1
ATOM 3159 O O . LEU B 1 77 ? -13.914 -1.465 -10.445 1 97.56 77 LEU B O 1
ATOM 3163 N N . PHE B 1 78 ? -12.211 -0.588 -9.359 1 97.12 78 PHE B N 1
ATOM 3164 C CA . PHE B 1 78 ? -11.281 -0.774 -10.461 1 97.12 78 PHE B CA 1
ATOM 3165 C C . PHE B 1 78 ? -11.07 -2.256 -10.75 1 97.12 78 PHE B C 1
ATOM 3167 O O . PHE B 1 78 ? -11.109 -2.68 -11.906 1 97.12 78 PHE B O 1
ATOM 3174 N N . SER B 1 79 ? -10.867 -3.031 -9.711 1 95.06 79 SER B N 1
ATOM 3175 C CA . SER B 1 79 ? -10.672 -4.469 -9.875 1 95.06 79 SER B CA 1
ATOM 3176 C C . SER B 1 79 ? -11.906 -5.129 -10.469 1 95.06 79 SER B C 1
ATOM 3178 O O . SER B 1 79 ? -11.789 -5.988 -11.352 1 95.06 79 SER B O 1
ATOM 3180 N N . LYS B 1 80 ? -13.07 -4.727 -9.984 1 94.56 80 LYS B N 1
ATOM 3181 C CA . LYS B 1 80 ? -14.312 -5.297 -10.5 1 94.56 80 LYS B CA 1
ATOM 3182 C C . LYS B 1 80 ? -14.539 -4.895 -11.953 1 94.56 80 LYS B C 1
ATOM 3184 O O . LYS B 1 80 ? -15.047 -5.688 -12.75 1 94.56 80 LYS B O 1
ATOM 3189 N N . ALA B 1 81 ? -14.188 -3.658 -12.305 1 95.06 81 ALA B N 1
ATOM 3190 C CA . ALA B 1 81 ? -14.32 -3.199 -13.688 1 95.06 81 ALA B CA 1
ATOM 3191 C C . ALA B 1 81 ? -13.438 -4.016 -14.625 1 95.06 81 ALA B C 1
ATOM 3193 O O . ALA B 1 81 ? -13.883 -4.465 -15.68 1 95.06 81 ALA B O 1
ATOM 3194 N N . VAL B 1 82 ? -12.18 -4.227 -14.242 1 93.69 82 VAL B N 1
ATOM 3195 C CA . VAL B 1 82 ? -11.242 -5.004 -15.055 1 93.69 82 VAL B CA 1
ATOM 3196 C C . VAL B 1 82 ? -11.734 -6.445 -15.172 1 93.69 82 VAL B C 1
ATOM 3198 O O . VAL B 1 82 ? -11.719 -7.023 -16.266 1 93.69 82 VAL B O 1
ATOM 3201 N N . PHE B 1 83 ? -12.227 -6.949 -14.078 1 89.62 83 PHE B N 1
ATOM 3202 C CA . PHE B 1 83 ? -12.75 -8.305 -14.055 1 89.62 83 PHE B CA 1
ATOM 3203 C C . PHE B 1 83 ? -13.945 -8.438 -14.992 1 89.62 83 PHE B C 1
ATOM 3205 O O . PHE B 1 83 ? -14.047 -9.414 -15.742 1 89.62 83 PHE B O 1
ATOM 3212 N N . SER B 1 84 ? -14.797 -7.449 -15.023 1 90.19 84 SER B N 1
ATOM 3213 C CA . SER B 1 84 ? -15.992 -7.465 -15.859 1 90.19 84 SER B CA 1
ATOM 3214 C C . SER B 1 84 ? -15.633 -7.34 -17.344 1 90.19 84 SER B C 1
ATOM 3216 O O . SER B 1 84 ? -16.25 -7.992 -18.188 1 90.19 84 SER B O 1
ATOM 3218 N N . ILE B 1 85 ? -14.633 -6.543 -17.672 1 91.25 85 ILE B N 1
ATOM 3219 C CA . ILE B 1 85 ? -14.18 -6.395 -19.047 1 91.25 85 ILE B CA 1
ATOM 3220 C C . ILE B 1 85 ? -13.641 -7.727 -19.562 1 91.25 85 ILE B C 1
ATOM 3222 O O . ILE B 1 85 ? -13.945 -8.133 -20.688 1 91.25 85 ILE B O 1
ATOM 3226 N N . LEU B 1 86 ? -12.914 -8.438 -18.688 1 88.56 86 LEU B N 1
ATOM 3227 C CA . LEU B 1 86 ? -12.289 -9.695 -19.094 1 88.56 86 LEU B CA 1
ATOM 3228 C C . LEU B 1 86 ? -13.336 -10.797 -19.234 1 88.56 86 LEU B C 1
ATOM 3230 O O . LEU B 1 86 ? -13.141 -11.742 -20 1 88.56 86 LEU B O 1
ATOM 3234 N N . ASN B 1 87 ? -14.461 -10.664 -18.578 1 84.75 87 ASN B N 1
ATOM 3235 C CA . ASN B 1 87 ? -15.5 -11.68 -18.625 1 84.75 87 ASN B CA 1
ATOM 3236 C C . ASN B 1 87 ? -16.453 -11.453 -19.781 1 84.75 87 ASN B C 1
ATOM 3238 O O . ASN B 1 87 ? -17.359 -12.258 -20.016 1 84.75 87 ASN B O 1
ATOM 3242 N N . THR B 1 88 ? -16.312 -10.383 -20.531 1 84.19 88 THR B N 1
ATOM 3243 C CA . THR B 1 88 ? -17.156 -10.156 -21.703 1 84.19 88 THR B CA 1
ATOM 3244 C C . THR B 1 88 ? -16.766 -11.094 -22.844 1 84.19 88 THR B C 1
ATOM 3246 O O . THR B 1 88 ? -17.453 -11.18 -23.844 1 84.19 88 THR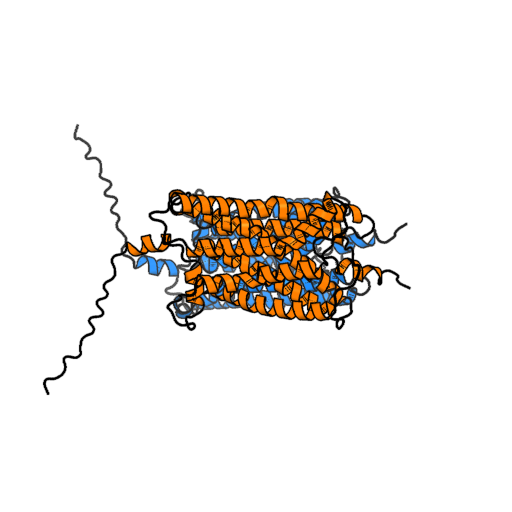 B O 1
ATOM 3249 N N . GLY B 1 89 ? -15.867 -11.977 -22.719 1 77 89 GLY B N 1
ATOM 3250 C CA . GLY B 1 89 ? -15.547 -13.039 -23.656 1 77 89 GLY B CA 1
ATOM 3251 C C . GLY B 1 89 ? -14.531 -12.625 -24.703 1 77 89 GLY B C 1
ATOM 3252 O O . GLY B 1 89 ? -14.086 -13.453 -25.5 1 77 89 GLY B O 1
ATOM 3253 N N . GLY B 1 90 ? -14.164 -11.43 -24.75 1 76.56 90 GLY B N 1
ATOM 3254 C CA . GLY B 1 90 ? -13.273 -10.977 -25.812 1 76.56 90 GLY B CA 1
ATOM 3255 C C . GLY B 1 90 ? -11.805 -11.227 -25.5 1 76.56 90 GLY B C 1
ATOM 3256 O O . GLY B 1 90 ? -10.953 -11.141 -26.391 1 76.56 90 GLY B O 1
ATOM 3257 N N . PHE B 1 91 ? -11.461 -11.516 -24.359 1 80.75 91 PHE B N 1
ATOM 3258 C CA . PHE B 1 91 ? -10.062 -11.672 -23.984 1 80.75 91 PHE B CA 1
ATOM 3259 C C . PHE B 1 91 ? -9.789 -13.078 -23.469 1 80.75 91 PHE B C 1
ATOM 3261 O O . PHE B 1 91 ? -10.312 -13.461 -22.422 1 80.75 91 PHE B O 1
ATOM 3268 N N . LEU B 1 92 ? -9.219 -13.844 -24.312 1 79.12 92 LEU B N 1
ATOM 3269 C CA . LEU B 1 92 ? -8.859 -15.203 -23.938 1 79.12 92 LEU B CA 1
ATOM 3270 C C . LEU B 1 92 ? -7.344 -15.383 -23.922 1 79.12 92 LEU B C 1
ATOM 3272 O O . LEU B 1 92 ? -6.617 -14.625 -24.562 1 79.12 92 LEU B O 1
ATOM 3276 N N . GLY B 1 93 ? -6.848 -16.125 -22.906 1 83.12 93 GLY B N 1
ATOM 3277 C CA . GLY B 1 93 ? -5.418 -16.406 -22.859 1 83.12 93 GLY B CA 1
ATOM 3278 C C . GLY B 1 93 ? -4.855 -16.391 -21.453 1 83.12 93 GLY B C 1
ATOM 3279 O O . GLY B 1 93 ? -5.582 -16.125 -20.5 1 83.12 93 GLY B O 1
ATOM 3280 N N . ALA B 1 94 ? -3.604 -16.734 -21.469 1 82.06 94 ALA B N 1
ATOM 3281 C CA . ALA B 1 94 ? -2.922 -16.844 -20.188 1 82.06 94 ALA B CA 1
ATOM 3282 C C . ALA B 1 94 ? -2.834 -15.492 -19.484 1 82.06 94 ALA B C 1
ATOM 3284 O O . ALA B 1 94 ? -2.938 -15.414 -18.266 1 82.06 94 ALA B O 1
ATOM 3285 N N . PHE B 1 95 ? -2.684 -14.461 -20.297 1 87 95 PHE B N 1
ATOM 3286 C CA . PHE B 1 95 ? -2.592 -13.125 -19.719 1 87 95 PHE B CA 1
ATOM 3287 C C . PHE B 1 95 ? -3.92 -12.711 -19.094 1 87 95 PHE B C 1
ATOM 3289 O O . PHE B 1 95 ? -3.949 -12.156 -18 1 87 95 PHE B O 1
ATOM 3296 N N . ALA B 1 96 ? -4.961 -12.945 -19.75 1 88.31 96 ALA B N 1
ATOM 3297 C CA . ALA B 1 96 ? -6.285 -12.625 -19.219 1 88.31 96 ALA B CA 1
ATOM 3298 C C . ALA B 1 96 ? -6.562 -13.391 -17.938 1 88.31 96 ALA B C 1
ATOM 3300 O O . ALA B 1 96 ? -7.141 -12.844 -17 1 88.31 96 ALA B O 1
ATOM 3301 N N . ASP B 1 97 ? -6.137 -14.625 -17.891 1 85.31 97 ASP B N 1
ATOM 3302 C CA . ASP B 1 97 ? -6.324 -15.43 -16.688 1 85.31 97 ASP B CA 1
ATOM 3303 C C . ASP B 1 97 ? -5.527 -14.859 -15.516 1 85.31 97 ASP B C 1
ATOM 3305 O O . ASP B 1 97 ? -5.996 -14.859 -14.383 1 85.31 97 ASP B O 1
ATOM 3309 N N . TYR B 1 98 ? -4.363 -14.461 -15.875 1 88 98 TYR B N 1
ATOM 3310 C CA . TYR B 1 98 ? -3.523 -13.867 -14.844 1 88 98 TYR B CA 1
ATOM 3311 C C . TYR B 1 98 ? -4.156 -12.602 -14.281 1 88 98 TYR B C 1
ATOM 3313 O O . TYR B 1 98 ? -4.219 -12.422 -13.062 1 88 98 TYR B O 1
ATOM 3321 N N . ILE B 1 99 ? -4.625 -11.742 -15.164 1 91.25 99 ILE B N 1
ATOM 3322 C CA . ILE B 1 99 ? -5.223 -10.477 -14.742 1 91.25 99 ILE B CA 1
ATOM 3323 C C . ILE B 1 99 ? -6.504 -10.742 -13.961 1 91.25 99 ILE B C 1
ATOM 3325 O O . ILE B 1 99 ? -6.828 -10.023 -13.016 1 91.25 99 ILE B O 1
ATOM 3329 N N . ARG B 1 100 ? -7.199 -11.719 -14.305 1 87.56 100 ARG B N 1
ATOM 3330 C CA . ARG B 1 100 ? -8.391 -12.102 -13.555 1 87.56 100 ARG B CA 1
ATOM 3331 C C . ARG B 1 100 ? -8.039 -12.5 -12.125 1 87.56 100 ARG B C 1
ATOM 3333 O O . ARG B 1 100 ? -8.703 -12.078 -11.18 1 87.56 100 ARG B O 1
ATOM 3340 N N . ALA B 1 101 ? -7 -13.289 -12.023 1 86.56 101 ALA B N 1
ATOM 3341 C CA . ALA B 1 101 ? -6.562 -13.727 -10.703 1 86.56 101 ALA B CA 1
ATOM 3342 C C . ALA B 1 101 ? -6.105 -12.547 -9.852 1 86.56 101 ALA B C 1
ATOM 3344 O O . ALA B 1 101 ? -6.477 -12.438 -8.68 1 86.56 101 ALA B O 1
ATOM 3345 N N . VAL B 1 102 ? -5.332 -11.695 -10.469 1 90.56 102 VAL B N 1
ATOM 3346 C CA . VAL B 1 102 ? -4.812 -10.523 -9.758 1 90.56 102 VAL B CA 1
ATOM 3347 C C . VAL B 1 102 ? -5.969 -9.617 -9.336 1 90.56 102 VAL B C 1
ATOM 3349 O O . VAL B 1 102 ? -5.98 -9.094 -8.219 1 90.56 102 VAL B O 1
ATOM 3352 N N . SER B 1 103 ? -6.926 -9.445 -10.211 1 91.56 103 SER B N 1
ATOM 3353 C CA . SER B 1 103 ? -8.07 -8.594 -9.906 1 91.56 103 SER B CA 1
ATOM 3354 C C . SER B 1 103 ? -8.906 -9.164 -8.773 1 91.56 103 SER B C 1
ATOM 3356 O O . SER B 1 103 ? -9.445 -8.414 -7.953 1 91.56 103 SER B O 1
ATOM 3358 N N . ARG B 1 104 ? -8.977 -10.406 -8.703 1 89.56 104 ARG B N 1
ATOM 3359 C CA . ARG B 1 104 ? -9.719 -11.047 -7.625 1 89.56 104 ARG B CA 1
ATOM 3360 C C . ARG B 1 104 ? -9.031 -10.844 -6.281 1 89.56 104 ARG B C 1
ATOM 3362 O O . ARG B 1 104 ? -9.68 -10.523 -5.285 1 89.56 104 ARG B O 1
ATOM 3369 N N . ILE B 1 105 ? -7.781 -11.031 -6.246 1 90.56 105 ILE B N 1
ATOM 3370 C CA . ILE B 1 105 ? -7.012 -10.859 -5.02 1 90.56 105 ILE B CA 1
ATOM 3371 C C . ILE B 1 105 ? -7.074 -9.406 -4.57 1 90.56 105 ILE B C 1
ATOM 3373 O O . ILE B 1 105 ? -7.332 -9.117 -3.396 1 90.56 105 ILE B O 1
ATOM 3377 N N . LEU B 1 106 ? -6.871 -8.57 -5.539 1 93.25 106 LEU B N 1
ATOM 3378 C CA . LEU B 1 106 ? -6.922 -7.141 -5.234 1 93.25 106 LEU B CA 1
ATOM 3379 C C . LEU B 1 106 ? -8.312 -6.738 -4.762 1 93.25 106 LEU B C 1
ATOM 3381 O O . LEU B 1 106 ? -8.453 -5.953 -3.818 1 93.25 106 LEU B O 1
ATOM 3385 N N . GLY B 1 107 ? -9.328 -7.242 -5.445 1 94.12 107 GLY B N 1
ATOM 3386 C CA . GLY B 1 107 ? -10.695 -6.938 -5.059 1 94.12 107 GLY B CA 1
ATOM 3387 C C . GLY B 1 107 ? -11.023 -7.348 -3.637 1 94.12 107 GLY B C 1
ATOM 3388 O O . GLY B 1 107 ? -11.648 -6.59 -2.893 1 94.12 107 GLY B O 1
ATOM 3389 N N . LEU B 1 108 ? -10.609 -8.508 -3.244 1 93.5 108 LEU B N 1
ATOM 3390 C CA . LEU B 1 108 ? -10.859 -8.977 -1.886 1 93.5 108 LEU B CA 1
ATOM 3391 C C . LEU B 1 108 ? -10.125 -8.109 -0.866 1 93.5 108 LEU B C 1
ATOM 3393 O O . LEU B 1 108 ? -10.703 -7.727 0.156 1 93.5 108 LEU B O 1
ATOM 3397 N N . CYS B 1 109 ? -8.898 -7.758 -1.159 1 95.19 109 CYS B N 1
ATOM 3398 C CA . CYS B 1 109 ? -8.102 -6.941 -0.256 1 95.19 109 CYS B CA 1
ATOM 3399 C C . CYS B 1 109 ? -8.727 -5.562 -0.069 1 95.19 109 CYS B C 1
ATOM 3401 O O . CYS B 1 109 ? -8.852 -5.082 1.059 1 95.19 109 CYS B O 1
ATOM 3403 N N . MET B 1 110 ? -9.117 -4.984 -1.189 1 97 110 MET B N 1
ATOM 3404 C CA . MET B 1 110 ? -9.703 -3.648 -1.138 1 97 110 MET B CA 1
ATOM 3405 C C . MET B 1 110 ? -11.07 -3.68 -0.454 1 97 110 MET B C 1
ATOM 3407 O O . MET B 1 110 ? -11.422 -2.756 0.284 1 97 110 MET B O 1
ATOM 3411 N N . PHE B 1 111 ? -11.852 -4.719 -0.706 1 95.75 111 PHE B N 1
ATOM 3412 C CA . PHE B 1 111 ? -13.164 -4.871 -0.076 1 95.75 111 PHE B CA 1
ATOM 3413 C C . PHE B 1 111 ? -13.023 -4.977 1.438 1 95.75 111 PHE B C 1
ATOM 3415 O O . PHE B 1 111 ? -13.719 -4.281 2.182 1 95.75 111 PHE B O 1
ATOM 3422 N N . LEU B 1 112 ? -12.078 -5.801 1.945 1 96.62 112 LEU B N 1
ATOM 3423 C CA . LEU B 1 112 ? -11.852 -5.996 3.375 1 96.62 112 LEU B CA 1
ATOM 3424 C C . LEU B 1 112 ? -11.344 -4.715 4.023 1 96.62 112 LEU B C 1
ATOM 3426 O O . LEU B 1 112 ? -11.75 -4.375 5.141 1 96.62 112 LEU B O 1
ATOM 3430 N N . ALA B 1 113 ? -10.469 -4.043 3.307 1 97.44 113 ALA B N 1
ATOM 3431 C CA . ALA B 1 113 ? -9.977 -2.77 3.822 1 97.44 113 ALA B CA 1
ATOM 3432 C C . ALA B 1 113 ? -11.109 -1.758 3.959 1 97.44 113 ALA B C 1
ATOM 3434 O O . ALA B 1 113 ? -11.219 -1.068 4.977 1 97.44 113 ALA B O 1
ATOM 3435 N N . GLY B 1 114 ? -11.961 -1.668 3.023 1 96.94 114 GLY B N 1
ATOM 3436 C CA . GLY B 1 114 ? -13.078 -0.742 3.055 1 96.94 114 GLY B CA 1
ATOM 3437 C C . GLY B 1 114 ? -14.07 -1.039 4.164 1 96.94 114 GLY B C 1
ATOM 3438 O O . GLY B 1 114 ? -14.469 -0.136 4.902 1 96.94 114 GLY B O 1
ATOM 3439 N N . VAL B 1 115 ? -14.406 -2.271 4.285 1 95.88 115 VAL B N 1
ATOM 3440 C CA . VAL B 1 115 ? -15.414 -2.662 5.27 1 95.88 115 VAL B CA 1
ATOM 3441 C C . VAL B 1 115 ? -14.844 -2.508 6.68 1 95.88 115 VAL B C 1
ATOM 3443 O O . VAL B 1 115 ? -15.57 -2.141 7.609 1 95.88 115 VAL B O 1
ATOM 3446 N N . SER B 1 116 ? -13.555 -2.721 6.875 1 97.19 116 SER B N 1
ATOM 3447 C CA . SER B 1 116 ? -12.953 -2.615 8.195 1 97.19 116 SER B CA 1
ATOM 3448 C C . SER B 1 116 ? -12.797 -1.157 8.617 1 97.19 116 SER B C 1
ATOM 3450 O O . SER B 1 116 ? -12.688 -0.859 9.812 1 97.19 116 SER B O 1
ATOM 3452 N N . LEU B 1 117 ? -12.789 -0.287 7.652 1 97.38 117 LEU B N 1
ATOM 3453 C CA . LEU B 1 117 ? -12.648 1.13 7.969 1 97.38 117 LEU B CA 1
ATOM 3454 C C . LEU B 1 117 ? -13.945 1.699 8.531 1 97.38 117 LEU B C 1
ATOM 3456 O O . LEU B 1 117 ? -13.922 2.695 9.258 1 97.38 117 LEU B O 1
ATOM 3460 N N . LEU B 1 118 ? -15.102 1.086 8.266 1 95.88 118 LEU B N 1
ATOM 3461 C CA . LEU B 1 118 ? -16.391 1.609 8.695 1 95.88 118 LEU B CA 1
ATOM 3462 C C . LEU B 1 118 ? -16.516 1.559 10.219 1 95.88 118 LEU B C 1
ATOM 3464 O O . LEU B 1 118 ? -16.875 2.555 10.844 1 95.88 118 LEU B O 1
ATOM 3468 N N . PRO B 1 119 ? -16.141 0.41 10.859 1 96.62 119 PRO B N 1
ATOM 3469 C CA . PRO B 1 119 ? -16.141 0.42 12.328 1 96.62 119 PRO B CA 1
ATOM 3470 C C . PRO B 1 119 ? -15.148 1.419 12.914 1 96.62 119 PRO B C 1
ATOM 3472 O O . PRO B 1 119 ? -15.398 1.992 13.977 1 96.62 119 PRO B O 1
ATOM 3475 N N . ALA B 1 120 ? -14.039 1.595 12.242 1 96.19 120 ALA B N 1
ATOM 3476 C CA . ALA B 1 120 ? -13.055 2.561 12.727 1 96.19 120 ALA B CA 1
ATOM 3477 C C . ALA B 1 120 ? -13.617 3.979 12.695 1 96.19 120 ALA B C 1
ATOM 3479 O O . ALA B 1 120 ? -13.438 4.75 13.641 1 96.19 120 ALA B O 1
ATOM 3480 N N . ILE B 1 121 ? -14.297 4.297 11.617 1 94.12 121 ILE B N 1
ATOM 3481 C CA . ILE B 1 121 ? -14.883 5.625 11.453 1 94.12 121 ILE B CA 1
ATOM 3482 C C . ILE B 1 121 ? -15.992 5.828 12.484 1 94.12 121 ILE B C 1
ATOM 3484 O O . ILE B 1 121 ? -16.047 6.871 13.141 1 94.12 121 ILE B O 1
ATOM 3488 N N . SER B 1 122 ? -16.859 4.898 12.633 1 94.06 122 SER B N 1
ATOM 3489 C CA . SER B 1 122 ? -17.953 5.008 13.586 1 94.06 122 SER B CA 1
ATOM 3490 C C . SER B 1 122 ? -17.438 5.105 15.016 1 94.06 122 SER B C 1
ATOM 3492 O O . SER B 1 122 ? -17.953 5.891 15.812 1 94.06 122 SER B O 1
ATOM 3494 N N . SER B 1 123 ? -16.422 4.336 15.375 1 94.19 123 SER B N 1
ATOM 3495 C CA . SER B 1 123 ? -15.828 4.395 16.719 1 94.19 123 SER B CA 1
ATOM 3496 C C . SER B 1 123 ? -15.164 5.746 16.953 1 94.19 123 SER B C 1
ATOM 3498 O O . SER B 1 123 ? -15.258 6.297 18.062 1 94.19 123 SER B O 1
ATOM 3500 N N . GLU B 1 124 ? -14.508 6.172 15.93 1 91.75 124 GLU B N 1
ATOM 3501 C CA . GLU B 1 124 ? -13.867 7.48 16.047 1 91.75 124 GLU B CA 1
ATOM 3502 C C . GLU B 1 124 ? -14.898 8.578 16.297 1 91.75 124 GLU B C 1
ATOM 3504 O O . GLU B 1 124 ? -14.68 9.461 17.125 1 91.75 124 GLU B O 1
ATOM 3509 N N . ARG B 1 125 ? -15.977 8.508 15.586 1 88.88 125 ARG B N 1
ATOM 3510 C CA . ARG B 1 125 ? -17.016 9.508 15.773 1 88.88 125 ARG B CA 1
ATOM 3511 C C . ARG B 1 125 ? -17.625 9.414 17.172 1 88.88 125 ARG B C 1
ATOM 3513 O O . ARG B 1 125 ? -17.875 10.438 17.812 1 88.88 125 ARG B O 1
ATOM 3520 N N . CYS B 1 126 ? -17.828 8.289 17.562 1 88.56 126 CYS B N 1
ATOM 3521 C CA . CYS B 1 126 ? -18.375 8.078 18.906 1 88.56 126 CYS B CA 1
ATOM 3522 C C . CYS B 1 126 ? -17.453 8.625 19.969 1 88.56 126 CYS B C 1
ATOM 3524 O O . CYS B 1 126 ? -17.891 9.297 20.906 1 88.56 126 CYS B O 1
ATOM 3526 N N . LEU B 1 127 ? -16.188 8.406 19.844 1 88.38 127 LEU B N 1
ATOM 3527 C CA . LEU B 1 127 ? -15.195 8.891 20.797 1 88.38 127 LEU B CA 1
ATOM 3528 C C . LEU B 1 127 ? -15.133 10.414 20.797 1 88.38 127 LEU B C 1
ATOM 3530 O O . LEU B 1 127 ? -14.961 11.039 21.844 1 88.38 127 LEU B O 1
ATOM 3534 N N . SER B 1 128 ? -15.297 11.008 19.641 1 86.81 128 SER B N 1
ATOM 3535 C CA . SER B 1 128 ? -15.219 12.461 19.516 1 86.81 128 SER B CA 1
ATOM 3536 C C . SER B 1 128 ? -16.406 13.141 20.188 1 86.81 128 SER B C 1
ATOM 3538 O O . SER B 1 128 ? -16.281 14.258 20.703 1 86.81 128 SER B O 1
ATOM 3540 N N . VAL B 1 129 ? -17.531 12.477 20.234 1 84.19 129 VAL B N 1
ATOM 3541 C CA . VAL B 1 129 ? -18.75 13.078 20.766 1 84.19 129 VAL B CA 1
ATOM 3542 C C . VAL B 1 129 ? -18.891 12.734 22.25 1 84.19 129 VAL B C 1
ATOM 3544 O O . VAL B 1 129 ? -19.266 13.586 23.047 1 84.19 129 VAL B O 1
ATOM 3547 N N . ILE B 1 130 ? -18.562 11.531 22.609 1 85.25 130 ILE B N 1
ATOM 3548 C CA . ILE B 1 130 ? -18.781 11.07 23.984 1 85.25 130 ILE B CA 1
ATOM 3549 C C . ILE B 1 130 ? -17.641 11.539 24.875 1 85.25 130 ILE B C 1
ATOM 3551 O O . ILE B 1 130 ? -17.844 11.883 26.031 1 85.25 130 ILE B O 1
ATOM 3555 N N . PHE B 1 131 ? -16.438 11.5 24.359 1 87.31 131 PHE B N 1
ATOM 3556 C CA . PHE B 1 131 ? -15.266 11.906 25.141 1 87.31 131 PHE B CA 1
ATOM 3557 C C . PHE B 1 131 ? -14.539 13.055 24.469 1 87.31 131 PHE B C 1
ATOM 3559 O O . PHE B 1 131 ? -13.367 12.93 24.094 1 87.31 131 PHE B O 1
ATOM 3566 N N . PRO B 1 132 ? -15.18 14.227 24.391 1 83.44 132 PRO B N 1
ATOM 3567 C CA . PRO B 1 132 ? -14.578 15.344 23.672 1 83.44 132 PRO B CA 1
ATOM 3568 C C . PRO B 1 132 ? -13.289 15.852 24.312 1 83.44 132 PRO B C 1
ATOM 3570 O O . PRO B 1 132 ? -12.359 16.25 23.625 1 83.44 132 PRO B O 1
ATOM 3573 N N . ALA B 1 133 ? -13.164 15.836 25.594 1 85.19 133 ALA B N 1
ATOM 3574 C CA . ALA B 1 133 ? -11.977 16.328 26.312 1 85.19 133 ALA B CA 1
ATOM 3575 C C . ALA B 1 133 ? -10.758 15.469 25.969 1 85.19 133 ALA B C 1
ATOM 3577 O O . ALA B 1 133 ? -9.688 16 25.656 1 85.19 133 ALA B O 1
ATOM 3578 N N . TRP B 1 134 ? -11 14.203 26.047 1 84.62 134 TRP B N 1
ATOM 3579 C CA . TRP B 1 134 ? -9.898 13.312 25.719 1 84.62 134 TRP B CA 1
ATOM 3580 C C . TRP B 1 134 ? -9.539 13.422 24.234 1 84.62 134 TRP B C 1
ATOM 3582 O O . TRP B 1 134 ? -8.359 13.438 23.875 1 84.62 134 TRP B O 1
ATOM 3592 N N . TYR B 1 135 ? -10.484 13.516 23.359 1 84.44 135 TYR B N 1
ATOM 3593 C CA . TYR B 1 135 ? -10.289 13.477 21.922 1 84.44 135 TYR B CA 1
ATOM 3594 C C . TYR B 1 135 ? -9.5 14.688 21.438 1 84.44 135 TYR B C 1
ATOM 3596 O O . TYR B 1 135 ? -8.602 14.562 20.609 1 84.44 135 TYR B O 1
ATOM 3604 N N . TRP B 1 136 ? -9.734 15.781 22.047 1 79.56 136 TRP B N 1
ATOM 3605 C CA . TRP B 1 136 ? -9.086 17 21.578 1 79.56 136 TRP B CA 1
ATOM 3606 C C . TRP B 1 136 ? -7.785 17.266 22.312 1 79.56 136 TRP B C 1
ATOM 3608 O O . TRP B 1 136 ? -6.855 17.859 21.766 1 79.56 136 TRP B O 1
ATOM 3618 N N . ARG B 1 137 ? -7.68 16.75 23.531 1 81.81 137 ARG B N 1
ATOM 3619 C CA . ARG B 1 137 ? -6.512 17.109 24.328 1 81.81 137 ARG B CA 1
ATOM 3620 C C . ARG B 1 137 ? -5.477 15.992 24.312 1 81.81 137 ARG B C 1
ATOM 3622 O O . ARG B 1 137 ? -4.273 16.25 24.328 1 81.81 137 ARG B O 1
ATOM 3629 N N . ARG B 1 138 ? -5.973 14.883 24.281 1 84.31 138 ARG B N 1
ATOM 3630 C CA . ARG B 1 138 ? -5.047 13.789 24.562 1 84.31 138 ARG B CA 1
ATOM 3631 C C . ARG B 1 138 ? -4.836 12.93 23.312 1 84.31 138 ARG B C 1
ATOM 3633 O O . ARG B 1 138 ? -3.902 12.125 23.266 1 84.31 138 ARG B O 1
ATOM 3640 N N . ARG B 1 139 ? -5.594 13.102 22.266 1 85.44 139 ARG B N 1
ATOM 3641 C CA . ARG B 1 139 ? -5.496 12.211 21.109 1 85.44 139 ARG B CA 1
ATOM 3642 C C . ARG B 1 139 ? -4.223 12.484 20.312 1 85.44 139 ARG B C 1
ATOM 3644 O O . ARG B 1 139 ? -3.957 13.617 19.922 1 85.44 139 ARG B O 1
ATOM 3651 N N . PRO B 1 140 ? -3.506 11.414 20.188 1 82.62 140 PRO B N 1
ATOM 3652 C CA . PRO B 1 140 ? -2.322 11.602 19.344 1 82.62 140 PRO B CA 1
ATOM 3653 C C . PRO B 1 140 ? -2.672 12.016 17.922 1 82.62 140 PRO B C 1
ATOM 3655 O O . PRO B 1 140 ? -3.648 11.523 17.344 1 82.62 140 PRO B O 1
ATOM 3658 N N . LYS B 1 141 ? -1.948 12.859 17.312 1 79.25 141 LYS B N 1
ATOM 3659 C CA . LYS B 1 141 ? -2.223 13.453 16.016 1 79.25 141 LYS B CA 1
ATOM 3660 C C . LYS B 1 141 ? -2.168 12.398 14.906 1 79.25 141 LYS B C 1
ATOM 3662 O O . LYS B 1 141 ? -2.885 12.508 13.906 1 79.25 141 LYS B O 1
ATOM 3667 N N . ARG B 1 142 ? -1.427 11.266 15.078 1 85.94 142 ARG B N 1
ATOM 3668 C CA . ARG B 1 142 ? -1.245 10.32 13.984 1 85.94 142 ARG B CA 1
ATOM 3669 C C . ARG B 1 142 ? -1.97 9.008 14.266 1 85.94 142 ARG B C 1
ATOM 3671 O O . ARG B 1 142 ? -1.692 7.992 13.625 1 85.94 142 ARG B O 1
ATOM 3678 N N . LEU B 1 143 ? -2.891 9.039 15.156 1 88.81 143 LEU B N 1
ATOM 3679 C CA . LEU B 1 143 ? -3.598 7.82 15.531 1 88.81 143 LEU B CA 1
ATOM 3680 C C . LEU B 1 143 ? -4.422 7.285 14.359 1 88.81 143 LEU B C 1
ATOM 3682 O O . LEU B 1 143 ? -4.453 6.078 14.125 1 88.81 143 LEU B O 1
ATOM 3686 N N . SER B 1 144 ? -5.023 8.203 13.633 1 91.81 144 SER B N 1
ATOM 3687 C CA . SER B 1 144 ? -5.848 7.773 12.516 1 91.81 144 SER B CA 1
ATOM 3688 C C . SER B 1 144 ? -5.004 7.098 11.438 1 91.81 144 SER B C 1
ATOM 3690 O O . SER B 1 144 ? -5.418 6.094 10.852 1 91.81 144 SER B O 1
ATOM 3692 N N . ALA B 1 145 ? -3.812 7.578 11.172 1 89.69 145 ALA B N 1
ATOM 3693 C CA . ALA B 1 145 ? -2.92 6.98 10.18 1 89.69 145 ALA B CA 1
ATOM 3694 C C . ALA B 1 145 ? -2.457 5.598 10.625 1 89.69 145 ALA B C 1
ATOM 3696 O O . ALA B 1 145 ? -2.344 4.68 9.805 1 89.69 145 ALA B O 1
ATOM 3697 N N . VAL B 1 146 ? -2.188 5.465 11.906 1 91.62 146 VAL B N 1
ATOM 3698 C CA . VAL B 1 146 ? -1.733 4.191 12.461 1 91.62 146 VAL B CA 1
ATOM 3699 C C . VAL B 1 146 ? -2.846 3.152 12.344 1 91.62 146 VAL B C 1
ATOM 3701 O O . VAL B 1 146 ? -2.602 2.016 11.93 1 91.62 146 VAL B O 1
ATOM 3704 N N . VAL B 1 147 ? -4.062 3.59 12.711 1 94.81 147 VAL B N 1
ATOM 3705 C CA . VAL B 1 147 ? -5.207 2.689 12.633 1 94.81 147 VAL B CA 1
ATOM 3706 C C . VAL B 1 147 ? -5.434 2.26 11.188 1 94.81 147 VAL B C 1
ATOM 3708 O O . VAL B 1 147 ? -5.641 1.076 10.914 1 94.81 147 VAL B O 1
ATOM 3711 N N . CYS B 1 148 ? -5.34 3.182 10.242 1 94.94 148 CYS B N 1
ATOM 3712 C CA . CYS B 1 148 ? -5.523 2.861 8.828 1 94.94 148 CYS B CA 1
ATOM 3713 C C . CYS B 1 148 ? -4.449 1.9 8.344 1 94.94 148 CYS B C 1
ATOM 3715 O O . CYS B 1 148 ? -4.746 0.93 7.645 1 94.94 148 CYS B O 1
ATOM 3717 N N . THR B 1 149 ? -3.191 2.141 8.727 1 92.25 149 THR B N 1
ATOM 3718 C CA . THR B 1 149 ? -2.096 1.271 8.32 1 92.25 149 THR B CA 1
ATOM 3719 C C . THR B 1 149 ? -2.299 -0.143 8.867 1 92.25 149 THR B C 1
ATOM 3721 O O . THR B 1 149 ? -2.064 -1.124 8.156 1 92.25 149 THR B O 1
ATOM 3724 N N . LEU B 1 150 ? -2.73 -0.197 10.078 1 95 150 LEU B N 1
ATOM 3725 C CA . LEU B 1 150 ? -2.969 -1.494 10.703 1 95 150 LEU B CA 1
ATOM 3726 C C . LEU B 1 150 ? -4.082 -2.246 9.984 1 95 150 LEU B C 1
ATOM 3728 O O . LEU B 1 150 ? -3.977 -3.451 9.75 1 95 150 LEU B O 1
ATOM 3732 N N . LEU B 1 151 ? -5.117 -1.553 9.633 1 96.88 151 LEU B N 1
ATOM 3733 C CA . LEU B 1 151 ? -6.246 -2.182 8.945 1 96.88 151 LEU B CA 1
ATOM 3734 C C . LEU B 1 151 ? -5.848 -2.639 7.551 1 96.88 151 LEU B C 1
ATOM 3736 O O . LEU B 1 151 ? -6.285 -3.695 7.09 1 96.88 151 LEU B O 1
ATOM 3740 N N . TRP B 1 152 ? -5.008 -1.859 6.871 1 96.06 152 TRP B N 1
ATOM 3741 C CA . TRP B 1 152 ? -4.488 -2.27 5.57 1 96.06 152 TRP B CA 1
ATOM 3742 C C . TRP B 1 152 ? -3.646 -3.535 5.695 1 96.06 152 TRP B C 1
ATOM 3744 O O . TRP B 1 152 ? -3.783 -4.461 4.895 1 96.06 152 TRP B O 1
ATOM 3754 N N . ILE B 1 153 ? -2.811 -3.609 6.734 1 93.94 153 ILE B N 1
ATOM 3755 C CA . ILE B 1 153 ? -1.948 -4.766 6.957 1 93.94 153 ILE B CA 1
ATOM 3756 C C . ILE B 1 153 ? -2.801 -5.992 7.266 1 93.94 153 ILE B C 1
ATOM 3758 O O . ILE B 1 153 ? -2.537 -7.082 6.754 1 93.94 153 ILE B O 1
ATOM 3762 N N . LEU B 1 154 ? -3.812 -5.785 8.062 1 95.88 154 LEU B N 1
ATOM 3763 C CA . LEU B 1 154 ? -4.703 -6.887 8.414 1 95.88 154 LEU B CA 1
ATOM 3764 C C . LEU B 1 154 ? -5.457 -7.387 7.188 1 95.88 154 LEU B C 1
ATOM 3766 O O . LEU B 1 154 ? -5.629 -8.594 7.008 1 95.88 154 LEU B O 1
ATOM 3770 N N . SER B 1 155 ? -5.922 -6.461 6.355 1 96.88 155 SER B N 1
ATOM 3771 C CA . SER B 1 155 ? -6.621 -6.844 5.133 1 96.88 155 SER B CA 1
ATOM 3772 C C . SER B 1 155 ? -5.707 -7.613 4.188 1 96.88 155 SER B C 1
ATOM 3774 O O . SER B 1 155 ? -6.121 -8.602 3.578 1 96.88 155 SER B O 1
ATOM 3776 N N . LEU B 1 156 ? -4.445 -7.199 4.094 1 95.25 156 LEU B N 1
ATOM 3777 C CA . LEU B 1 156 ? -3.469 -7.887 3.262 1 95.25 156 LEU B CA 1
ATOM 3778 C C . LEU B 1 156 ? -3.182 -9.281 3.803 1 95.25 156 LEU B C 1
ATOM 3780 O O . LEU B 1 156 ? -3.068 -10.242 3.033 1 95.25 156 LEU B O 1
ATOM 3784 N N . LEU B 1 157 ? -3.137 -9.414 5.109 1 95 157 LEU B N 1
ATOM 3785 C CA . LEU B 1 157 ? -2.867 -10.703 5.75 1 95 157 LEU B CA 1
ATOM 3786 C C . LEU B 1 157 ? -4.012 -11.68 5.508 1 95 157 LEU B C 1
ATOM 3788 O O . LEU B 1 157 ? -3.781 -12.82 5.102 1 95 157 LEU B O 1
ATOM 3792 N N . VAL B 1 158 ? -5.223 -11.234 5.734 1 95.06 158 VAL B N 1
ATOM 3793 C CA . VAL B 1 158 ? -6.387 -12.102 5.547 1 95.06 158 VAL B CA 1
ATOM 3794 C C . VAL B 1 158 ? -6.488 -12.516 4.082 1 95.06 158 VAL B C 1
ATOM 3796 O O . VAL B 1 158 ? -6.777 -13.68 3.779 1 95.06 158 VAL B O 1
ATOM 3799 N N . THR B 1 159 ? -6.219 -11.578 3.186 1 93.88 159 THR B N 1
ATOM 3800 C CA . THR B 1 159 ? -6.27 -11.875 1.759 1 93.88 159 THR B CA 1
ATOM 3801 C C . THR B 1 159 ? -5.184 -12.875 1.377 1 93.88 159 THR B C 1
ATOM 3803 O O . THR B 1 159 ? -5.426 -13.789 0.58 1 93.88 159 THR B O 1
ATOM 3806 N N . SER B 1 160 ? -3.982 -12.727 1.977 1 92.31 160 SER B N 1
ATOM 3807 C CA . SER B 1 160 ? -2.887 -13.656 1.701 1 92.31 160 SER B CA 1
ATOM 3808 C C . SER B 1 160 ? -3.211 -15.055 2.195 1 92.31 160 SER B C 1
ATOM 3810 O O . SER B 1 160 ? -2.922 -16.047 1.514 1 92.31 160 SER B O 1
ATOM 3812 N N . ILE B 1 161 ? -3.82 -15.188 3.355 1 90.94 161 ILE B N 1
ATOM 3813 C CA . ILE B 1 161 ? -4.191 -16.484 3.914 1 90.94 161 ILE B CA 1
ATOM 3814 C C . ILE B 1 161 ? -5.285 -17.125 3.059 1 90.94 161 ILE B C 1
ATOM 3816 O O . ILE B 1 161 ? -5.258 -18.328 2.801 1 90.94 161 ILE B O 1
ATOM 3820 N N . HIS B 1 162 ? -6.215 -16.266 2.631 1 89.88 162 HIS B N 1
ATOM 3821 C CA . HIS B 1 162 ? -7.266 -16.75 1.748 1 89.88 162 HIS B CA 1
ATOM 3822 C C . HIS B 1 162 ? -6.688 -17.281 0.438 1 89.88 162 HIS B C 1
ATOM 3824 O O . HIS B 1 162 ? -7.117 -18.328 -0.062 1 89.88 162 HIS B O 1
ATOM 3830 N N . ASN B 1 163 ? -5.758 -16.578 -0.112 1 87.31 163 ASN B N 1
ATOM 3831 C CA . ASN B 1 163 ? -5.117 -16.984 -1.355 1 87.31 163 ASN B CA 1
ATOM 3832 C C . ASN B 1 163 ? -4.348 -18.297 -1.181 1 87.31 163 ASN B C 1
ATOM 3834 O O . ASN B 1 163 ? -4.281 -19.109 -2.102 1 87.31 163 ASN B O 1
ATOM 3838 N N . TYR B 1 164 ? -3.797 -18.516 -0.044 1 88.06 164 TYR B N 1
ATOM 3839 C CA . TYR B 1 164 ? -3.064 -19.75 0.231 1 88.06 164 TYR B CA 1
ATOM 3840 C C . TYR B 1 164 ? -3.998 -20.953 0.224 1 88.06 164 TYR B C 1
ATOM 3842 O O . TYR B 1 164 ? -3.748 -21.938 -0.478 1 88.06 164 TYR B O 1
ATOM 3850 N N . PHE B 1 165 ? -5.074 -20.859 0.945 1 85.44 165 PHE B N 1
ATOM 3851 C CA . PHE B 1 165 ? -5.949 -22.016 1.132 1 85.44 165 PHE B CA 1
ATOM 3852 C C . PHE B 1 165 ? -6.82 -22.234 -0.099 1 85.44 165 PHE B C 1
ATOM 3854 O O . PHE B 1 165 ? -7.121 -23.375 -0.454 1 85.44 165 PHE B O 1
ATOM 3861 N N . CYS B 1 166 ? -7.18 -21.188 -0.798 1 81.69 166 CYS B N 1
ATOM 3862 C CA . CYS B 1 166 ? -8.188 -21.344 -1.843 1 81.69 166 CYS B CA 1
ATOM 3863 C C . CYS B 1 166 ? -7.543 -21.344 -3.225 1 81.69 166 CYS B C 1
ATOM 3865 O O . CYS B 1 166 ? -8.148 -21.812 -4.195 1 81.69 166 CYS B O 1
ATOM 3867 N N . VAL B 1 167 ? -6.367 -20.781 -3.338 1 76.81 167 VAL B N 1
ATOM 3868 C CA . VAL B 1 167 ? -5.777 -20.688 -4.668 1 76.81 167 VAL B CA 1
ATOM 3869 C C . VAL B 1 167 ? -4.496 -21.516 -4.727 1 76.81 167 VAL B C 1
ATOM 3871 O O . VAL B 1 167 ? -4.324 -22.344 -5.621 1 76.81 167 VAL B O 1
ATOM 3874 N N . PHE B 1 168 ? -3.627 -21.359 -3.768 1 77.12 168 PHE B N 1
ATOM 3875 C CA . PHE B 1 168 ? -2.305 -21.969 -3.846 1 77.12 168 PHE B CA 1
ATOM 3876 C C . PHE B 1 168 ? -2.389 -23.469 -3.619 1 77.12 168 PHE B C 1
ATOM 3878 O O . PHE B 1 168 ? -1.759 -24.25 -4.34 1 77.12 168 PHE B O 1
ATOM 3885 N N . LEU B 1 169 ? -3.045 -23.953 -2.529 1 75.81 169 LEU B N 1
ATOM 3886 C CA . LEU B 1 169 ? -3.105 -25.375 -2.217 1 75.81 169 LEU B CA 1
ATOM 3887 C C . LEU B 1 169 ? -3.91 -26.125 -3.268 1 75.81 169 LEU B C 1
ATOM 3889 O O . LEU B 1 169 ? -3.744 -27.344 -3.434 1 75.81 169 LEU B O 1
ATOM 3893 N N . GLY B 1 170 ? -4.156 -25.562 -4.406 1 60.16 170 GLY B N 1
ATOM 3894 C CA . GLY B 1 170 ? -4.824 -26.297 -5.477 1 60.16 170 GLY B CA 1
ATOM 3895 C C . GLY B 1 170 ? -6.113 -26.953 -5.031 1 60.16 170 GLY B C 1
ATOM 3896 O O . GLY B 1 170 ? -6.344 -27.141 -3.834 1 60.16 170 GLY B O 1
ATOM 3897 N N . ARG B 1 171 ? -7.133 -27.344 -5.809 1 56.72 171 ARG B N 1
ATOM 3898 C CA . ARG B 1 171 ? -8.477 -27.875 -5.66 1 56.72 171 ARG B CA 1
ATOM 3899 C C . ARG B 1 171 ? -8.469 -29.156 -4.84 1 56.72 171 ARG B C 1
ATOM 3901 O O . ARG B 1 171 ? -9.359 -29.391 -4.023 1 56.72 171 ARG B O 1
ATOM 3908 N N . GLN B 1 172 ? -7.605 -29.969 -5.086 1 51.59 172 GLN B N 1
ATOM 3909 C CA . GLN B 1 172 ? -7.82 -31.297 -4.492 1 51.59 172 GLN B CA 1
ATOM 3910 C C . GLN B 1 172 ? -7.719 -31.234 -2.971 1 51.59 172 GLN B C 1
ATOM 3912 O O . GLN B 1 172 ? -8.547 -31.812 -2.264 1 51.59 172 GLN B O 1
ATOM 3917 N N . ALA B 1 173 ? -6.617 -30.734 -2.463 1 54.12 173 ALA B N 1
ATOM 3918 C CA . ALA B 1 173 ? -6.387 -30.75 -1.021 1 54.12 173 ALA B CA 1
ATOM 3919 C C . ALA B 1 173 ? -7.188 -29.641 -0.335 1 54.12 173 ALA B C 1
ATOM 3921 O O . ALA B 1 173 ? -7.527 -29.75 0.846 1 54.12 173 ALA B O 1
ATOM 3922 N N . SER B 1 174 ? -7.688 -28.578 -1.137 1 60.97 174 SER B N 1
ATOM 3923 C CA . SER B 1 174 ? -8.008 -27.25 -0.647 1 60.97 174 SER B CA 1
ATOM 3924 C C . SER B 1 174 ? -9.508 -27.094 -0.421 1 60.97 174 SER B C 1
ATOM 3926 O O . SER B 1 174 ? -9.953 -26.141 0.221 1 60.97 174 SER B O 1
ATOM 3928 N N . GLY B 1 175 ? -10.234 -28.219 -0.755 1 67.75 175 GLY B N 1
ATOM 3929 C CA . GLY B 1 175 ? -11.656 -27.922 -0.695 1 67.75 175 GLY B CA 1
ATOM 3930 C C . GLY B 1 175 ? -12.141 -27.578 0.703 1 67.75 175 GLY B C 1
ATOM 3931 O O . GLY B 1 175 ? -12.805 -26.562 0.905 1 67.75 175 GLY B O 1
ATOM 3932 N N . ALA B 1 176 ? -11.672 -28.422 1.637 1 76.94 176 ALA B N 1
ATOM 3933 C CA . ALA B 1 176 ? -12.141 -28.203 3.004 1 76.94 176 ALA B CA 1
ATOM 3934 C C . ALA B 1 176 ? -11.539 -26.922 3.584 1 76.94 176 ALA B C 1
ATOM 3936 O O . ALA B 1 176 ? -12.242 -26.141 4.227 1 76.94 176 ALA B O 1
ATOM 3937 N N . ALA B 1 177 ? -10.25 -26.734 3.318 1 82 177 ALA B N 1
ATOM 3938 C CA . ALA B 1 177 ? -9.57 -25.562 3.871 1 82 177 ALA B CA 1
ATOM 3939 C C . ALA B 1 177 ? -10.141 -24.281 3.277 1 82 177 ALA B C 1
ATOM 3941 O O . ALA B 1 177 ? -10.281 -23.266 3.98 1 82 177 ALA B O 1
ATOM 3942 N N . CYS B 1 178 ? -10.453 -24.312 2.135 1 80.94 178 CYS B N 1
ATOM 3943 C CA . CYS B 1 178 ? -11.055 -23.141 1.486 1 80.94 178 CYS B CA 1
ATOM 3944 C C . CYS B 1 178 ? -12.445 -22.875 2.041 1 80.94 178 CYS B C 1
ATOM 3946 O O . CYS B 1 178 ? -12.828 -21.703 2.227 1 80.94 178 CYS B O 1
ATOM 3948 N N . ARG B 1 179 ? -13.172 -23.938 2.33 1 82 179 ARG B N 1
ATOM 3949 C CA . ARG B 1 179 ? -14.492 -23.781 2.918 1 82 179 ARG B CA 1
ATOM 3950 C C . ARG B 1 179 ? -14.414 -23.141 4.301 1 82 179 ARG B C 1
ATOM 3952 O O . ARG B 1 179 ? -15.227 -22.281 4.645 1 82 179 ARG B O 1
ATOM 3959 N N . HIS B 1 180 ? -13.477 -23.562 5.055 1 85.31 180 HIS B N 1
ATOM 3960 C CA . HIS B 1 180 ? -13.297 -22.969 6.375 1 85.31 180 HIS B CA 1
ATOM 3961 C C . HIS B 1 180 ? -12.914 -21.5 6.27 1 85.31 180 HIS B C 1
ATOM 3963 O O . HIS B 1 180 ? -13.32 -20.672 7.098 1 85.31 180 HIS B O 1
ATOM 3969 N N . MET B 1 181 ? -12.102 -21.203 5.266 1 86.69 181 MET B N 1
ATOM 3970 C CA . MET B 1 181 ? -11.703 -19.828 5.059 1 86.69 181 MET B CA 1
ATOM 3971 C C . MET B 1 181 ? -12.898 -18.953 4.68 1 86.69 181 MET B C 1
ATOM 3973 O O . MET B 1 181 ? -13.031 -17.828 5.156 1 86.69 181 MET B O 1
ATOM 3977 N N . ASP B 1 182 ? -13.781 -19.469 3.934 1 85.06 182 ASP B N 1
ATOM 3978 C CA . ASP B 1 182 ? -14.984 -18.75 3.545 1 85.06 182 ASP B CA 1
ATOM 3979 C C . ASP B 1 182 ? -15.898 -18.531 4.746 1 85.06 182 ASP B C 1
ATOM 3981 O O . ASP B 1 182 ? -16.516 -17.469 4.879 1 85.06 182 ASP B O 1
ATOM 3985 N N . ALA B 1 183 ? -16 -19.578 5.543 1 87.81 183 ALA B N 1
ATOM 3986 C CA . ALA B 1 183 ? -16.781 -19.422 6.77 1 87.81 183 ALA B CA 1
ATOM 3987 C C . ALA B 1 183 ? -16.188 -18.344 7.668 1 87.81 183 ALA B C 1
ATOM 3989 O O . ALA B 1 183 ? -16.906 -17.531 8.242 1 87.81 183 ALA B O 1
ATOM 3990 N N . PHE B 1 184 ? -14.945 -18.359 7.727 1 91.75 184 PHE B N 1
ATOM 3991 C CA . PHE B 1 184 ? -14.258 -17.375 8.547 1 91.75 184 PHE B CA 1
ATOM 3992 C C . PHE B 1 184 ? -14.492 -15.961 8.023 1 91.75 184 PHE B C 1
ATOM 3994 O O . PHE B 1 184 ? -14.703 -15.023 8.797 1 91.75 184 PHE B O 1
ATOM 4001 N N . LEU B 1 185 ? -14.414 -15.734 6.742 1 90.44 185 LEU B N 1
ATOM 4002 C CA . LEU B 1 185 ? -14.633 -14.422 6.152 1 90.44 185 LEU B CA 1
ATOM 4003 C C . LEU B 1 185 ? -16.031 -13.914 6.473 1 90.44 185 LEU B C 1
ATOM 4005 O O . LEU B 1 185 ? -16.219 -12.719 6.738 1 90.44 185 LEU B O 1
ATOM 4009 N N . GLY B 1 186 ? -17 -14.781 6.449 1 90.88 186 GLY B N 1
ATOM 4010 C CA . GLY B 1 186 ? -18.359 -14.383 6.832 1 90.88 186 GLY B CA 1
ATOM 4011 C C . GLY B 1 186 ? -18.469 -14.008 8.297 1 90.88 186 GLY B C 1
ATOM 4012 O O . GLY B 1 186 ? -19.172 -13.047 8.641 1 90.88 186 GLY B O 1
ATOM 4013 N N . ILE B 1 187 ? -17.828 -14.742 9.164 1 93.44 187 ILE B N 1
ATOM 4014 C CA . ILE B 1 187 ? -17.812 -14.406 10.586 1 93.44 187 ILE B CA 1
ATOM 4015 C C . ILE B 1 187 ? -17.203 -13.023 10.781 1 93.44 187 ILE B C 1
ATOM 4017 O O . ILE B 1 187 ? -17.734 -12.195 11.516 1 93.44 187 ILE B O 1
ATOM 4021 N N . LEU B 1 188 ? -16.094 -12.828 10.086 1 94.5 188 LEU B N 1
ATOM 4022 C CA . LEU B 1 188 ? -15.414 -11.547 10.188 1 94.5 188 LEU B CA 1
ATOM 4023 C C . LEU B 1 188 ? -16.312 -10.406 9.711 1 94.5 188 LEU B C 1
ATOM 4025 O O . LEU B 1 188 ? -16.422 -9.375 10.375 1 94.5 188 LEU B O 1
ATOM 4029 N N . LEU B 1 189 ? -17.031 -10.578 8.648 1 93.31 189 LEU B N 1
ATOM 4030 C CA . LEU B 1 189 ? -17.859 -9.539 8.047 1 93.31 189 LEU B CA 1
ATOM 4031 C C . LEU B 1 189 ? -19.125 -9.297 8.883 1 93.31 189 LEU B C 1
ATOM 4033 O O . LEU B 1 189 ? -19.406 -8.164 9.266 1 93.31 189 LEU B O 1
ATOM 4037 N N . PHE B 1 190 ? -19.797 -10.336 9.266 1 92.44 190 PHE B N 1
ATOM 4038 C CA . PHE B 1 190 ? -21.141 -10.172 9.797 1 92.44 190 PHE B CA 1
ATOM 4039 C C . PHE B 1 190 ? -21.141 -10.242 11.32 1 92.44 190 PHE B C 1
ATOM 4041 O O . PHE B 1 190 ? -21.984 -9.625 11.969 1 92.44 190 PHE B O 1
ATOM 4048 N N . LEU B 1 191 ? -20.188 -10.977 11.875 1 93.62 191 LEU B N 1
ATOM 4049 C CA . LEU B 1 191 ? -20.219 -11.156 13.328 1 93.62 191 LEU B CA 1
ATOM 4050 C C . LEU B 1 191 ? -19.188 -10.273 14.008 1 93.62 191 LEU B C 1
ATOM 4052 O O . LEU B 1 191 ? -19.234 -10.07 15.219 1 93.62 191 LEU B O 1
ATOM 4056 N N . VAL B 1 192 ? -18.266 -9.719 13.266 1 95.31 192 VAL B N 1
ATOM 4057 C CA . VAL B 1 192 ? -17.266 -8.859 13.875 1 95.31 192 VAL B CA 1
ATOM 4058 C C . VAL B 1 192 ? -17.422 -7.43 13.367 1 95.31 192 VAL B C 1
ATOM 4060 O O . VAL B 1 192 ? -17.797 -6.531 14.117 1 95.31 192 VAL B O 1
ATOM 4063 N N . PHE B 1 193 ? -17.359 -7.199 12.109 1 95.88 193 PHE B N 1
ATOM 4064 C CA . PHE B 1 193 ? -17.344 -5.848 11.562 1 95.88 193 PHE B CA 1
ATOM 4065 C C . PHE B 1 193 ? -18.719 -5.199 11.672 1 95.88 193 PHE B C 1
ATOM 4067 O O . PHE B 1 193 ? -18.828 -4.023 12.023 1 95.88 193 PHE B O 1
ATOM 4074 N N . CYS B 1 194 ? -19.766 -5.898 11.398 1 93.62 194 CYS B N 1
ATOM 4075 C CA . CYS B 1 194 ? -21.094 -5.309 11.422 1 93.62 194 CYS B CA 1
ATOM 4076 C C . CYS B 1 194 ? -21.453 -4.828 12.82 1 93.62 194 CYS B C 1
ATOM 4078 O O . CYS B 1 194 ? -21.797 -3.66 13.008 1 93.62 194 CYS B O 1
ATOM 4080 N N . PRO B 1 195 ? -21.297 -5.66 13.852 1 94.31 195 PRO B N 1
ATOM 4081 C CA . PRO B 1 195 ? -21.578 -5.137 15.188 1 94.31 195 PRO B CA 1
ATOM 4082 C C . PRO B 1 195 ? -20.641 -3.992 15.586 1 94.31 195 PRO B C 1
ATOM 4084 O O . PRO B 1 195 ? -21.078 -3.047 16.25 1 94.31 195 PRO B O 1
ATOM 4087 N N . LEU B 1 196 ? -19.438 -4.039 15.164 1 95.44 196 LEU B N 1
ATOM 4088 C CA . LEU B 1 196 ? -18.453 -3.027 15.555 1 95.44 196 LEU B CA 1
ATOM 4089 C C . LEU B 1 196 ? -18.766 -1.69 14.891 1 95.44 196 LEU B C 1
ATOM 4091 O O . LEU B 1 196 ? -18.375 -0.635 15.398 1 95.44 196 LEU B O 1
ATOM 4095 N N . MET B 1 197 ? -19.422 -1.756 13.797 1 95 197 MET B N 1
ATOM 4096 C CA . MET B 1 197 ? -19.75 -0.483 13.172 1 95 197 MET B CA 1
ATOM 4097 C C . MET B 1 197 ? -21.109 0.025 13.656 1 95 197 MET B C 1
ATOM 4099 O O . MET B 1 197 ? -21.328 1.234 13.766 1 95 197 MET B O 1
ATOM 4103 N N . VAL B 1 198 ? -22.031 -0.817 14.031 1 93.38 198 VAL B N 1
ATOM 4104 C CA . VAL B 1 198 ? -23.391 -0.441 14.406 1 93.38 198 VAL B CA 1
ATOM 4105 C C . VAL B 1 198 ? -23.422 0.022 15.859 1 93.38 198 VAL B C 1
ATOM 4107 O O . VAL B 1 198 ? -24.109 0.993 16.203 1 93.38 198 VAL B O 1
ATOM 4110 N N . LEU B 1 199 ? -22.641 -0.604 16.703 1 91.62 199 LEU B N 1
ATOM 4111 C CA . LEU B 1 199 ? -22.688 -0.321 18.125 1 91.62 199 LEU B CA 1
ATOM 4112 C C . LEU B 1 199 ? -22.297 1.125 18.406 1 91.62 199 LEU B C 1
ATOM 4114 O O . LEU B 1 199 ? -23.016 1.842 19.109 1 91.62 199 LEU B O 1
ATOM 4118 N N . PRO B 1 200 ? -21.25 1.595 17.938 1 92.69 200 PRO B N 1
ATOM 4119 C CA . PRO B 1 200 ? -20.922 3.002 18.172 1 92.69 200 PRO B CA 1
ATOM 4120 C C . PRO B 1 200 ? -21.953 3.957 17.594 1 92.69 200 PRO B C 1
ATOM 4122 O O . PRO B 1 200 ? -22.203 5.027 18.156 1 92.69 200 PRO B O 1
ATOM 4125 N N . CYS B 1 201 ? -22.531 3.598 16.469 1 89.62 201 CYS B N 1
ATOM 4126 C CA . CYS B 1 201 ? -23.578 4.43 15.891 1 89.62 201 CYS B CA 1
ATOM 4127 C C . CYS B 1 201 ? -24.781 4.5 16.812 1 89.62 201 CYS B C 1
ATOM 4129 O O . CYS B 1 201 ? -25.375 5.57 17 1 89.62 201 CYS B O 1
ATOM 4131 N N . LEU B 1 202 ? -25.109 3.359 17.391 1 88.31 202 LEU B N 1
ATOM 4132 C CA . LEU B 1 202 ? -26.219 3.332 18.328 1 88.31 202 LEU B CA 1
ATOM 4133 C C . LEU B 1 202 ? -25.875 4.152 19.578 1 88.31 202 LEU B C 1
ATOM 4135 O O . LEU B 1 202 ? -26.719 4.91 20.062 1 88.31 202 LEU B O 1
ATOM 4139 N N . ALA B 1 203 ? -24.703 4.051 20.078 1 88.12 203 ALA B N 1
ATOM 4140 C CA . ALA B 1 203 ? -24.266 4.84 21.234 1 88.12 203 ALA B CA 1
ATOM 4141 C C . ALA B 1 203 ? -24.312 6.332 20.922 1 88.12 203 ALA B C 1
ATOM 4143 O O . ALA B 1 203 ? -24.703 7.137 21.766 1 88.12 203 ALA B O 1
ATOM 4144 N N . LEU B 1 204 ? -23.969 6.582 19.75 1 84.25 204 LEU B N 1
ATOM 4145 C CA . LEU B 1 204 ? -23.984 7.977 19.312 1 84.25 204 LEU B CA 1
ATOM 4146 C C . LEU B 1 204 ? -25.406 8.516 19.266 1 84.25 204 LEU B C 1
ATOM 4148 O O . LEU B 1 204 ? -25.672 9.602 19.781 1 84.25 204 LEU B O 1
ATOM 4152 N N . ILE B 1 205 ? -26.312 7.809 18.688 1 83.19 205 ILE B N 1
ATOM 4153 C CA . ILE B 1 205 ? -27.703 8.211 18.578 1 83.19 205 ILE B CA 1
ATOM 4154 C C . ILE B 1 205 ? -28.312 8.367 19.969 1 83.19 205 ILE B C 1
ATOM 4156 O O . ILE B 1 205 ? -29 9.352 20.234 1 83.19 205 ILE B O 1
ATOM 4160 N N . LEU B 1 206 ? -28 7.469 20.875 1 82.06 206 LEU B N 1
ATOM 4161 C CA . LEU B 1 206 ? -28.531 7.523 22.234 1 82.06 206 LEU B CA 1
ATOM 4162 C C . LEU B 1 206 ? -27.969 8.727 22.969 1 82.06 206 LEU B C 1
ATOM 4164 O O . LEU B 1 206 ? -28.703 9.414 23.703 1 82.06 206 LEU B O 1
ATOM 4168 N N . HIS B 1 207 ? -26.766 9.008 22.797 1 84.88 207 HIS B N 1
ATOM 4169 C CA . HIS B 1 207 ? -26.125 10.133 23.484 1 84.88 207 HIS B CA 1
ATOM 4170 C C . HIS B 1 207 ? -26.703 11.461 23 1 84.88 207 HIS B C 1
ATOM 4172 O O . HIS B 1 207 ? -26.953 12.359 23.797 1 84.88 207 HIS B O 1
ATOM 4178 N N . VAL B 1 208 ? -26.859 11.562 21.703 1 80.12 208 VAL B N 1
ATOM 4179 C CA . VAL B 1 208 ? -27.375 12.805 21.125 1 80.12 208 VAL B CA 1
ATOM 4180 C C . VAL B 1 208 ? -28.828 13 21.516 1 80.12 208 VAL B C 1
ATOM 4182 O O . VAL B 1 208 ? -29.266 14.117 21.781 1 80.12 208 VAL B O 1
ATOM 4185 N N . GLU B 1 209 ? -29.609 11.961 21.547 1 79.38 209 GLU B N 1
ATOM 4186 C CA . GLU B 1 209 ? -31.031 12.039 21.922 1 79.38 209 GLU B CA 1
ATOM 4187 C C . GLU B 1 209 ? -31.188 12.398 23.391 1 79.38 209 GLU B C 1
ATOM 4189 O O . GLU B 1 209 ? -32.125 13.125 23.766 1 79.38 209 GLU B O 1
ATOM 4194 N N . CYS B 1 210 ? -30.328 11.938 24.125 1 76.56 210 CYS B N 1
ATOM 4195 C CA . CYS B 1 210 ? -30.422 12.188 25.562 1 76.56 210 CYS B CA 1
ATOM 4196 C C . CYS B 1 210 ? -29.922 13.586 25.891 1 76.56 210 CYS B C 1
ATOM 4198 O O . CYS B 1 210 ? -30.359 14.188 26.875 1 76.56 210 CYS B O 1
ATOM 4200 N N . ARG B 1 211 ? -28.969 14.094 25.188 1 67.38 211 ARG B N 1
ATOM 4201 C CA . ARG B 1 211 ? -28.422 15.414 25.484 1 67.38 211 ARG B CA 1
ATOM 4202 C C . ARG B 1 211 ? -29.062 16.484 24.625 1 67.38 211 ARG B C 1
ATOM 4204 O O . ARG B 1 211 ? -28.547 17.594 24.516 1 67.38 211 ARG B O 1
ATOM 4211 N N . ALA B 1 212 ? -30.25 16.469 24.047 1 55.94 212 ALA B N 1
ATOM 4212 C CA . ALA B 1 212 ? -31.062 17.25 23.125 1 55.94 212 ALA B CA 1
ATOM 4213 C C . ALA B 1 212 ? -30.766 18.734 23.25 1 55.94 212 ALA B C 1
ATOM 4215 O O . ALA B 1 212 ? -30.969 19.5 22.297 1 55.94 212 ALA B O 1
ATOM 4216 N N . ARG B 1 213 ? -30.688 19.359 24.375 1 49.5 213 ARG B N 1
ATOM 4217 C CA . ARG B 1 213 ? -30.734 20.812 24.312 1 49.5 213 ARG B CA 1
ATOM 4218 C C . ARG B 1 213 ? -29.641 21.359 23.391 1 49.5 213 ARG B C 1
ATOM 4220 O O . ARG B 1 213 ? -29.859 22.344 22.688 1 49.5 213 ARG B O 1
ATOM 4227 N N . ARG B 1 214 ? -28.375 21.266 23.625 1 44.12 214 ARG B N 1
ATOM 4228 C CA . ARG B 1 214 ? -27.359 22.125 23.047 1 44.12 214 ARG B CA 1
ATOM 4229 C C . ARG B 1 214 ? -26.984 21.672 21.641 1 44.12 214 ARG B C 1
ATOM 4231 O O . ARG B 1 214 ? -26.078 22.234 21.016 1 44.12 214 ARG B O 1
ATOM 4238 N N . ARG B 1 215 ? -27.031 20.359 21.047 1 48.59 215 ARG B N 1
ATOM 4239 C CA . ARG B 1 215 ? -26.047 19.703 20.203 1 48.59 215 ARG B CA 1
ATOM 4240 C C . ARG B 1 215 ? -26.359 19.953 18.719 1 48.59 215 ARG B C 1
ATOM 4242 O O . ARG B 1 215 ? -26.969 19.109 18.062 1 48.59 215 ARG B O 1
ATOM 4249 N N . GLN B 1 216 ? -26.844 20.969 18.281 1 47.66 216 GLN B N 1
ATOM 4250 C CA . GLN B 1 216 ? -27.109 21.172 16.859 1 47.66 216 GLN B CA 1
ATOM 4251 C C . GLN B 1 216 ? -25.875 20.906 16.016 1 47.66 216 GLN B C 1
ATOM 4253 O O . GLN B 1 216 ? -25.984 20.484 14.859 1 47.66 216 GLN B O 1
ATOM 4258 N N . ARG B 1 217 ? -24.609 21.406 16.312 1 49.38 217 ARG B N 1
ATOM 4259 C CA . ARG B 1 217 ? -23.609 21.812 15.328 1 49.38 217 ARG B CA 1
ATOM 4260 C C . ARG B 1 217 ? -22.938 20.594 14.695 1 49.38 217 ARG B C 1
ATOM 4262 O O . ARG B 1 217 ? -22.562 20.625 13.523 1 49.38 217 ARG B O 1
ATOM 4269 N N . SER B 1 218 ? -22.719 19.391 15.383 1 58.91 218 SER B N 1
ATOM 4270 C CA . SER B 1 218 ? -21.844 18.312 14.93 1 58.91 218 SER B CA 1
ATOM 4271 C C . SER B 1 218 ? -22.641 17.234 14.211 1 58.91 218 SER B C 1
ATOM 4273 O O . SER B 1 218 ? -22.156 16.109 14.016 1 58.91 218 SER B O 1
ATOM 4275 N N . ALA B 1 219 ? -23.734 17.844 13.344 1 73.69 219 ALA B N 1
ATOM 4276 C CA . ALA B 1 219 ? -24.781 16.906 12.961 1 73.69 219 ALA B CA 1
ATOM 4277 C C . ALA B 1 219 ? -24.516 16.328 11.57 1 73.69 219 ALA B C 1
ATOM 4279 O O . ALA B 1 219 ? -24.844 15.172 11.297 1 73.69 219 ALA B O 1
ATOM 4280 N N . LYS B 1 220 ? -23.797 17.094 10.727 1 77.06 220 LYS B N 1
ATOM 4281 C CA . LYS B 1 220 ? -23.672 16.625 9.352 1 77.06 220 LYS B CA 1
ATOM 4282 C C . LYS B 1 220 ? -22.766 15.391 9.273 1 77.06 220 LYS B C 1
ATOM 4284 O O . LYS B 1 220 ? -23.094 14.422 8.594 1 77.06 220 LYS B O 1
ATOM 4289 N N . LEU B 1 221 ? -21.688 15.469 10.031 1 81.06 221 LEU B N 1
ATOM 4290 C CA . LEU B 1 221 ? -20.766 14.336 10.047 1 81.06 221 LEU B CA 1
ATOM 4291 C C . LEU B 1 221 ? -21.453 13.086 10.602 1 81.06 221 LEU B C 1
ATOM 4293 O O . LEU B 1 221 ? -21.219 11.977 10.125 1 81.06 221 LEU B O 1
ATOM 4297 N N . ASN B 1 222 ? -22.312 13.312 11.609 1 83.62 222 ASN B N 1
ATOM 4298 C CA . ASN B 1 222 ? -23.078 12.195 12.141 1 83.62 222 ASN B CA 1
ATOM 4299 C C . ASN B 1 222 ? -24 11.578 11.086 1 83.62 222 ASN B C 1
ATOM 4301 O O . ASN B 1 222 ? -24.078 10.352 10.969 1 83.62 222 ASN B O 1
ATOM 4305 N N . HIS B 1 223 ? -24.578 12.422 10.305 1 83.5 223 HIS B N 1
ATOM 4306 C CA . HIS B 1 223 ? -25.469 11.953 9.25 1 83.5 223 HIS B CA 1
ATOM 4307 C C . HIS B 1 223 ? -24.688 11.203 8.172 1 83.5 223 HIS B C 1
ATOM 4309 O O . HIS B 1 223 ? -25.172 10.203 7.637 1 83.5 223 HIS B O 1
ATOM 4315 N N . VAL B 1 224 ? -23.531 11.688 7.836 1 88 224 VAL B N 1
ATOM 4316 C CA . VAL B 1 224 ? -22.703 11.055 6.816 1 88 224 VAL B CA 1
ATOM 4317 C C . VAL B 1 224 ? -22.312 9.648 7.27 1 88 224 VAL B C 1
ATOM 4319 O O . VAL B 1 224 ? -22.469 8.68 6.52 1 88 224 VAL B O 1
ATOM 4322 N N . ILE B 1 225 ? -21.859 9.531 8.477 1 89.12 225 ILE B N 1
ATOM 4323 C CA . ILE B 1 225 ? -21.375 8.258 9 1 89.12 225 ILE B CA 1
ATOM 4324 C C . ILE B 1 225 ? -22.547 7.281 9.148 1 89.12 225 ILE B C 1
ATOM 4326 O O . ILE B 1 225 ? -22.438 6.113 8.773 1 89.12 225 ILE B O 1
ATOM 4330 N N . LEU B 1 226 ? -23.656 7.77 9.617 1 88.44 226 LEU B N 1
ATOM 4331 C CA . LEU B 1 226 ? -24.844 6.93 9.742 1 88.44 226 LEU B CA 1
ATOM 4332 C C . LEU B 1 226 ? -25.328 6.457 8.375 1 88.44 226 LEU B C 1
ATOM 4334 O O . LEU B 1 226 ? -25.719 5.301 8.219 1 88.44 226 LEU B O 1
ATOM 4338 N N . ALA B 1 227 ? -25.297 7.348 7.414 1 90.81 227 ALA B N 1
ATOM 4339 C CA . ALA B 1 227 ? -25.703 6.98 6.059 1 90.81 227 ALA B CA 1
ATOM 4340 C C . ALA B 1 227 ? -24.766 5.93 5.473 1 90.81 227 ALA B C 1
ATOM 4342 O O . ALA B 1 227 ? -25.219 4.965 4.852 1 90.81 227 ALA B O 1
ATOM 4343 N N . MET B 1 228 ? -23.5 6.098 5.66 1 92.31 228 MET B N 1
ATOM 4344 C CA . MET B 1 228 ? -22.516 5.16 5.117 1 92.31 228 MET B CA 1
ATOM 4345 C C . MET B 1 228 ? -22.688 3.775 5.734 1 92.31 228 MET B C 1
ATOM 4347 O O . MET B 1 228 ? -22.688 2.771 5.02 1 92.31 228 MET B O 1
ATOM 4351 N N . VAL B 1 229 ? -22.859 3.738 7.039 1 92.88 229 VAL B N 1
ATOM 4352 C CA . VAL B 1 229 ? -23.031 2.469 7.738 1 92.88 229 VAL B CA 1
ATOM 4353 C C . VAL B 1 229 ? -24.344 1.815 7.309 1 92.88 229 VAL B C 1
ATOM 4355 O O . VAL B 1 229 ? -24.391 0.608 7.062 1 92.88 229 VAL B O 1
ATOM 4358 N N . SER B 1 230 ? -25.422 2.641 7.129 1 92.62 230 SER B N 1
ATOM 4359 C CA . SER B 1 230 ? -26.703 2.123 6.691 1 92.62 230 SER B CA 1
ATOM 4360 C C . SER B 1 230 ? -26.625 1.557 5.277 1 92.62 230 SER B C 1
ATOM 4362 O O . SER B 1 230 ? -27.188 0.495 4.996 1 92.62 230 SER B O 1
ATOM 4364 N N . ILE B 1 231 ? -25.953 2.236 4.434 1 92.25 231 ILE B N 1
ATOM 4365 C CA . ILE B 1 231 ? -25.812 1.778 3.059 1 92.25 231 ILE B CA 1
ATOM 4366 C C . ILE B 1 231 ? -25.062 0.444 3.037 1 92.25 231 ILE B C 1
ATOM 4368 O O . ILE B 1 231 ? -25.453 -0.478 2.316 1 92.25 231 ILE B O 1
ATOM 4372 N N . PHE B 1 232 ? -24.062 0.336 3.812 1 94 232 PHE B N 1
ATOM 4373 C CA . PHE B 1 232 ? -23.328 -0.917 3.865 1 94 232 PHE B CA 1
ATOM 4374 C C . PHE B 1 232 ? -24.203 -2.043 4.402 1 94 232 PHE B C 1
ATOM 4376 O O . PHE B 1 232 ? -24.203 -3.146 3.855 1 94 232 PHE B O 1
ATOM 4383 N N . LEU B 1 233 ? -24.922 -1.764 5.465 1 92.75 233 LEU B N 1
ATOM 4384 C CA . LEU B 1 233 ? -25.75 -2.791 6.082 1 92.75 233 LEU B CA 1
ATOM 4385 C C . LEU B 1 233 ? -26.844 -3.254 5.125 1 92.75 233 LEU B C 1
ATOM 4387 O O . LEU B 1 233 ? -27.094 -4.457 4.996 1 92.75 233 LEU B O 1
ATOM 4391 N N . VAL B 1 234 ? -27.484 -2.314 4.426 1 92 234 VAL B N 1
ATOM 4392 C CA . VAL B 1 234 ? -28.562 -2.65 3.49 1 92 234 VAL B CA 1
ATOM 4393 C C . VAL B 1 234 ? -27.984 -3.424 2.305 1 92 234 VAL B C 1
ATOM 4395 O O . VAL B 1 234 ? -28.562 -4.418 1.865 1 92 234 VAL B O 1
ATOM 4398 N N . SER B 1 235 ? -26.828 -3.023 1.864 1 91.88 235 SER B N 1
ATOM 4399 C CA . SER B 1 235 ? -26.219 -3.676 0.712 1 91.88 235 SER B CA 1
ATOM 4400 C C . SER B 1 235 ? -25.688 -5.055 1.078 1 91.88 235 SER B C 1
ATOM 4402 O O . SER B 1 235 ? -25.5 -5.906 0.206 1 91.88 235 SER B O 1
ATOM 4404 N N . SER B 1 236 ? -25.438 -5.293 2.357 1 91 236 SER B N 1
ATOM 4405 C CA . SER B 1 236 ? -24.828 -6.559 2.768 1 91 236 SER B CA 1
ATOM 4406 C C . SER B 1 236 ? -25.906 -7.57 3.186 1 91 236 SER B C 1
ATOM 4408 O O . SER B 1 236 ? -25.578 -8.711 3.512 1 91 236 SER B O 1
ATOM 4410 N N . ILE B 1 237 ? -27.188 -7.223 3.09 1 90.06 237 ILE B N 1
ATOM 4411 C CA . ILE B 1 237 ? -28.25 -8.094 3.545 1 90.06 237 ILE B CA 1
ATOM 4412 C C . ILE B 1 237 ? -28.297 -9.367 2.693 1 90.06 237 ILE B C 1
ATOM 4414 O O . ILE B 1 237 ? -28.375 -10.477 3.223 1 90.06 237 ILE B O 1
ATOM 4418 N N . TYR B 1 238 ? -28.203 -9.25 1.392 1 87 238 TYR B N 1
ATOM 4419 C CA . TYR B 1 238 ? -28.281 -10.398 0.497 1 87 238 TYR B CA 1
ATOM 4420 C C . TYR B 1 238 ? -27.094 -11.344 0.709 1 87 238 TYR B C 1
ATOM 4422 O O . TYR B 1 238 ? -27.266 -12.562 0.729 1 87 238 TYR B O 1
ATOM 4430 N N . LEU B 1 239 ? -25.984 -10.75 0.874 1 87.56 239 LEU B N 1
ATOM 4431 C CA . LEU B 1 239 ? -24.812 -11.562 1.139 1 87.56 239 LEU B CA 1
ATOM 4432 C C . LEU B 1 239 ? -24.906 -12.234 2.504 1 87.56 239 LEU B C 1
ATOM 4434 O O . LEU B 1 239 ? -24.516 -13.398 2.658 1 87.56 239 LEU B O 1
ATOM 4438 N N . GLY B 1 240 ? -25.453 -11.531 3.436 1 89.56 240 GLY B N 1
ATOM 4439 C CA . GLY B 1 240 ? -25.625 -12.086 4.766 1 89.56 240 GLY B CA 1
ATOM 4440 C C . GLY B 1 240 ? -26.609 -13.242 4.805 1 89.56 240 GLY B C 1
ATOM 4441 O O . GLY B 1 240 ? -26.344 -14.266 5.438 1 89.56 240 GLY B O 1
ATOM 4442 N N . ILE B 1 241 ? -27.656 -13.078 4.125 1 88.69 241 ILE B N 1
ATOM 4443 C CA . ILE B 1 241 ? -28.656 -14.141 4.047 1 88.69 241 ILE B CA 1
ATOM 4444 C C . ILE B 1 241 ? -28.047 -15.383 3.41 1 88.69 241 ILE B C 1
ATOM 4446 O O . ILE B 1 241 ? -28.188 -16.5 3.926 1 88.69 241 ILE B O 1
ATOM 4450 N N . ASP B 1 242 ? -27.328 -15.188 2.334 1 86.69 242 ASP B N 1
ATOM 4451 C CA . ASP B 1 242 ? -26.703 -16.297 1.642 1 86.69 242 ASP B CA 1
ATOM 4452 C C . ASP B 1 242 ? -25.703 -17.016 2.549 1 86.69 242 ASP B C 1
ATOM 4454 O O . ASP B 1 242 ? -25.656 -18.25 2.607 1 86.69 242 ASP B O 1
ATOM 4458 N N . TRP B 1 243 ? -24.969 -16.25 3.219 1 86.56 243 TRP B N 1
ATOM 4459 C CA . TRP B 1 243 ? -23.922 -16.812 4.074 1 86.56 243 TRP B CA 1
ATOM 4460 C C . TRP B 1 243 ? -24.547 -17.562 5.246 1 86.56 243 TRP B C 1
ATOM 4462 O O . TRP B 1 243 ? -24.125 -18.688 5.559 1 86.56 243 TRP B O 1
ATOM 4472 N N . PHE B 1 244 ? -25.578 -17.047 5.891 1 88.25 244 PHE B N 1
ATOM 4473 C CA . PHE B 1 244 ? -26.203 -17.672 7.051 1 88.25 244 PHE B CA 1
ATOM 4474 C C . PHE B 1 244 ? -26.969 -18.922 6.645 1 88.25 244 PHE B C 1
ATOM 4476 O O . PHE B 1 244 ? -26.906 -19.938 7.328 1 88.25 244 PHE B O 1
ATOM 4483 N N . LEU B 1 245 ? -27.625 -18.828 5.523 1 86.06 245 LEU B N 1
ATOM 4484 C CA . LEU B 1 245 ? -28.391 -19.984 5.07 1 86.06 245 LEU B CA 1
ATOM 4485 C C . LEU B 1 245 ? -27.469 -21.141 4.715 1 86.06 245 LEU B C 1
ATOM 4487 O O . LEU B 1 245 ? -27.75 -22.297 5.062 1 86.06 245 LEU B O 1
ATOM 4491 N N . PHE B 1 246 ? -26.422 -20.797 4.117 1 83.94 246 PHE B N 1
ATOM 4492 C CA . PHE B 1 246 ? -25.531 -21.859 3.658 1 83.94 246 PHE B CA 1
ATOM 4493 C C . PHE B 1 246 ? -24.734 -22.438 4.824 1 83.94 246 PHE B C 1
ATOM 4495 O O . PHE B 1 246 ? -24.703 -23.656 5.016 1 83.94 246 PHE B O 1
ATOM 4502 N N . TRP B 1 247 ? -24.219 -21.656 5.699 1 83 247 TRP B N 1
ATOM 4503 C CA . TRP B 1 247 ? -23.25 -22.141 6.688 1 83 247 TRP B CA 1
ATOM 4504 C C . TRP B 1 247 ? -23.953 -22.516 7.988 1 83 247 TRP B C 1
ATOM 4506 O O . TRP B 1 247 ? -23.516 -23.422 8.695 1 83 247 TRP B O 1
ATOM 4516 N N . VAL B 1 248 ? -25.016 -21.922 8.242 1 82.06 248 VAL B N 1
ATOM 4517 C CA . VAL B 1 248 ? -25.703 -22.234 9.492 1 82.06 248 VAL B CA 1
ATOM 4518 C C . VAL B 1 248 ? -26.797 -23.281 9.25 1 82.06 248 VAL B C 1
ATOM 4520 O O . VAL B 1 248 ? -26.953 -24.219 10.039 1 82.06 248 VAL B O 1
ATOM 4523 N N . PHE B 1 249 ? -27.453 -23.234 8.031 1 85.81 249 PHE B N 1
ATOM 4524 C CA . PHE B 1 249 ? -28.609 -24.094 7.812 1 85.81 249 PHE B CA 1
ATOM 4525 C C . PHE B 1 249 ? -28.328 -25.109 6.703 1 85.81 249 PHE B C 1
ATOM 4527 O O . PHE B 1 249 ? -29.156 -25.969 6.418 1 85.81 249 PHE B O 1
ATOM 4534 N N . GLN B 1 250 ? -27.156 -24.938 5.98 1 82.88 250 GLN B N 1
ATOM 4535 C CA . GLN B 1 250 ? -26.75 -25.844 4.914 1 82.88 250 GLN B CA 1
ATOM 4536 C C . GLN B 1 250 ? -27.766 -25.844 3.773 1 82.88 250 GLN B C 1
ATOM 4538 O O . GLN B 1 250 ? -28.109 -26.891 3.229 1 82.88 250 GLN B O 1
ATOM 4543 N N . ILE B 1 251 ? -28.406 -24.672 3.637 1 81.31 251 ILE B N 1
ATOM 4544 C CA . ILE B 1 251 ? -29.312 -24.422 2.51 1 81.31 251 ILE B CA 1
ATOM 4545 C C . ILE B 1 251 ? -28.562 -23.656 1.415 1 81.31 251 ILE B C 1
ATOM 4547 O O . ILE B 1 251 ? -27.891 -22.672 1.692 1 81.31 251 ILE B O 1
ATOM 4551 N N . PRO B 1 252 ? -28.641 -24.203 0.245 1 79.88 252 PRO B N 1
ATOM 4552 C CA . PRO B 1 252 ? -27.953 -23.484 -0.844 1 79.88 252 PRO B CA 1
ATOM 4553 C C . PRO B 1 252 ? -28.406 -22.031 -0.974 1 79.88 252 PRO B C 1
ATOM 4555 O O . PRO B 1 252 ? -29.562 -21.719 -0.708 1 79.88 252 PRO B O 1
ATOM 4558 N N . ALA B 1 253 ? -27.516 -21.172 -1.394 1 78.56 253 ALA B N 1
ATOM 4559 C CA . ALA B 1 253 ? -27.703 -19.734 -1.448 1 78.56 253 ALA B CA 1
ATOM 4560 C C . ALA B 1 253 ? -28.75 -19.359 -2.504 1 78.56 253 ALA B C 1
ATOM 4562 O O . ALA B 1 253 ? -28.578 -19.656 -3.688 1 78.56 253 ALA B O 1
ATOM 4563 N N . PRO B 1 254 ? -29.828 -18.703 -2.078 1 79.06 254 PRO B N 1
ATOM 4564 C CA . PRO B 1 254 ? -30.891 -18.328 -3.023 1 79.06 254 PRO B CA 1
ATOM 4565 C C . PRO B 1 254 ? -30.484 -17.188 -3.953 1 79.06 254 PRO B C 1
ATOM 4567 O O . PRO B 1 254 ? -30.984 -17.109 -5.078 1 79.06 254 PRO B O 1
ATOM 4570 N N . PHE B 1 255 ? -29.625 -16.266 -3.527 1 83.75 255 PHE B N 1
ATOM 4571 C CA . PHE B 1 255 ? -29.266 -15.109 -4.328 1 83.75 255 PHE B CA 1
ATOM 4572 C C . PHE B 1 255 ? -27.984 -15.367 -5.113 1 83.75 255 PHE B C 1
ATOM 4574 O O . PHE B 1 255 ? -26.953 -15.719 -4.531 1 83.75 255 PHE B O 1
ATOM 4581 N N . PRO B 1 256 ? -28.141 -15.109 -6.348 1 82.81 256 PRO B N 1
ATOM 4582 C CA . PRO B 1 256 ? -26.953 -15.32 -7.18 1 82.81 256 PRO B CA 1
ATOM 4583 C C . PRO B 1 256 ? -25.812 -14.352 -6.852 1 82.81 256 PRO B C 1
ATOM 4585 O O . PRO B 1 256 ? -26.062 -13.266 -6.316 1 82.81 256 PRO B O 1
ATOM 4588 N N . GLU B 1 257 ? -24.641 -14.688 -7.18 1 83.25 257 GLU B N 1
ATOM 4589 C CA . GLU B 1 257 ? -23.438 -13.93 -6.871 1 83.25 257 GLU B CA 1
ATOM 4590 C C . GLU B 1 257 ? -23.469 -12.555 -7.52 1 83.25 257 GLU B C 1
ATOM 4592 O O . GLU B 1 257 ? -22.938 -11.586 -6.969 1 83.25 257 GLU B O 1
ATOM 4597 N N . TYR B 1 258 ? -24.016 -12.453 -8.711 1 85.25 258 TYR B N 1
ATOM 4598 C CA . TYR B 1 258 ? -24.031 -11.164 -9.398 1 85.25 258 TYR B CA 1
ATOM 4599 C C . TYR B 1 258 ? -24.891 -10.156 -8.648 1 85.25 258 TYR B C 1
ATOM 4601 O O . TYR B 1 258 ? -24.641 -8.945 -8.719 1 85.25 258 TYR B O 1
ATOM 4609 N N . VAL B 1 259 ? -25.922 -10.656 -7.91 1 87.25 259 VAL B N 1
ATOM 4610 C CA . VAL B 1 259 ? -26.75 -9.758 -7.117 1 87.25 259 VAL B CA 1
ATOM 4611 C C . VAL B 1 259 ? -25.953 -9.227 -5.926 1 87.25 259 VAL B C 1
ATOM 4613 O O . VAL B 1 259 ? -25.984 -8.031 -5.637 1 87.25 259 VAL B O 1
ATOM 4616 N N . THR B 1 260 ? -25.266 -10.125 -5.23 1 88.06 260 THR B N 1
ATOM 4617 C CA . THR B 1 260 ? -24.469 -9.703 -4.086 1 88.06 260 THR B CA 1
ATOM 4618 C C . THR B 1 260 ? -23.344 -8.781 -4.527 1 88.06 260 THR B C 1
ATOM 4620 O O . THR B 1 260 ? -23.047 -7.789 -3.859 1 88.06 260 THR B O 1
ATOM 4623 N N . ASP B 1 261 ? -22.766 -9.062 -5.648 1 89.31 261 ASP B N 1
ATOM 4624 C CA . ASP B 1 261 ? -21.703 -8.211 -6.184 1 89.31 261 ASP B CA 1
ATOM 4625 C C . ASP B 1 261 ? -22.25 -6.832 -6.555 1 89.31 261 ASP B C 1
ATOM 4627 O O . ASP B 1 261 ? -21.562 -5.82 -6.391 1 89.31 261 ASP B O 1
ATOM 4631 N N . LEU B 1 262 ? -23.422 -6.852 -7.094 1 90.75 262 LEU B N 1
ATOM 4632 C CA . LEU B 1 262 ? -24.047 -5.59 -7.453 1 90.75 262 LEU B CA 1
ATOM 4633 C C . LEU B 1 262 ? -24.234 -4.707 -6.223 1 90.75 262 LEU B C 1
ATOM 4635 O O . LEU B 1 262 ? -23.953 -3.506 -6.266 1 90.75 262 LEU B O 1
ATOM 4639 N N . CYS B 1 263 ? -24.656 -5.312 -5.195 1 92.12 263 CYS B N 1
ATOM 4640 C CA . CYS B 1 263 ? -24.875 -4.578 -3.955 1 92.12 263 CYS B CA 1
ATOM 4641 C C . CYS B 1 263 ? -23.547 -4.062 -3.387 1 92.12 263 CYS B C 1
ATOM 4643 O O . CYS B 1 263 ? -23.5 -2.961 -2.836 1 92.12 263 CYS B O 1
ATOM 4645 N N . ILE B 1 264 ? -22.531 -4.836 -3.486 1 93.06 264 ILE B N 1
ATOM 4646 C CA . ILE B 1 264 ? -21.219 -4.402 -3.014 1 93.06 264 ILE B CA 1
ATOM 4647 C C . ILE B 1 264 ? -20.734 -3.221 -3.852 1 93.06 264 ILE B C 1
ATOM 4649 O O . ILE B 1 264 ? -20.156 -2.264 -3.318 1 93.06 264 ILE B O 1
ATOM 4653 N N . CYS B 1 265 ? -20.938 -3.256 -5.145 1 93.94 265 CYS B N 1
ATOM 4654 C CA . CYS B 1 265 ? -20.547 -2.154 -6.02 1 93.94 265 CYS B CA 1
ATOM 4655 C C . CYS B 1 265 ? -21.312 -0.884 -5.664 1 93.94 265 CYS B C 1
ATOM 4657 O O . CYS B 1 265 ? -20.75 0.21 -5.68 1 93.94 265 CYS B O 1
ATOM 4659 N N . ILE B 1 266 ? -22.531 -1.041 -5.34 1 93.12 266 ILE B N 1
ATOM 4660 C CA . ILE B 1 266 ? -23.359 0.102 -4.953 1 93.12 266 ILE B CA 1
ATOM 4661 C C . ILE B 1 266 ? -22.828 0.699 -3.65 1 93.12 266 ILE B C 1
ATOM 4663 O O . ILE B 1 266 ? -22.719 1.921 -3.52 1 93.12 266 ILE B O 1
ATOM 4667 N N . ASN B 1 267 ? -22.484 -0.144 -2.75 1 94.81 267 ASN B N 1
ATOM 4668 C CA . ASN B 1 267 ? -21.906 0.324 -1.493 1 94.81 267 ASN B CA 1
ATOM 4669 C C . ASN B 1 267 ? -20.625 1.108 -1.726 1 94.81 267 ASN B C 1
ATOM 4671 O O . ASN B 1 267 ? -20.438 2.189 -1.164 1 94.81 267 ASN B O 1
ATOM 4675 N N . SER B 1 268 ? -19.75 0.627 -2.559 1 95.56 268 SER B N 1
ATOM 4676 C CA . SER B 1 268 ? -18.453 1.253 -2.812 1 95.56 268 SER B CA 1
ATOM 4677 C C . SER B 1 268 ? -18.609 2.512 -3.66 1 95.56 268 SER B C 1
ATOM 4679 O O . SER B 1 268 ? -17.766 3.412 -3.598 1 95.56 268 SER B O 1
ATOM 4681 N N . GLY B 1 269 ? -19.703 2.646 -4.352 1 95.31 269 GLY B N 1
ATOM 4682 C CA . GLY B 1 269 ? -19.891 3.779 -5.246 1 95.31 269 GLY B CA 1
ATOM 4683 C C . GLY B 1 269 ? -20.797 4.859 -4.668 1 95.31 269 GLY B C 1
ATOM 4684 O O . GLY B 1 269 ? -20.844 5.977 -5.184 1 95.31 269 GLY B O 1
ATOM 4685 N N . SER B 1 270 ? -21.469 4.656 -3.627 1 93.44 270 SER B N 1
ATOM 4686 C CA . SER B 1 270 ? -22.5 5.566 -3.123 1 93.44 270 SER B CA 1
ATOM 4687 C C . SER B 1 270 ? -21.906 6.598 -2.172 1 93.44 270 SER B C 1
ATOM 4689 O O . SER B 1 270 ? -22.516 7.633 -1.909 1 93.44 270 SER B O 1
ATOM 4691 N N . LYS B 1 271 ? -20.734 6.449 -1.663 1 92.56 271 LYS B N 1
ATOM 4692 C CA . LYS B 1 271 ? -20.172 7.289 -0.604 1 92.56 271 LYS B CA 1
ATOM 4693 C C . LYS B 1 271 ? -19.984 8.727 -1.085 1 92.56 271 LYS B C 1
ATOM 4695 O O . LYS B 1 271 ? -20.344 9.672 -0.388 1 92.56 271 LYS B O 1
ATOM 4700 N N . PRO B 1 272 ? -19.453 8.891 -2.312 1 91.38 272 PRO B N 1
ATOM 4701 C CA . PRO B 1 272 ? -19.344 10.273 -2.783 1 91.38 272 PRO B CA 1
ATOM 4702 C C . PRO B 1 272 ? -20.688 10.977 -2.865 1 91.38 272 PRO B C 1
ATOM 4704 O O . PRO B 1 272 ? -20.781 12.188 -2.654 1 91.38 272 PRO B O 1
ATOM 4707 N N . VAL B 1 273 ? -21.703 10.297 -3.201 1 90.31 273 VAL B N 1
ATOM 4708 C CA . VAL B 1 273 ? -23.047 10.859 -3.268 1 90.31 273 VAL B CA 1
ATOM 4709 C C . VAL B 1 273 ? -23.516 11.266 -1.87 1 90.31 273 VAL B C 1
ATOM 4711 O O . VAL B 1 273 ? -24.109 12.328 -1.689 1 90.31 273 VAL B O 1
ATOM 4714 N N . VAL B 1 274 ? -23.203 10.43 -0.908 1 89.81 274 VAL B N 1
ATOM 4715 C CA . VAL B 1 274 ? -23.578 10.719 0.476 1 89.81 274 VAL B CA 1
ATOM 4716 C C . VAL B 1 274 ? -22.875 11.992 0.942 1 89.81 274 VAL B C 1
ATOM 4718 O O . VAL B 1 274 ? -23.484 12.859 1.565 1 89.81 274 VAL B O 1
ATOM 4721 N N . TYR B 1 275 ? -21.531 12.094 0.583 1 86.81 275 TYR B N 1
ATOM 4722 C CA . TYR B 1 275 ? -20.797 13.297 0.944 1 86.81 275 TYR B CA 1
ATOM 4723 C C . TYR B 1 275 ? -21.422 14.531 0.297 1 86.81 275 TYR B C 1
ATOM 4725 O O . TYR B 1 275 ? -21.547 15.578 0.937 1 86.81 275 TYR B O 1
ATOM 4733 N N . PHE B 1 276 ? -21.797 14.398 -0.912 1 84.81 276 PHE B N 1
ATOM 4734 C CA . PHE B 1 276 ? -22.359 15.508 -1.67 1 84.81 276 PHE B CA 1
ATOM 4735 C C . PHE B 1 276 ? -23.703 15.938 -1.094 1 84.81 276 PHE B C 1
ATOM 4737 O O . PHE B 1 276 ? -23.953 17.125 -0.898 1 84.81 276 PHE B O 1
ATOM 4744 N N . LEU B 1 277 ? -24.562 15.031 -0.813 1 83.62 277 LEU B N 1
ATOM 4745 C CA . LEU B 1 277 ? -25.891 15.328 -0.303 1 83.62 277 LEU B CA 1
ATOM 4746 C C . LEU B 1 277 ? -25.828 15.922 1.1 1 83.62 277 LEU B C 1
ATOM 4748 O O . LEU B 1 277 ? -26.594 16.812 1.44 1 83.62 277 LEU B O 1
ATOM 4752 N N . ALA B 1 278 ? -24.891 15.461 1.92 1 81.19 278 ALA B N 1
ATOM 4753 C CA . ALA B 1 278 ? -24.734 15.961 3.283 1 81.19 278 ALA B CA 1
ATOM 4754 C C . ALA B 1 278 ? -24.109 17.344 3.289 1 81.19 278 ALA B C 1
ATOM 4756 O O . ALA B 1 278 ? -24.391 18.156 4.172 1 81.19 278 ALA B O 1
ATOM 4757 N N . GLY B 1 279 ? -23.312 17.594 2.326 1 81.25 279 GLY B N 1
ATOM 4758 C CA . GLY B 1 279 ? -22.578 18.859 2.291 1 81.25 279 GLY B CA 1
ATOM 4759 C C . GLY B 1 279 ? -23.328 19.938 1.537 1 81.25 279 GLY B C 1
ATOM 4760 O O . GLY B 1 279 ? -23 21.125 1.666 1 81.25 279 GLY B O 1
ATOM 4761 N N . ARG B 1 280 ? -24.297 19.578 0.815 1 79.88 280 ARG B N 1
ATOM 4762 C CA . ARG B 1 280 ? -25.016 20.547 -0.006 1 79.88 280 ARG B CA 1
ATOM 4763 C C . ARG B 1 280 ? -25.891 21.469 0.856 1 79.88 280 ARG B C 1
ATOM 4765 O O . ARG B 1 280 ? -26.547 21 1.792 1 79.88 280 ARG B O 1
ATOM 4772 N N . ASP B 1 281 ? -25.594 22.766 0.716 1 69.06 281 ASP B N 1
ATOM 4773 C CA . ASP B 1 281 ? -26.453 23.75 1.366 1 69.06 281 ASP B CA 1
ATOM 4774 C C . ASP B 1 281 ? -27.734 23.969 0.578 1 69.06 281 ASP B C 1
ATOM 4776 O O . ASP B 1 281 ? -27.703 24.281 -0.612 1 69.06 281 ASP B O 1
ATOM 4780 N N . LYS B 1 282 ? -28.875 23.562 1.158 1 66.62 282 LYS B N 1
ATOM 4781 C CA . LYS B 1 282 ? -30.172 23.625 0.497 1 66.62 282 LYS B CA 1
ATOM 4782 C C . LYS B 1 282 ? -30.438 25.016 -0.052 1 66.62 282 LYS B C 1
ATOM 4784 O O . LYS B 1 282 ? -31.156 25.172 -1.039 1 66.62 282 LYS B O 1
ATOM 4789 N N . SER B 1 283 ? -29.906 25.953 0.749 1 64.75 283 SER B N 1
ATOM 4790 C CA . SER B 1 283 ? -30.203 27.312 0.327 1 64.75 283 SER B CA 1
ATOM 4791 C C . SER B 1 283 ? -29.312 27.734 -0.842 1 64.75 283 SER B C 1
ATOM 4793 O O . SER B 1 283 ? -29.625 28.703 -1.535 1 64.75 283 SER B O 1
ATOM 4795 N N . GLN B 1 284 ? -28.094 27.109 -0.886 1 62.69 284 GLN B N 1
ATOM 4796 C CA . GLN B 1 284 ? -27.141 27.594 -1.877 1 62.69 284 GLN B CA 1
ATOM 4797 C C . GLN B 1 284 ? -27.266 26.812 -3.186 1 62.69 284 GLN B C 1
ATOM 4799 O O . GLN B 1 284 ? -27.703 25.672 -3.189 1 62.69 284 GLN B O 1
ATOM 4804 N N . ARG B 1 285 ? -27.016 27.562 -4.266 1 57.16 285 ARG B N 1
ATOM 4805 C CA . ARG B 1 285 ? -27.109 27.125 -5.656 1 57.16 285 ARG B CA 1
ATOM 4806 C C . ARG B 1 285 ? -26.219 25.906 -5.914 1 57.16 285 ARG B C 1
ATOM 4808 O O . ARG B 1 285 ? -25.219 25.719 -5.23 1 57.16 285 ARG B O 1
ATOM 4815 N N . LEU B 1 286 ? -26.703 24.891 -6.598 1 61.84 286 LEU B N 1
ATOM 4816 C CA . LEU B 1 286 ? -26.172 23.641 -7.156 1 61.84 286 LEU B CA 1
ATOM 4817 C C . LEU B 1 286 ? -24.781 23.859 -7.742 1 61.84 286 LEU B C 1
ATOM 4819 O O . LEU B 1 286 ? -24.094 22.906 -8.125 1 61.84 286 LEU B O 1
ATOM 4823 N N . TRP B 1 287 ? -24.297 25.203 -7.637 1 66.69 287 TRP B N 1
ATOM 4824 C CA . TRP B 1 287 ? -23.062 25.469 -8.352 1 66.69 287 TRP B CA 1
ATOM 4825 C C . TRP B 1 287 ? -21.906 25.672 -7.379 1 66.69 287 TRP B C 1
ATOM 4827 O O . TRP B 1 287 ? -20.891 26.266 -7.73 1 66.69 287 TRP B O 1
ATOM 4837 N N . GLU B 1 288 ? -22.062 25.172 -6.211 1 75.44 288 GLU B N 1
ATOM 4838 C CA . GLU B 1 288 ? -20.922 25.312 -5.316 1 75.44 288 GLU B CA 1
ATOM 4839 C C . GLU B 1 288 ? -19.812 24.344 -5.684 1 75.44 288 GLU B C 1
ATOM 4841 O O . GLU B 1 288 ? -20.078 23.234 -6.137 1 75.44 288 GLU B O 1
ATOM 4846 N N . PRO B 1 289 ? -18.609 24.906 -5.617 1 74.25 289 PRO B N 1
ATOM 4847 C CA . PRO B 1 289 ? -17.5 24 -5.891 1 74.25 289 PRO B CA 1
ATOM 4848 C C . PRO B 1 289 ? -17.531 22.766 -5 1 74.25 289 PRO B C 1
ATOM 4850 O O . PRO B 1 289 ? -17.828 22.859 -3.809 1 74.25 289 PRO B O 1
ATOM 4853 N N . LEU B 1 290 ? -17.438 21.656 -5.566 1 76.12 290 LEU B N 1
ATOM 4854 C CA . LEU B 1 290 ? -17.484 20.344 -4.91 1 76.12 290 LEU B CA 1
ATOM 4855 C C . LEU B 1 290 ? -16.547 20.312 -3.707 1 76.12 290 LEU B C 1
ATOM 4857 O O . LEU B 1 290 ? -16.844 19.656 -2.703 1 76.12 290 LEU B O 1
ATOM 4861 N N . ARG B 1 291 ? -15.43 21.016 -3.785 1 76.94 291 ARG B N 1
ATOM 48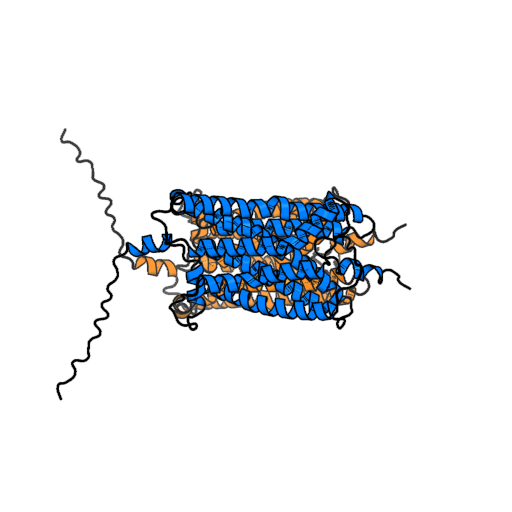62 C CA . ARG B 1 291 ? -14.469 21.062 -2.684 1 76.94 291 ARG B CA 1
ATOM 4863 C C . ARG B 1 291 ? -15.133 21.578 -1.407 1 76.94 291 ARG B C 1
ATOM 4865 O O . ARG B 1 291 ? -14.953 21 -0.335 1 76.94 291 ARG B O 1
ATOM 4872 N N . VAL B 1 292 ? -15.891 22.609 -1.524 1 75.56 292 VAL B N 1
ATOM 4873 C CA . VAL B 1 292 ? -16.531 23.234 -0.377 1 75.56 292 VAL B CA 1
ATOM 4874 C C . VAL B 1 292 ? -17.641 22.328 0.161 1 75.56 292 VAL B C 1
ATOM 4876 O O . VAL B 1 292 ? -17.797 22.188 1.375 1 75.56 292 VAL B O 1
ATOM 4879 N N . VAL B 1 293 ? -18.328 21.703 -0.722 1 75.75 293 VAL B N 1
ATOM 4880 C CA . VAL B 1 293 ? -19.422 20.812 -0.337 1 75.75 293 VAL B CA 1
ATOM 4881 C C . VAL B 1 293 ? -18.875 19.625 0.452 1 75.75 293 VAL B C 1
ATOM 4883 O O . VAL B 1 293 ? -19.422 19.266 1.497 1 75.75 293 VAL B O 1
ATOM 4886 N N . PHE B 1 294 ? -17.797 19.031 0.033 1 73.62 294 PHE B N 1
ATOM 4887 C CA . PHE B 1 294 ? -17.203 17.891 0.71 1 73.62 294 PHE B CA 1
ATOM 4888 C C . PHE B 1 294 ? -16.594 18.297 2.047 1 73.62 294 PHE B C 1
ATOM 4890 O O . PHE B 1 294 ? -16.641 17.547 3.02 1 73.62 294 PHE B O 1
ATOM 4897 N N . GLN B 1 295 ? -16.031 19.469 2.014 1 73.94 295 GLN B N 1
ATOM 4898 C CA . GLN B 1 295 ? -15.477 19.984 3.264 1 73.94 295 GLN B CA 1
ATOM 4899 C C . GLN B 1 295 ? -16.578 20.188 4.305 1 73.94 295 GLN B C 1
ATOM 4901 O O . GLN B 1 295 ? -16.375 19.906 5.488 1 73.94 295 GLN B O 1
ATOM 4906 N N . ARG B 1 296 ? -17.688 20.672 3.82 1 74.5 296 ARG B N 1
ATOM 4907 C CA . ARG B 1 296 ? -18.812 20.906 4.715 1 74.5 296 ARG B CA 1
ATOM 4908 C C . ARG B 1 296 ? -19.359 19.594 5.27 1 74.5 296 ARG B C 1
ATOM 4910 O O . ARG B 1 296 ? -19.812 19.547 6.41 1 74.5 296 ARG B O 1
ATOM 4917 N N . ALA B 1 297 ? -19.219 18.562 4.543 1 72 297 ALA B N 1
ATOM 4918 C CA . ALA B 1 297 ? -19.703 17.25 4.969 1 72 297 ALA B CA 1
ATOM 4919 C C . ALA B 1 297 ? -18.859 16.719 6.125 1 72 297 ALA B C 1
ATOM 4921 O O . ALA B 1 297 ? -19.344 15.93 6.941 1 72 297 ALA B O 1
ATOM 4922 N N . LEU B 1 298 ? -17.578 17.141 6.199 1 67.38 298 LEU B N 1
ATOM 4923 C CA . LEU B 1 298 ? -16.688 16.641 7.23 1 67.38 298 LEU B CA 1
ATOM 4924 C C . LEU B 1 298 ? -16.609 17.625 8.398 1 67.38 298 LEU B C 1
ATOM 4926 O O . LEU B 1 298 ? -15.859 17.391 9.359 1 67.38 298 LEU B O 1
ATOM 4930 N N . ARG B 1 299 ? -17.156 18.828 8.211 1 60.34 299 ARG B N 1
ATOM 4931 C CA . ARG B 1 299 ? -17.062 19.844 9.242 1 60.34 299 ARG B CA 1
ATOM 4932 C C . ARG B 1 299 ? -17.656 19.344 10.562 1 60.34 299 ARG B C 1
ATOM 4934 O O . ARG B 1 299 ? -18.75 18.797 10.594 1 60.34 299 ARG B O 1
ATOM 4941 N N . ASP B 1 300 ? -16.578 19.047 11.484 1 60.16 300 ASP B N 1
ATOM 4942 C CA . ASP B 1 300 ? -16.969 18.719 12.852 1 60.16 300 ASP B CA 1
ATOM 4943 C C . ASP B 1 300 ? -17.281 19.984 13.648 1 60.16 300 ASP B C 1
ATOM 4945 O O . ASP B 1 300 ? -16.625 21 13.492 1 60.16 300 ASP B O 1
ATOM 4949 N N . GLY B 1 301 ? -18.453 20.344 13.836 1 47.12 301 GLY B N 1
ATOM 4950 C CA . GLY B 1 301 ? -18.875 21.516 14.57 1 47.12 301 GLY B CA 1
ATOM 4951 C C . GLY B 1 301 ? -17.922 21.938 15.664 1 47.12 301 GLY B C 1
ATOM 4952 O O . GLY B 1 301 ? -17.828 23.109 16.016 1 47.12 301 GLY B O 1
ATOM 4953 N N . ALA B 1 302 ? -17.203 21.156 16.203 1 47 302 ALA B N 1
ATOM 4954 C CA . ALA B 1 302 ? -16.375 21.531 17.359 1 47 302 ALA B CA 1
ATOM 4955 C C . ALA B 1 302 ? -15.109 22.25 16.922 1 47 302 ALA B C 1
ATOM 4957 O O . ALA B 1 302 ? -14.523 23.016 17.688 1 47 302 ALA B O 1
ATOM 4958 N N . GLU B 1 303 ? -14.578 21.984 15.727 1 49.75 303 GLU B N 1
ATOM 4959 C CA . GLU B 1 303 ? -13.398 22.719 15.273 1 49.75 303 GLU B CA 1
ATOM 4960 C C . GLU B 1 303 ? -13.703 24.203 15.094 1 49.75 303 GLU B C 1
ATOM 4962 O O . GLU B 1 303 ? -12.828 25.047 15.273 1 49.75 303 GLU B O 1
ATOM 4967 N N . LEU B 1 304 ? -14.805 24.625 14.688 1 43.44 304 LEU B N 1
ATOM 4968 C CA . LEU B 1 304 ? -15.227 26.016 14.516 1 43.44 304 LEU B CA 1
ATOM 4969 C C . LEU B 1 304 ? -15.234 26.75 15.859 1 43.44 304 LEU B C 1
ATOM 4971 O O . LEU B 1 304 ? -14.938 27.938 15.922 1 43.44 304 LEU B O 1
ATOM 4975 N N . ALA B 1 305 ? -15.586 26.125 16.844 1 45.62 305 ALA B N 1
ATOM 4976 C CA . ALA B 1 305 ? -15.68 26.875 18.094 1 45.62 305 ALA B CA 1
ATOM 4977 C C . ALA B 1 305 ? -14.312 27.391 18.531 1 45.62 305 ALA B C 1
ATOM 4979 O O . ALA B 1 305 ? -14.203 28.5 19.062 1 45.62 305 ALA B O 1
ATOM 4980 N N . GLU B 1 306 ? -13.289 26.672 18.281 1 45.28 306 GLU B N 1
ATOM 4981 C CA . GLU B 1 306 ? -12.008 27.219 18.719 1 45.28 306 GLU B CA 1
ATOM 4982 C C . GLU B 1 306 ? -11.508 28.281 17.75 1 45.28 306 GLU B C 1
ATOM 4984 O O . GLU B 1 306 ? -10.867 29.25 18.156 1 45.28 306 GLU B O 1
ATOM 4989 N N . ALA B 1 307 ? -11.641 28.266 16.391 1 45.28 307 ALA B N 1
ATOM 4990 C CA . ALA B 1 307 ? -11.32 29.375 15.492 1 45.28 307 ALA B CA 1
ATOM 4991 C C . ALA B 1 307 ? -12.172 30.609 15.805 1 45.28 307 ALA B C 1
ATOM 4993 O O . ALA B 1 307 ? -11.773 31.734 15.523 1 45.28 307 ALA B O 1
ATOM 4994 N N . GLY B 1 308 ? -13.344 30.391 16.203 1 38.88 308 GLY B N 1
ATOM 4995 C CA . GLY B 1 308 ? -14.164 31.531 16.609 1 38.88 308 GLY B CA 1
ATOM 4996 C C . GLY B 1 308 ? -13.609 32.281 17.797 1 38.88 308 GLY B C 1
ATOM 4997 O O . GLY B 1 308 ? -14.148 33.312 18.203 1 38.88 308 GLY B O 1
ATOM 4998 N N . GLY B 1 309 ? -12.922 31.578 18.734 1 38.56 309 GLY B N 1
ATOM 4999 C CA . GLY B 1 309 ? -12.383 32.438 19.781 1 38.56 309 GLY B CA 1
ATOM 5000 C C . GLY B 1 309 ? -11.336 33.406 19.281 1 38.56 309 GLY B C 1
ATOM 5001 O O . GLY B 1 309 ? -10.727 34.125 20.062 1 38.56 309 GLY B O 1
ATOM 5002 N N . GLY B 1 310 ? -10.641 33.156 18.109 1 37.53 310 GLY B N 1
ATOM 5003 C CA . GLY B 1 310 ? -9.883 34.312 17.656 1 37.53 310 GLY B CA 1
ATOM 5004 C C . GLY B 1 310 ? -10.758 35.469 17.281 1 37.53 310 GLY B C 1
ATOM 5005 O O . GLY B 1 310 ? -11.953 35.312 17.016 1 37.53 310 GLY B O 1
ATOM 5006 N N . THR B 1 311 ? -10.469 36.719 17.734 1 34.31 311 THR B N 1
ATOM 5007 C CA . THR B 1 311 ? -11.086 38.031 17.5 1 34.31 311 THR B CA 1
ATOM 5008 C C . THR B 1 311 ? -11.5 38.156 16.031 1 34.31 311 THR B C 1
ATOM 5010 O O . THR B 1 311 ? -10.75 37.781 15.133 1 34.31 311 THR B O 1
ATOM 5013 N N . PRO B 1 312 ? -12.758 38.219 15.664 1 35.41 312 PRO B N 1
ATOM 5014 C CA . PRO B 1 312 ? -13.203 38.625 14.328 1 35.41 312 PRO B CA 1
ATOM 5015 C C . PRO B 1 312 ? -12.266 39.625 13.68 1 35.41 312 PRO B C 1
ATOM 5017 O O . PRO B 1 312 ? -11.953 40.656 14.266 1 35.41 312 PRO B O 1
ATOM 5020 N N . ASN B 1 313 ? -11.125 39.25 13.172 1 29.75 313 ASN B N 1
ATOM 5021 C CA . ASN B 1 313 ? -10.508 40.312 12.391 1 29.75 313 ASN B CA 1
ATOM 5022 C C . ASN B 1 313 ? -11.539 41.094 11.594 1 29.75 313 ASN B C 1
ATOM 5024 O O . ASN B 1 313 ? -12.188 40.562 10.703 1 29.75 313 ASN B O 1
ATOM 5028 N N . THR B 1 314 ? -12.336 41.938 12.25 1 30.08 314 THR B N 1
ATOM 5029 C CA . THR B 1 314 ? -13.07 43.062 11.688 1 30.08 314 THR B CA 1
ATOM 5030 C C . THR B 1 314 ? -12.258 43.75 10.594 1 30.08 314 THR B C 1
ATOM 5032 O O . THR B 1 314 ? -11.367 44.562 10.875 1 30.08 314 THR B O 1
ATOM 5035 N N . VAL B 1 315 ? -11.562 43.031 9.711 1 32.72 315 VAL B N 1
ATOM 5036 C CA . VAL B 1 315 ? -11.164 43.844 8.586 1 32.72 315 VAL B CA 1
ATOM 5037 C C . VAL B 1 315 ? -12.383 44.625 8.055 1 32.72 315 VAL B C 1
ATOM 5039 O O . VAL B 1 315 ? -13.32 44 7.531 1 32.72 315 VAL B O 1
ATOM 5042 N N . THR B 1 316 ? -12.805 45.625 8.766 1 29.86 316 THR B N 1
ATOM 5043 C CA . THR B 1 316 ? -13.539 46.781 8.25 1 29.86 316 THR B CA 1
ATOM 5044 C C . THR B 1 316 ? -13.047 47.156 6.852 1 29.86 316 THR B C 1
ATOM 5046 O O . THR B 1 316 ? -11.922 47.625 6.688 1 29.86 316 THR B O 1
ATOM 5049 N N . MET B 1 317 ? -13.156 46.188 5.895 1 28.2 317 MET B N 1
ATOM 5050 C CA . MET B 1 317 ? -13.055 46.75 4.551 1 28.2 317 MET B CA 1
ATOM 5051 C C . MET B 1 317 ? -13.766 48.094 4.465 1 28.2 317 MET B C 1
ATOM 5053 O O . MET B 1 317 ? -14.992 48.156 4.574 1 28.2 317 MET B O 1
ATOM 5057 N N . GLU B 1 318 ? -13.18 49.125 5.059 1 29.8 318 GLU B N 1
ATOM 5058 C CA . GLU B 1 318 ? -13.523 50.531 4.793 1 29.8 318 GLU B CA 1
ATOM 5059 C C . GLU B 1 318 ? -13.836 50.75 3.316 1 29.8 318 GLU B C 1
ATOM 5061 O O . GLU B 1 318 ? -12.945 50.625 2.469 1 29.8 318 GLU B O 1
ATOM 5066 N N . MET B 1 319 ? -14.977 50.094 2.822 1 31.03 319 MET B N 1
ATOM 5067 C CA . MET B 1 319 ? -15.539 50.562 1.562 1 31.03 319 MET B CA 1
ATOM 5068 C C . MET B 1 319 ? -15.398 52.094 1.45 1 31.03 319 MET B C 1
ATOM 5070 O O . MET B 1 319 ? -16.031 52.844 2.203 1 31.03 319 MET B O 1
ATOM 5074 N N . GLN B 1 320 ? -14.148 52.531 1.295 1 30.3 320 GLN B N 1
ATOM 5075 C CA . GLN B 1 320 ? -13.953 53.906 0.913 1 30.3 320 GLN B CA 1
ATOM 5076 C C . GLN B 1 320 ? -14.961 54.344 -0.145 1 30.3 320 GLN B C 1
ATOM 5078 O O . GLN B 1 320 ? -14.977 53.812 -1.255 1 30.3 320 GLN B O 1
ATOM 5083 N N . CYS B 1 321 ? -16.25 54.5 0.313 1 30.53 321 CYS B N 1
ATOM 5084 C CA . CYS B 1 321 ? -17.219 55.219 -0.488 1 30.53 321 CYS B CA 1
ATOM 5085 C C . CYS B 1 321 ? -16.578 56.375 -1.219 1 30.53 321 CYS B C 1
ATOM 5087 O O . CYS B 1 321 ? -15.883 57.188 -0.604 1 30.53 321 CYS B O 1
ATOM 5089 N N . PRO B 1 322 ? -16.188 56.062 -2.504 1 33.5 322 PRO B N 1
ATOM 5090 C CA . PRO B 1 322 ? -15.711 57.25 -3.246 1 33.5 322 PRO B CA 1
ATOM 5091 C C . PRO B 1 322 ? -16.5 58.5 -2.939 1 33.5 322 PRO B C 1
ATOM 5093 O O . PRO B 1 322 ? -17.688 58.438 -2.592 1 33.5 322 PRO B O 1
ATOM 5096 N N . SER B 1 323 ? -15.945 59.375 -2.104 1 31.38 323 SER B N 1
ATOM 5097 C CA . SER B 1 323 ? -16.453 60.719 -1.939 1 31.38 323 SER B CA 1
ATOM 5098 C C . SER B 1 323 ? -17.078 61.219 -3.232 1 31.38 323 SER B C 1
ATOM 5100 O O . SER B 1 323 ? -16.453 61.219 -4.289 1 31.38 323 SER B O 1
ATOM 5102 N N . GLY B 1 324 ? -18.375 60.75 -3.531 1 29.39 324 GLY B N 1
ATOM 5103 C CA . GLY B 1 324 ? -19.109 61.438 -4.566 1 29.39 324 GLY B CA 1
ATOM 5104 C C . GLY B 1 324 ? -18.766 62.938 -4.664 1 29.39 324 GLY B C 1
ATOM 5105 O O . GLY B 1 324 ? -18.703 63.625 -3.648 1 29.39 324 GLY B O 1
ATOM 5106 N N . ASN B 1 325 ? -17.812 63.312 -5.605 1 26.53 325 ASN B N 1
ATOM 5107 C CA . ASN B 1 325 ? -17.609 64.688 -6.016 1 26.53 325 ASN B CA 1
ATOM 5108 C C . ASN B 1 325 ? -18.922 65.438 -6.055 1 26.53 325 ASN B C 1
ATOM 5110 O O . ASN B 1 325 ? -19.953 64.938 -6.418 1 26.53 325 ASN B O 1
ATOM 5114 N N . ALA B 1 326 ? -19.047 66.562 -5.285 1 30.05 326 ALA B N 1
ATOM 5115 C CA . ALA B 1 326 ? -19.875 67.75 -5.34 1 30.05 326 ALA B CA 1
ATOM 5116 C C . ALA B 1 326 ? -20.141 68.188 -6.781 1 30.05 326 ALA B C 1
ATOM 5118 O O . ALA B 1 326 ? -20.812 69.188 -7.027 1 30.05 326 ALA B O 1
ATOM 5119 N N . SER B 1 327 ? -20.219 67.312 -7.988 1 24.81 327 SER B N 1
ATOM 5120 C CA . SER B 1 327 ? -21 68.188 -8.875 1 24.81 327 SER B CA 1
ATOM 5121 C C . SER B 1 327 ? -22.469 68.188 -8.5 1 24.81 327 SER B C 1
ATOM 5123 O O . SER B 1 327 ? -23 67.188 -8.055 1 24.81 327 SER B O 1
#

InterPro domains:
  IPR000276 G protein-coupled receptor, rhodopsin-like [PF00001] (45-255)
  IPR000276 G protein-coupled receptor, rhodopsin-like [PR00237] (30-54)
  IPR000276 G protein-coupled receptor, rhodopsin-like [PR00237] (62-83)
  IPR000276 G protein-coupled receptor, rhodopsin-like [PR00237] (107-129)
  IPR000276 G protein-coupled receptor, rhodopsin-like [PR00237] (143-164)
  IPR000276 G protein-coupled receptor, rhodopsin-like [PS00237] (113-129)
  IPR017452 GPCR, rhodopsin-like, 7TM [PS50262] (45-275)
  IPR026228 Mas-related G protein-coupled receptor F [PR02112] (20-32)
  IPR026228 Mas-related G protein-coupled receptor F [PR02112] (87-98)
  IPR026228 Mas-related G protein-coupled receptor F [PR02112] (100-111)
  IPR026228 Mas-related G protein-coupled receptor F [PR02112] (186-201)
  IPR026228 Mas-related G protein-coupled receptor F [PR02112] (235-250)
  IPR026228 Mas-related G protein-coupled receptor F [PR02112] (251-265)
  IPR026228 Mas-related G protein-coupled receptor F [PR02112] (310-322)
  IPR026234 Mas-related G protein-coupled receptor family [PR02108] (57-68)
  IPR026234 Mas-related G protein-coupled receptor family [PR02108] (111-122)
  IPR026234 Mas-related G protein-coupled receptor family [PR02108] (126-137)
  IPR026234 Mas-related G protein-coupled receptor family [PR02108] (137-148)
  IPR026234 Mas-related G protein-coupled receptor family [PR02108] (220-236)
  IPR026234 Mas-related G protein-coupled receptor family [PR02108] (288-301)

Nearest PDB structures (foldseek):
  7vv4-assembly1_R  TM=8.473E-01  e=1.430E-10  Homo sapiens
  7vv5-assembly1_R  TM=8.365E-01  e=1.163E-10  Homo sapiens
  7s8n-assembly1_R  TM=8.284E-01  e=3.137E-10  Homo sapiens
  8sg1-assembly1_R  TM=8.006E-01  e=2.881E-07  Homo sapiens
  9iyb-assembly1_A  TM=7.207E-01  e=4.931E-07  Homo sapiens

pLDDT: mean 78.38, std 19.81, range [19.8, 97.75]

Secondary structure (DSSP, 8-state):
--GGGTTHHHHHT--SS---BS--PPPPHHHHHHHHHHHHHHHHHHHHHHHIIIIIS---HHHHHHHHHHHHHHHHHHHHHHHHHHTTS---SHHHHHHHHHHHHHHHHHHHHHHHHHHHHHHHHHHHHH-HHHHHHT--TTHHHHHHHHHHHHHHHHHHHHHIIIIISHHHHHHHHHHHHHHHHHIIIIIIIHHHHHHHHHHHHHHHHHTTTT--TTHHHHHHHHHHHHHHHHHTHHHHHHHHHHHHH-PPBSS-HHHHHHHHHHHHHHHHHHHHHHH--TTS-TTS-HHHHHHHHH--HHHHHHHTTS-----------------/--GGGTTHHHHHT--SS---BS--PPPPHHHHHHHHHHHHHHHHHHHHHHHIIIIIS---HHHHHHHHHHHHHHHHHHHHHHHHHHTTS---SHHHHHHHHHHHHHHHHHHHHHHHHHHHHHHHHHHHHH-HHHHHHT--TTHHHHHHHHHHHHHHHHHHHHHIIIIISHHHHHHHHHHHHHHHHHIIIIIIIHHHHHHHHHHHHHHHHHTTTS--TTHHHHHHHHHHHHHHHHHTHHHHHHHHHHHHH-PPBSS-HHHHHHHHHHHHHHHHHHHHHHH--TTS-TTS-HHHHHHHHH--HHHHHHHTTS-----------------